Protein 3KOR (pdb70)

Foldseek 3Di:
DPCVVVDDDVVVVVVVVVVPQDDDVSVVVVCVVVHDPVVVLLVVLLLQLLLVQQVDDPVVSCVPSVDDPVSNVVSVCCCVPHDCPSCVCVCPSDGD/DQPCVVVDDDVVVVVVVVVVPDDDDVSVVVVCVVVDDPVVVLLVQLLLQLLCVVVVDDPVVSCVVSVDDPVSSVVSVCCVVPHDCVSCVVQCPPVHD/DLPCVVVDDDVVVVVVVVVVPDDDDVSVVVVCVVVHDPVVVLLVQLLLQLLLVQVVDDVVVSCVPSVDDPVSNVVSVCCCPPNDVVSCVCVCPSDD/DPCVVPDDDVVVVVVVVVVPDDDDVSVVVVCVVVDPPVVVLLVVLLLLLLLVQAVDDPVVSCVPRVDDPVSSVVSVVCCVPNDVVSCVCVCPPDGD

Radius of gyration: 24.64 Å; Cα contacts (8 Å, |Δi|>4): 435; chains: 4; bounding box: 50×39×80 Å

Solvent-accessible surface area: 20259 Å² total

Nearest PDB structures (foldseek):
  3kor-assembly1_A  TM=1.003E+00  e=1.310E-10  Staphylococcus aureus subsp. aureus USA300_TCH1516
  3g1c-assembly1_A-2  TM=9.788E-01  e=4.165E-06  Lachnospira eligens ATCC 27750
  3frw-assembly2_D  TM=9.743E-01  e=3.933E-06  Blautia obeum ATCC 29174
  3frw-assembly1_A  TM=9.750E-01  e=1.647E-05  Blautia obeum ATCC 29174
  3kor-assembly1_A  TM=9.391E-01  e=1.218E-10  Staphylococcus aureus subsp. aureus USA300_TCH1516

Secondary structure (DSSP, 8-state):
--GGGG-SHHHHHHHHHHHT--SHHHHHHHHHHHS-HHHHHHHHHHHHHH--TT---HHHHHHHH---HHHHHHHHHHHHSS-S------------/---GGGG-SHHHHHHHHHHHT--SHHHHHHHHHHHS-HHHHHHHHHHHHHH--TT---HHHHHHHH---HHHHHHHHHHHHHS-S--------TT--/---GGGG-SHHHHHHHHHHHT--SHHHHHHHHHHHS-HHHHHHHHHHHHHH--TT---HHHHHHHH---HHHHHHHHHHHHHS-S-----------/--GGGG-SHHHHHHHHHHHT--SHHHHHHHHHHHS-HHHHHHHHHHHHHH--TT---HHHHHHHH---HHHHHHHHHHHHHS-S------------

Structure (mmCIF, N/CA/C/O backbone):
data_3KOR
#
_entry.id   3KOR
#
_cell.length_a   42.973
_cell.length_b   68.461
_cell.length_c   73.170
_cell.angle_alpha   90.000
_cell.angle_beta   96.860
_cell.angle_gamma   90.000
#
_symmetry.space_group_name_H-M   'P 1 21 1'
#
loop_
_entity.id
_entity.type
_entity.pdbx_description
1 polymer 'Possible Trp repressor'
2 water water
#
loop_
_atom_site.group_PDB
_atom_site.id
_atom_site.type_symbol
_atom_site.label_atom_id
_atom_site.label_alt_id
_atom_site.label_comp_id
_atom_site.label_asym_id
_atom_site.label_entity_id
_atom_site.label_seq_id
_atom_site.pdbx_PDB_ins_code
_atom_site.Cartn_x
_atom_site.Cartn_y
_atom_site.Cartn_z
_atom_site.occupancy
_atom_site.B_iso_or_equiv
_atom_site.auth_seq_id
_atom_site.auth_comp_id
_atom_site.auth_asym_id
_atom_site.auth_atom_id
_atom_site.pdbx_PDB_model_num
ATOM 1 N N . SER A 1 19 ? 4.924 11.752 25.277 1.00 31.84 0 SER A N 1
ATOM 2 C CA . SER A 1 19 ? 4.082 10.726 25.967 1.00 30.69 0 SER A CA 1
ATOM 3 C C . SER A 1 19 ? 3.414 11.262 27.231 1.00 29.71 0 SER A C 1
ATOM 4 O O . SER A 1 19 ? 3.135 10.498 28.172 1.00 30.20 0 SER A O 1
ATOM 15 N N . GLN A 1 21 ? 0.350 12.376 29.456 1.00 24.09 2 GLN A N 1
ATOM 16 C CA . GLN A 1 21 ? -1.013 11.842 29.517 1.00 23.52 2 GLN A CA 1
ATOM 17 C C . GLN A 1 21 ? -2.004 12.768 28.808 1.00 22.95 2 GLN A C 1
ATOM 18 O O . GLN A 1 21 ? -2.989 12.309 28.223 1.00 22.88 2 GLN A O 1
ATOM 24 N N . ILE A 1 22 ? -1.727 14.072 28.875 1.00 22.27 3 ILE A N 1
ATOM 25 C CA . ILE A 1 22 ? -2.578 15.099 28.276 1.00 21.58 3 ILE A CA 1
ATOM 26 C C . ILE A 1 22 ? -2.664 14.988 26.747 1.00 21.81 3 ILE A C 1
ATOM 27 O O . ILE A 1 22 ? -3.570 15.556 26.152 1.00 21.04 3 ILE A O 1
ATOM 32 N N . GLU A 1 23 ? -1.727 14.265 26.121 1.00 22.92 4 GLU A N 1
ATOM 33 C CA . GLU A 1 23 ? -1.780 14.046 24.657 1.00 23.67 4 GLU A CA 1
ATOM 34 C C . GLU A 1 23 ? -3.108 13.480 24.199 1.00 24.13 4 GLU A C 1
ATOM 35 O O . GLU A 1 23 ? -3.561 13.798 23.092 1.00 24.55 4 GLU A O 1
ATOM 41 N N . LYS A 1 24 ? -3.730 12.661 25.052 1.00 24.64 5 LYS A N 1
ATOM 42 C CA . LYS A 1 24 ? -5.094 12.145 24.830 1.00 25.07 5 LYS A CA 1
ATOM 43 C C . LYS A 1 24 ? -6.106 13.242 24.474 1.00 24.52 5 LYS A C 1
ATOM 44 O O . LYS A 1 24 ? -7.019 13.022 23.669 1.00 25.07 5 LYS A O 1
ATOM 50 N N . LEU A 1 25 ? -5.922 14.426 25.059 1.00 22.68 6 LEU A N 1
ATOM 51 C CA . LEU A 1 25 ? -6.895 15.502 24.978 1.00 21.75 6 LEU A CA 1
ATOM 52 C C . LEU A 1 25 ? -6.506 16.594 23.993 1.00 20.84 6 LEU A C 1
ATOM 53 O O . LEU A 1 25 ? -7.299 17.509 23.746 1.00 21.53 6 LEU A O 1
ATOM 58 N N . ARG A 1 26 ? -5.283 16.536 23.479 1.00 20.06 7 ARG A N 1
ATOM 59 C CA . ARG A 1 26 ? -4.795 17.604 22.594 1.00 20.06 7 ARG A CA 1
ATOM 60 C C . ARG A 1 26 ? -5.752 17.817 21.422 1.00 19.62 7 ARG A C 1
ATOM 61 O O . ARG A 1 26 ? -6.110 16.871 20.726 1.00 19.93 7 ARG A O 1
ATOM 69 N N . GLY A 1 27 ? -6.158 19.064 21.215 1.00 18.69 8 GLY A N 1
ATOM 70 C CA . GLY A 1 27 ? -7.100 19.397 20.144 1.00 17.56 8 GLY A CA 1
ATOM 71 C C . GLY A 1 27 ? -7.592 20.820 20.332 1.00 17.15 8 GLY A C 1
ATOM 72 O O . GLY A 1 27 ? -7.147 21.516 21.252 1.00 16.24 8 GLY A O 1
ATOM 73 N N . ALA A 1 28 ? -8.510 21.255 19.472 1.00 17.24 9 ALA A N 1
ATOM 74 C CA . ALA A 1 28 ? -8.950 22.660 19.461 1.00 16.86 9 ALA A CA 1
ATOM 75 C C . ALA A 1 28 ? -9.541 23.158 20.784 1.00 15.81 9 ALA A C 1
ATOM 76 O O . ALA A 1 28 ? -9.277 24.281 21.172 1.00 15.39 9 ALA A O 1
ATOM 78 N N . ALA A 1 29 ? -10.372 22.345 21.445 1.00 15.41 10 ALA A N 1
ATOM 79 C CA . ALA A 1 29 ? -11.010 22.834 22.670 1.00 15.34 10 ALA A CA 1
ATOM 80 C C . ALA A 1 29 ? -9.984 23.063 23.789 1.00 14.46 10 ALA A C 1
ATOM 81 O O . ALA A 1 29 ? -10.018 24.086 24.488 1.00 14.00 10 ALA A O 1
ATOM 83 N N . LEU A 1 30 ? -9.078 22.109 23.953 1.00 14.79 11 LEU A N 1
ATOM 84 C CA . LEU A 1 30 ? -8.052 22.235 24.974 1.00 14.28 11 LEU A CA 1
ATOM 85 C C . LEU A 1 30 ? -7.104 23.398 24.627 1.00 13.89 11 LEU A C 1
ATOM 86 O O . LEU A 1 30 ? -6.748 24.204 25.498 1.00 13.62 11 LEU A O 1
ATOM 91 N N . ASP A 1 31 ? -6.752 23.525 23.344 1.00 13.44 12 ASP A N 1
ATOM 92 C CA . ASP A 1 31 ? -6.009 24.701 22.937 1.00 14.32 12 ASP A CA 1
ATOM 93 C C . ASP A 1 31 ? -6.694 26.007 23.301 1.00 14.20 12 ASP A C 1
ATOM 94 O O . ASP A 1 31 ? -6.025 26.942 23.739 1.00 14.44 12 ASP A O 1
ATOM 99 N N . GLU A 1 32 ? -8.020 26.061 23.157 1.00 13.94 13 GLU A N 1
ATOM 100 C CA . GLU A 1 32 ? -8.759 27.272 23.494 1.00 14.89 13 GLU A CA 1
ATOM 101 C C . GLU A 1 32 ? -8.745 27.586 24.990 1.00 14.85 13 GLU A C 1
ATOM 102 O O . GLU A 1 32 ? -8.646 28.756 25.384 1.00 14.14 13 GLU A O 1
ATOM 108 N N . LEU A 1 33 ? -8.858 26.554 25.819 1.00 13.99 14 LEU A N 1
ATOM 109 C CA . LEU A 1 33 ? -8.765 26.757 27.274 1.00 14.37 14 LEU A CA 1
ATOM 110 C C . LEU A 1 33 ? -7.415 27.366 27.629 1.00 14.57 14 LEU A C 1
ATOM 111 O O . LEU A 1 33 ? -7.327 28.321 28.397 1.00 13.88 14 LEU A O 1
ATOM 116 N N . PHE A 1 34 ? -6.354 26.823 27.041 1.00 14.31 15 PHE A N 1
ATOM 117 C CA . PHE A 1 34 ? -5.030 27.335 27.375 1.00 14.01 15 PHE A CA 1
ATOM 118 C C . PHE A 1 34 ? -4.835 28.744 26.815 1.00 13.90 15 PHE A C 1
ATOM 119 O O . PHE A 1 34 ? -4.305 29.619 27.493 1.00 15.13 15 PHE A O 1
ATOM 127 N N . ASP A 1 35 ? -5.305 28.981 25.599 1.00 13.50 16 ASP A N 1
ATOM 128 C CA . ASP A 1 35 ? -5.236 30.332 25.049 1.00 13.07 16 ASP A CA 1
ATOM 129 C C . ASP A 1 35 ? -6.006 31.326 25.922 1.00 13.72 16 ASP A C 1
ATOM 130 O O . ASP A 1 35 ? -5.569 32.478 26.147 1.00 14.97 16 ASP A O 1
ATOM 135 N N . ALA A 1 36 ? -7.136 30.866 26.459 1.00 13.12 17 ALA A N 1
ATOM 136 C CA . ALA A 1 36 ? -7.895 31.704 27.393 1.00 13.49 17 ALA A CA 1
ATOM 137 C C . ALA A 1 36 ? -7.088 32.074 28.648 1.00 13.69 17 ALA A C 1
ATOM 138 O O . ALA A 1 36 ? -7.044 33.232 29.050 1.00 14.07 17 ALA A O 1
ATOM 140 N N . ILE A 1 37 ? -6.470 31.081 29.259 1.00 13.95 18 ILE A N 1
ATOM 141 C CA . ILE A 1 37 ? -5.664 31.282 30.459 1.00 14.72 18 ILE A CA 1
ATOM 142 C C . ILE A 1 37 ? -4.496 32.251 30.162 1.00 15.42 18 ILE A C 1
ATOM 143 O O . ILE A 1 37 ? -4.160 33.102 31.000 1.00 15.89 18 ILE A O 1
ATOM 148 N N . LEU A 1 38 ? -3.932 32.169 28.954 1.00 15.03 19 LEU A N 1
ATOM 149 C CA . LEU A 1 38 ? -2.844 33.052 28.557 1.00 15.97 19 LEU A CA 1
ATOM 150 C C . LEU A 1 38 ? -3.280 34.512 28.456 1.00 16.15 19 LEU A C 1
ATOM 151 O O . LEU A 1 38 ? -2.437 35.418 28.637 1.00 18.10 19 LEU A O 1
ATOM 156 N N . THR A 1 39 ? -4.564 34.753 28.192 1.00 16.33 20 THR A N 1
ATOM 157 C CA . THR A 1 39 ? -5.066 36.132 28.134 1.00 16.79 20 THR A CA 1
ATOM 158 C C . THR A 1 39 ? -5.202 36.812 29.484 1.00 16.98 20 THR A C 1
ATOM 159 O O . THR A 1 39 ? -5.360 38.036 29.526 1.00 17.44 20 THR A O 1
ATOM 163 N N . LEU A 1 40 ? -5.154 36.045 30.577 1.00 16.27 21 LEU A N 1
ATOM 164 C CA . LEU A 1 40 ? -5.265 36.638 31.914 1.00 16.69 21 LEU A CA 1
ATOM 165 C C . LEU A 1 40 ? -4.041 37.523 32.153 1.00 17.50 21 LEU A C 1
ATOM 166 O O . LEU A 1 40 ? -2.907 37.139 31.824 1.00 18.12 21 LEU A O 1
ATOM 171 N N . GLU A 1 41 ? -4.285 38.723 32.662 1.00 18.03 22 GLU A N 1
ATOM 172 C CA . GLU A 1 41 ? -3.216 39.725 32.764 1.00 19.34 22 GLU A CA 1
ATOM 173 C C . GLU A 1 41 ? -2.781 40.053 34.182 1.00 18.83 22 GLU A C 1
ATOM 174 O O . GLU A 1 41 ? -1.690 40.630 34.394 1.00 20.72 22 GLU A O 1
ATOM 180 N N . ASN A 1 42 ? -3.611 39.725 35.163 1.00 18.71 23 ASN A N 1
ATOM 181 C CA . ASN A 1 42 ? -3.270 40.030 36.541 1.00 18.36 23 ASN A CA 1
ATOM 182 C C . ASN A 1 42 ? -3.951 39.068 37.493 1.00 18.65 23 ASN A C 1
ATOM 183 O O . ASN A 1 42 ? -4.786 38.255 37.081 1.00 17.64 23 ASN A O 1
ATOM 188 N N . ARG A 1 43 ? -3.587 39.161 38.764 1.00 18.72 24 ARG A N 1
ATOM 189 C CA . ARG A 1 43 ? -3.986 38.185 39.745 1.00 18.73 24 ARG A CA 1
ATOM 190 C C . ARG A 1 43 ? -5.500 38.211 39.954 1.00 18.50 24 ARG A C 1
ATOM 191 O O . ARG A 1 43 ? -6.135 37.156 40.116 1.00 18.00 24 ARG A O 1
ATOM 199 N N . GLU A 1 44 ? -6.088 39.402 39.942 1.00 18.50 25 GLU A N 1
ATOM 200 C CA . GLU A 1 44 ? -7.520 39.470 40.203 1.00 19.22 25 GLU A CA 1
ATOM 201 C C . GLU A 1 44 ? -8.340 38.932 39.039 1.00 18.47 25 GLU A C 1
ATOM 202 O O . GLU A 1 44 ? -9.397 38.343 39.265 1.00 18.52 25 GLU A O 1
ATOM 208 N N . GLU A 1 45 ? -7.862 39.117 37.809 1.00 18.35 26 GLU A N 1
ATOM 209 C CA . GLU A 1 45 ? -8.507 38.438 36.686 1.00 17.06 26 GLU A CA 1
ATOM 210 C C . GLU A 1 45 ? -8.507 36.920 36.858 1.00 16.34 26 GLU A C 1
ATOM 211 O O . GLU A 1 45 ? -9.475 36.261 36.466 1.00 16.76 26 GLU A O 1
ATOM 217 N N . CYS A 1 46 ? -7.423 36.373 37.418 1.00 16.21 27 CYS A N 1
ATOM 218 C CA . CYS A 1 46 ? -7.359 34.943 37.711 1.00 16.02 27 CYS A CA 1
ATOM 219 C C . CYS A 1 46 ? -8.405 34.566 38.758 1.00 16.07 27 CYS A C 1
ATOM 220 O O . CYS A 1 46 ? -9.078 33.541 38.626 1.00 15.55 27 CYS A O 1
ATOM 223 N N . TYR A 1 47 ? -8.534 35.367 39.827 1.00 15.22 28 TYR A N 1
ATOM 224 C CA . TYR A 1 47 ? -9.598 35.111 40.817 1.00 16.12 28 TYR A CA 1
ATOM 225 C C . TYR A 1 47 ? -10.960 35.065 40.137 1.00 16.21 28 TYR A C 1
ATOM 226 O O . TYR A 1 47 ? -11.753 34.126 40.370 1.00 16.53 28 TYR A O 1
ATOM 235 N N . GLN A 1 48 ? -11.242 36.057 39.295 1.00 16.07 29 GLN A N 1
ATOM 236 C CA . GLN A 1 48 ? -12.568 36.135 38.667 1.00 16.17 29 GLN A CA 1
ATOM 237 C C . GLN A 1 48 ? -12.798 34.951 37.721 1.00 16.34 29 GLN A C 1
ATOM 238 O O . GLN A 1 48 ? -13.856 34.319 37.752 1.00 16.54 29 GLN A O 1
ATOM 244 N N . PHE A 1 49 ? -11.790 34.634 36.897 1.00 15.63 30 PHE A N 1
ATOM 245 C CA . PHE A 1 49 ? -11.917 33.573 35.902 1.00 15.33 30 PHE A CA 1
ATOM 246 C C . PHE A 1 49 ? -12.006 32.209 36.567 1.00 15.36 30 PHE A C 1
ATOM 247 O O . PHE A 1 49 ? -12.889 31.421 36.259 1.00 15.08 30 PHE A O 1
ATOM 255 N N . PHE A 1 50 ? -11.090 31.912 37.484 1.00 14.72 31 PHE A N 1
ATOM 256 C CA . PHE A 1 50 ? -11.126 30.588 38.082 1.00 14.96 31 PHE A CA 1
ATOM 257 C C . PHE A 1 50 ? -12.303 30.400 39.029 1.00 15.26 31 PHE A C 1
ATOM 258 O O . PHE A 1 50 ? -12.758 29.278 39.193 1.00 16.04 31 PHE A O 1
ATOM 266 N N . ASP A 1 51 ? -12.821 31.483 39.619 1.00 16.12 32 ASP A N 1
ATOM 267 C CA . ASP A 1 51 ? -14.065 31.387 40.390 1.00 16.21 32 ASP A CA 1
ATOM 268 C C . ASP A 1 51 ? -15.232 30.993 39.483 1.00 16.86 32 ASP A C 1
ATOM 269 O O . ASP A 1 51 ? -16.091 30.215 39.893 1.00 16.45 32 ASP A O 1
ATOM 274 N N . ASP A 1 52 ? -15.281 31.549 38.275 1.00 16.25 33 ASP A N 1
ATOM 275 C CA . ASP A 1 52 ? -16.322 31.175 37.299 1.00 16.23 33 ASP A CA 1
ATOM 276 C C . ASP A 1 52 ? -16.126 29.720 36.844 1.00 16.00 33 ASP A C 1
ATOM 277 O O . ASP A 1 52 ? -17.054 28.922 36.876 1.00 16.39 33 ASP A O 1
ATOM 282 N N . LEU A 1 53 ? -14.899 29.380 36.461 1.00 16.18 34 LEU A N 1
ATOM 283 C CA . LEU A 1 53 ? -14.594 28.103 35.845 1.00 16.07 34 LEU A CA 1
ATOM 284 C C . LEU A 1 53 ? -14.703 26.909 36.802 1.00 16.92 34 LEU A C 1
ATOM 285 O O . LEU A 1 53 ? -15.177 25.826 36.415 1.00 17.76 34 LEU A O 1
ATOM 290 N N . CYS A 1 54 ? -14.273 27.116 38.045 1.00 16.05 35 CYS A N 1
ATOM 291 C CA . CYS A 1 54 ? -14.003 26.010 38.973 1.00 16.98 35 CYS A CA 1
ATOM 292 C C . CYS A 1 54 ? -14.778 26.120 40.270 1.00 16.95 35 CYS A C 1
ATOM 293 O O . CYS A 1 54 ? -15.195 27.204 40.672 1.00 17.32 35 CYS A O 1
ATOM 296 N N . THR A 1 55 ? -14.949 24.988 40.938 1.00 17.93 36 THR A N 1
ATOM 297 C CA . THR A 1 55 ? -15.493 24.996 42.289 1.00 18.93 36 THR A CA 1
ATOM 298 C C . THR A 1 55 ? -14.392 25.393 43.283 1.00 19.31 36 THR A C 1
ATOM 299 O O . THR A 1 55 ? -13.200 25.339 42.959 1.00 18.29 36 THR A O 1
ATOM 303 N N . VAL A 1 56 ? -14.804 25.764 44.498 1.00 19.61 37 VAL A N 1
ATOM 304 C CA . VAL A 1 56 ? -13.877 26.023 45.596 1.00 20.05 37 VAL A CA 1
ATOM 305 C C . VAL A 1 56 ? -12.980 24.811 45.888 1.00 20.56 37 VAL A C 1
ATOM 306 O O . VAL A 1 56 ? -11.763 24.968 46.085 1.00 19.56 37 VAL A O 1
ATOM 310 N N . ASN A 1 57 ? -13.556 23.614 45.911 1.00 20.04 38 ASN A N 1
ATOM 311 C CA . ASN A 1 57 ? -12.779 22.394 46.139 1.00 21.06 38 ASN A CA 1
ATOM 312 C C . ASN A 1 57 ? -11.716 22.116 45.095 1.00 20.31 38 ASN A C 1
ATOM 313 O O . ASN A 1 57 ? -10.606 21.680 45.433 1.00 20.45 38 ASN A O 1
ATOM 318 N N . GLU A 1 58 ? -12.062 22.369 43.833 1.00 19.88 39 GLU A N 1
ATOM 319 C CA . GLU A 1 58 ? -11.126 22.197 42.741 1.00 19.39 39 GLU A CA 1
ATOM 320 C C . GLU A 1 58 ? -9.962 23.162 42.873 1.00 18.38 39 GLU A C 1
ATOM 321 O O . GLU A 1 58 ? -8.806 22.747 42.742 1.00 17.53 39 GLU A O 1
ATOM 327 N N . ILE A 1 59 ? -10.271 24.441 43.091 1.00 18.47 40 ILE A N 1
ATOM 328 C CA . ILE A 1 59 ? -9.265 25.507 43.215 1.00 18.53 40 ILE A CA 1
ATOM 329 C C . ILE A 1 59 ? -8.358 25.205 44.414 1.00 18.84 40 ILE A C 1
ATOM 330 O O . ILE A 1 59 ? -7.119 25.300 44.312 1.00 18.98 40 ILE A O 1
ATOM 335 N N . GLN A 1 60 ? -8.965 24.802 45.529 1.00 19.04 41 GLN A N 1
ATOM 336 C CA . GLN A 1 60 ? -8.176 24.479 46.720 1.00 19.99 41 GLN A CA 1
ATOM 337 C C . GLN A 1 60 ? -7.167 23.373 46.423 1.00 19.42 41 GLN A C 1
ATOM 338 O O . GLN A 1 60 ? -6.021 23.443 46.867 1.00 19.65 41 GLN A O 1
ATOM 344 N N . SER A 1 61 ? -7.593 22.346 45.684 1.00 18.68 42 SER A N 1
ATOM 345 C CA A SER A 1 61 ? -6.703 21.220 45.352 0.60 18.56 42 SER A CA 1
ATOM 346 C CA B SER A 1 61 ? -6.702 21.230 45.371 0.40 18.53 42 SER A CA 1
ATOM 347 C C . SER A 1 61 ? -5.519 21.678 44.514 1.00 18.11 42 SER A C 1
ATOM 348 O O . SER A 1 61 ? -4.371 21.301 44.780 1.00 18.52 42 SER A O 1
ATOM 353 N N . LEU A 1 62 ? -5.794 22.482 43.482 1.00 17.59 43 LEU A N 1
ATOM 354 C CA . LEU A 1 62 ? -4.703 23.008 42.634 1.00 16.90 43 LEU A CA 1
ATOM 355 C C . LEU A 1 62 ? -3.723 23.848 43.451 1.00 16.00 43 LEU A C 1
ATOM 356 O O . LEU A 1 62 ? -2.501 23.744 43.279 1.00 16.65 43 LEU A O 1
ATOM 361 N N . SER A 1 63 ? -4.263 24.687 44.333 1.00 16.23 44 SER A N 1
ATOM 362 C CA . SER A 1 63 ? -3.421 25.531 45.159 1.00 17.06 44 SER A CA 1
ATOM 363 C C . SER A 1 63 ? -2.523 24.674 46.060 1.00 17.34 44 SER A C 1
ATOM 364 O O . SER A 1 63 ? -1.322 24.905 46.147 1.00 17.50 44 SER A O 1
ATOM 367 N N . GLN A 1 64 ? -3.127 23.677 46.707 1.00 16.93 45 GLN A N 1
ATOM 368 C CA . GLN A 1 64 ? -2.398 22.738 47.580 1.00 18.20 45 GLN A CA 1
ATOM 369 C C . GLN A 1 64 ? -1.267 22.035 46.831 1.00 17.42 45 GLN A C 1
ATOM 370 O O . GLN A 1 64 ? -0.143 21.898 47.362 1.00 16.92 45 GLN A O 1
ATOM 376 N N . ARG A 1 65 ? -1.542 21.610 45.594 1.00 16.31 46 ARG A N 1
ATOM 377 C CA . ARG A 1 65 ? -0.556 20.867 44.834 1.00 16.28 46 ARG A CA 1
ATOM 378 C C . ARG A 1 65 ? 0.684 21.702 44.576 1.00 16.01 46 ARG A C 1
ATOM 379 O O . ARG A 1 65 ? 1.801 21.199 44.724 1.00 16.54 46 ARG A O 1
ATOM 387 N N . LEU A 1 66 ? 0.487 22.966 44.203 1.00 15.86 47 LEU A N 1
ATOM 388 C CA . LEU A 1 66 ? 1.612 23.845 43.907 1.00 15.95 47 LEU A CA 1
ATOM 389 C C . LEU A 1 66 ? 2.410 24.111 45.194 1.00 16.93 47 LEU A C 1
ATOM 390 O O . LEU A 1 66 ? 3.652 24.125 45.153 1.00 17.25 47 LEU A O 1
ATOM 395 N N . GLN A 1 67 ? 1.708 24.321 46.317 1.00 16.53 48 GLN A N 1
ATOM 396 C CA . GLN A 1 67 ? 2.398 24.490 47.608 1.00 17.22 48 GLN A CA 1
ATOM 397 C C . GLN A 1 67 ? 3.283 23.296 47.946 1.00 17.15 48 GLN A C 1
ATOM 398 O O . GLN A 1 67 ? 4.423 23.472 48.419 1.00 17.72 48 GLN A O 1
ATOM 404 N N . VAL A 1 68 ? 2.768 22.085 47.720 1.00 16.33 49 VAL A N 1
ATOM 405 C CA . VAL A 1 68 ? 3.522 20.85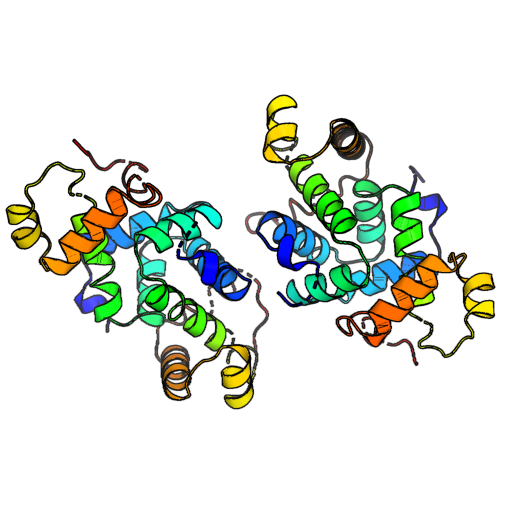6 47.942 1.00 16.79 49 VAL A CA 1
ATOM 406 C C . VAL A 1 68 ? 4.754 20.832 47.067 1.00 16.91 49 VAL A C 1
ATOM 407 O O . VAL A 1 68 ? 5.846 20.629 47.564 1.00 16.37 49 VAL A O 1
ATOM 411 N N . ALA A 1 69 ? 4.584 21.065 45.763 1.00 16.88 50 ALA A N 1
ATOM 412 C CA . ALA A 1 69 ? 5.726 21.093 44.861 1.00 17.03 50 ALA A CA 1
ATOM 413 C C . ALA A 1 69 ? 6.763 22.129 45.319 1.00 17.32 50 ALA A C 1
ATOM 414 O O . ALA A 1 69 ? 7.946 21.846 45.322 1.00 17.86 50 ALA A O 1
ATOM 416 N N . LYS A 1 70 ? 6.308 23.323 45.690 1.00 17.03 51 LYS A N 1
ATOM 417 C CA . LYS A 1 70 ? 7.195 24.403 46.145 1.00 17.75 51 LYS A CA 1
ATOM 418 C C . LYS A 1 70 ? 7.978 23.950 47.367 1.00 18.26 51 LYS A C 1
ATOM 419 O O . LYS A 1 70 ? 9.200 24.117 47.426 1.00 18.17 51 LYS A O 1
ATOM 433 N N . ILE A 1 72 ? 8.577 20.825 48.508 1.00 18.65 53 ILE A N 1
ATOM 434 C CA . ILE A 1 72 ? 9.517 19.751 48.195 1.00 19.50 53 ILE A CA 1
ATOM 435 C C . ILE A 1 72 ? 10.804 20.346 47.655 1.00 20.37 53 ILE A C 1
ATOM 436 O O . ILE A 1 72 ? 11.912 19.968 48.065 1.00 19.73 53 ILE A O 1
ATOM 441 N N . LYS A 1 73 ? 10.647 21.289 46.731 1.00 20.35 54 LYS A N 1
ATOM 442 C CA . LYS A 1 73 ? 11.782 21.928 46.093 1.00 22.16 54 L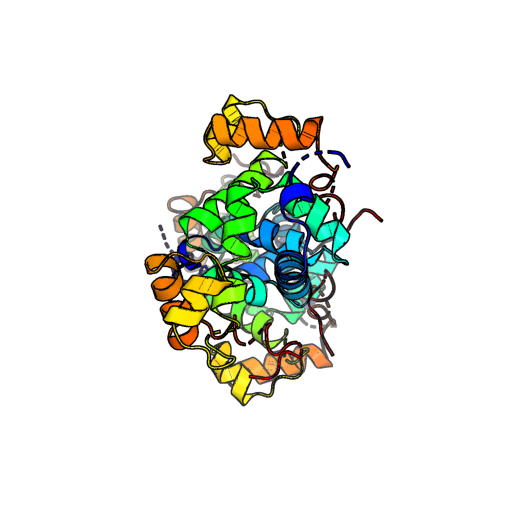YS A CA 1
ATOM 443 C C . LYS A 1 73 ? 12.567 22.791 47.073 1.00 21.59 54 LYS A C 1
ATOM 444 O O . LYS A 1 73 ? 13.785 22.908 46.953 1.00 22.93 54 LYS A O 1
ATOM 450 N N . GLN A 1 74 ? 11.873 23.387 48.046 1.00 21.06 55 GLN A N 1
ATOM 451 C CA . GLN A 1 74 ? 12.540 24.148 49.111 1.00 21.50 55 GLN A CA 1
ATOM 452 C C . GLN A 1 74 ? 13.307 23.260 50.072 1.00 21.42 55 GLN A C 1
ATOM 453 O O . GLN A 1 74 ? 14.160 23.743 50.805 1.00 21.85 55 GLN A O 1
ATOM 459 N N . GLY A 1 75 ? 13.013 21.966 50.053 1.00 20.77 56 GLY A N 1
ATOM 460 C CA . GLY A 1 75 ? 13.762 21.001 50.834 1.00 21.25 56 GLY A CA 1
ATOM 461 C C . GLY A 1 75 ? 13.144 20.640 52.170 1.00 21.93 56 GLY A C 1
ATOM 462 O O . GLY A 1 75 ? 13.856 20.213 53.084 1.00 22.19 56 GLY A O 1
ATOM 463 N N . TYR A 1 76 ? 11.828 20.786 52.286 1.00 20.97 57 TYR A N 1
ATOM 464 C CA . TYR A 1 76 ? 11.132 20.385 53.513 1.00 21.66 57 TYR A CA 1
ATOM 465 C C . TYR A 1 76 ? 10.799 18.903 53.536 1.00 22.21 57 TYR A C 1
ATOM 466 O O . TYR A 1 76 ? 10.551 18.295 52.492 1.00 21.68 57 TYR A O 1
ATOM 475 N N . THR A 1 77 ? 10.804 18.322 54.736 1.00 23.12 58 THR A N 1
ATOM 476 C CA . THR A 1 77 ? 10.339 16.944 54.938 1.00 24.83 58 THR A CA 1
ATOM 477 C C . THR A 1 77 ? 8.847 16.813 54.631 1.00 25.00 58 THR A C 1
ATOM 478 O O . THR A 1 77 ? 8.077 17.774 54.795 1.00 24.73 58 THR A O 1
ATOM 482 N N . TYR A 1 78 ? 8.439 15.615 54.212 1.00 27.13 59 TYR A N 1
ATOM 483 C CA . TYR A 1 78 ? 7.045 15.361 53.856 1.00 28.46 59 TYR A CA 1
ATOM 484 C C . TYR A 1 78 ? 6.138 15.529 55.078 1.00 28.86 59 TYR A C 1
ATOM 485 O O . TYR A 1 78 ? 4.996 15.973 54.961 1.00 29.11 59 TYR A O 1
ATOM 494 N N . ALA A 1 79 ? 6.677 15.216 56.256 1.00 29.86 60 ALA A N 1
ATOM 495 C CA . ALA A 1 79 ? 5.988 15.454 57.526 1.00 30.11 60 ALA A CA 1
ATOM 496 C C . ALA A 1 79 ? 5.636 16.930 57.716 1.00 29.92 60 ALA A C 1
ATOM 497 O O . ALA A 1 79 ? 4.517 17.260 58.096 1.00 30.91 60 ALA A O 1
ATOM 499 N N . THR A 1 80 ? 6.601 17.810 57.441 1.00 29.05 61 THR A N 1
ATOM 500 C CA . THR A 1 80 ? 6.408 19.257 57.527 1.00 28.05 61 THR A CA 1
ATOM 501 C C . THR A 1 80 ? 5.432 19.787 56.459 1.00 27.78 61 THR A C 1
ATOM 502 O O . THR A 1 80 ? 4.613 20.688 56.719 1.00 26.83 61 THR A O 1
ATOM 506 N N . ILE A 1 81 ? 5.527 19.219 55.260 1.00 28.08 62 ILE A N 1
ATOM 507 C CA . ILE A 1 81 ? 4.633 19.606 54.165 1.00 28.38 62 ILE A CA 1
ATOM 508 C C . ILE A 1 81 ? 3.161 19.361 54.518 1.00 29.32 62 ILE A C 1
ATOM 509 O O . ILE A 1 81 ? 2.320 20.240 54.290 1.00 29.08 62 ILE A O 1
ATOM 514 N N . GLU A 1 82 ? 2.880 18.193 55.103 1.00 30.66 63 GLU A N 1
ATOM 515 C CA . GLU A 1 82 ? 1.536 17.848 55.591 1.00 32.87 63 GLU A CA 1
ATOM 516 C C . GLU A 1 82 ? 0.995 18.930 56.521 1.00 33.36 63 GLU A C 1
ATOM 517 O O . GLU A 1 82 ? -0.129 19.415 56.348 1.00 33.61 63 GLU A O 1
ATOM 523 N N . GLN A 1 83 ? 1.818 19.310 57.496 1.00 34.04 64 GLN A N 1
ATOM 524 C CA . GLN A 1 83 ? 1.417 20.271 58.519 1.00 34.70 64 GLN A CA 1
ATOM 525 C C . GLN A 1 83 ? 1.202 21.696 57.978 1.00 34.51 64 GLN A C 1
ATOM 526 O O . GLN A 1 83 ? 0.213 22.346 58.322 1.00 34.70 64 GLN A O 1
ATOM 532 N N . GLU A 1 84 ? 2.101 22.176 57.120 1.00 33.62 65 GLU A N 1
ATOM 533 C CA . GLU A 1 84 ? 2.031 23.564 56.650 1.00 33.78 65 GLU A CA 1
ATOM 534 C C . GLU A 1 84 ? 1.079 23.837 55.478 1.00 32.86 65 GLU A C 1
ATOM 535 O O . GLU A 1 84 ? 0.462 24.904 55.405 1.00 33.58 65 GLU A O 1
ATOM 541 N N . SER A 1 85 ? 0.970 22.878 54.566 1.00 31.52 66 SER A N 1
ATOM 542 C CA . SER A 1 85 ? 0.143 23.035 53.375 1.00 30.16 66 SER A CA 1
ATOM 543 C C . SER A 1 85 ? -1.267 22.504 53.557 1.00 29.63 66 SER A C 1
ATOM 544 O O . SER A 1 85 ? -2.167 22.848 52.780 1.00 29.68 66 SER A O 1
ATOM 547 N N . GLY A 1 86 ? -1.444 21.649 54.564 1.00 28.65 67 GLY A N 1
ATOM 548 C CA . GLY A 1 86 ? -2.707 20.948 54.788 1.00 27.92 67 GLY A CA 1
ATOM 549 C C . GLY A 1 86 ? -3.041 19.934 53.702 1.00 27.59 67 GLY A C 1
ATOM 550 O O . GLY A 1 86 ? -4.165 19.448 53.629 1.00 27.22 67 GLY A O 1
ATOM 551 N N . ALA A 1 87 ? -2.065 19.618 52.852 1.00 27.07 68 ALA A N 1
ATOM 552 C CA . ALA A 1 87 ? -2.235 18.582 51.830 1.00 26.79 68 ALA A CA 1
ATOM 553 C C . ALA A 1 87 ? -2.253 17.194 52.458 1.00 26.85 68 ALA A C 1
ATOM 554 O O . ALA A 1 87 ? -1.533 16.936 53.410 1.00 27.35 68 ALA A O 1
ATOM 556 N N . SER A 1 88 ? -3.067 16.305 51.900 1.00 27.10 69 SER A N 1
ATOM 557 C CA . SER A 1 88 ? -3.103 14.897 52.322 1.00 27.52 69 SER A CA 1
ATOM 558 C C . SER A 1 88 ? -1.857 14.145 51.856 1.00 28.33 69 SER A C 1
ATOM 559 O O . SER A 1 88 ? -1.103 14.626 50.990 1.00 28.36 69 SER A O 1
ATOM 562 N N . THR A 1 89 ? -1.643 12.963 52.431 1.00 28.91 70 THR A N 1
ATOM 563 C CA . THR A 1 89 ? -0.495 12.133 52.074 1.00 29.66 70 THR A CA 1
ATOM 564 C C . THR A 1 89 ? -0.611 11.643 50.627 1.00 29.13 70 THR A C 1
ATOM 565 O O . THR A 1 89 ? 0.398 11.550 49.912 1.00 29.67 70 THR A O 1
ATOM 569 N N . ALA A 1 90 ? -1.844 11.360 50.211 1.00 29.09 71 ALA A N 1
ATOM 570 C CA . ALA A 1 90 ? -2.147 10.918 48.852 1.00 28.39 71 ALA A CA 1
ATOM 571 C C . ALA A 1 90 ? -1.824 12.018 47.847 1.00 28.21 71 ALA A C 1
ATOM 572 O O . ALA A 1 90 ? -1.362 11.726 46.739 1.00 28.38 71 ALA A O 1
ATOM 574 N N . THR A 1 91 ? -2.087 13.270 48.229 1.00 27.41 72 THR A N 1
ATOM 575 C CA . THR A 1 91 ? -1.829 14.413 47.356 1.00 26.29 72 THR A CA 1
ATOM 576 C C . THR A 1 91 ? -0.331 14.622 47.212 1.00 26.07 72 THR A C 1
ATOM 577 O O . THR A 1 91 ? 0.173 14.812 46.095 1.00 25.45 72 THR A O 1
ATOM 581 N N . ILE A 1 92 ? 0.374 14.572 48.342 1.00 25.48 73 ILE A N 1
ATOM 582 C CA . ILE A 1 92 ? 1.820 14.736 48.391 1.00 25.92 73 ILE A CA 1
ATOM 583 C C . ILE A 1 92 ? 2.484 13.658 47.518 1.00 26.04 73 ILE A C 1
ATOM 584 O O . ILE A 1 92 ? 3.435 13.961 46.786 1.00 26.12 73 ILE A O 1
ATOM 589 N N . SER A 1 93 ? 1.948 12.434 47.585 1.00 26.81 74 SER A N 1
ATOM 590 C CA . SER A 1 93 ? 2.394 11.288 46.755 1.00 27.61 74 SER A CA 1
ATOM 591 C C . SER A 1 93 ? 2.267 11.549 45.265 1.00 27.17 74 SER A C 1
ATOM 592 O O . SER A 1 93 ? 3.203 11.284 44.515 1.00 27.59 74 SER A O 1
ATOM 595 N N . ARG A 1 94 ? 1.086 12.003 44.846 1.00 26.61 75 ARG A N 1
ATOM 596 C CA . ARG A 1 94 ? 0.834 12.381 43.454 1.00 25.72 75 ARG A CA 1
ATOM 597 C C . ARG A 1 94 ? 1.786 13.492 42.989 1.00 24.82 75 ARG A C 1
ATOM 598 O O . ARG A 1 94 ? 2.327 13.425 41.888 1.00 25.20 75 ARG A O 1
ATOM 606 N N . VAL A 1 95 ? 2.006 14.505 43.824 1.00 23.46 76 VAL A N 1
ATOM 607 C CA . VAL A 1 95 ? 2.902 15.596 43.450 1.00 22.65 76 VAL A CA 1
ATOM 608 C C . VAL A 1 95 ? 4.355 15.109 43.361 1.00 23.08 76 VAL A C 1
ATOM 609 O O . VAL A 1 95 ? 5.084 15.520 42.461 1.00 22.78 76 VAL A O 1
ATOM 613 N N . LYS A 1 96 ? 4.746 14.231 44.292 1.00 23.64 77 LYS A N 1
ATOM 614 C CA . LYS A 1 96 ? 6.060 13.560 44.274 1.00 24.95 77 LYS A CA 1
ATOM 615 C C . LYS A 1 96 ? 6.294 12.886 42.922 1.00 24.84 77 LYS A C 1
ATOM 616 O O . LYS A 1 96 ? 7.349 13.056 42.306 1.00 24.79 77 LYS A O 1
ATOM 622 N N . ARG A 1 97 ? 5.298 12.118 42.491 1.00 24.69 78 ARG A N 1
ATOM 623 C CA . ARG A 1 97 ? 5.365 11.368 41.233 1.00 24.44 78 ARG A CA 1
ATOM 624 C C . ARG A 1 97 ? 5.504 12.321 40.044 1.00 24.91 78 ARG A C 1
ATOM 625 O O . ARG A 1 97 ? 6.271 12.051 39.118 1.00 24.23 78 ARG A O 1
ATOM 633 N N . SER A 1 98 ? 4.749 13.421 40.063 1.00 24.40 79 SER A N 1
ATOM 634 C CA . SER A 1 98 ? 4.840 14.436 39.002 1.00 24.47 79 SER A CA 1
ATOM 635 C C . SER A 1 98 ? 6.197 15.137 38.914 1.00 24.32 79 SER A C 1
ATOM 636 O O . SER A 1 98 ? 6.663 15.443 37.815 1.00 23.99 79 SER A O 1
ATOM 639 N N . LEU A 1 99 ? 6.831 15.400 40.058 1.00 25.27 80 LEU A N 1
ATOM 640 C CA . LEU A 1 99 ? 8.124 16.071 40.080 1.00 26.31 80 LEU A CA 1
ATOM 641 C C . LEU A 1 99 ? 9.217 15.174 39.529 1.00 27.80 80 LEU A C 1
ATOM 642 O O . LEU A 1 99 ? 10.150 15.641 38.877 1.00 28.03 80 LEU A O 1
ATOM 647 N N . GLN A 1 100 ? 9.090 13.885 39.789 1.00 29.05 81 GLN A N 1
ATOM 648 C CA . GLN A 1 100 ? 10.123 12.945 39.371 1.00 31.17 81 GLN A CA 1
ATOM 649 C C . GLN A 1 100 ? 9.870 12.461 37.955 1.00 31.84 81 GLN A C 1
ATOM 650 O O . GLN A 1 100 ? 10.786 12.441 37.127 1.00 33.33 81 GLN A O 1
ATOM 656 N N . TRP A 1 101 ? 8.617 12.103 37.690 1.00 32.05 82 TRP A N 1
ATOM 657 C CA . TRP A 1 101 ? 8.213 11.460 36.441 1.00 31.98 82 TRP A CA 1
ATOM 658 C C . TRP A 1 101 ? 7.222 12.326 35.679 1.00 30.85 82 TRP A C 1
ATOM 659 O O . TRP A 1 101 ? 6.160 11.842 35.259 1.00 31.60 82 TRP A O 1
ATOM 670 N N . GLY A 1 102 ? 7.569 13.605 35.512 1.00 29.07 83 GLY A N 1
ATOM 671 C CA . GLY A 1 102 ? 6.702 14.561 34.820 1.00 26.34 83 GLY A CA 1
ATOM 672 C C . GLY A 1 102 ? 7.444 15.421 33.816 1.00 24.79 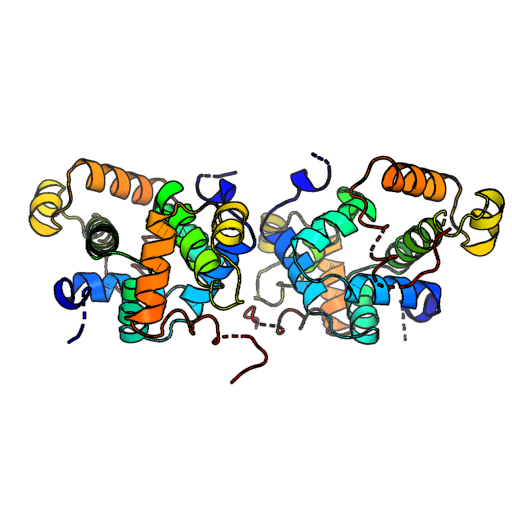83 GLY A C 1
ATOM 673 O O . GLY A 1 102 ? 8.463 15.005 33.264 1.00 24.83 83 GLY A O 1
ATOM 674 N N . ASN A 1 103 ? 6.942 16.634 33.605 1.00 23.07 84 ASN A N 1
ATOM 675 C CA . ASN A 1 103 ? 7.434 17.523 32.545 1.00 21.97 84 ASN A CA 1
ATOM 676 C C . ASN A 1 103 ? 8.427 18.585 32.982 1.00 21.90 84 ASN A C 1
ATOM 677 O O . ASN A 1 103 ? 8.850 19.427 32.169 1.00 22.13 84 ASN A O 1
ATOM 682 N N . ASP A 1 104 ? 8.802 18.535 34.256 1.00 21.10 85 ASP A N 1
ATOM 683 C CA . ASP A 1 104 ? 9.604 19.578 34.907 1.00 21.63 85 ASP A CA 1
ATOM 684 C C . ASP A 1 104 ? 8.979 20.966 34.816 1.00 20.41 85 ASP A C 1
ATOM 685 O O . ASP A 1 104 ? 9.671 21.994 34.885 1.00 20.77 85 ASP A O 1
ATOM 690 N N . ALA A 1 105 ? 7.651 20.989 34.702 1.00 19.14 86 ALA A N 1
ATOM 691 C CA . ALA A 1 105 ? 6.925 22.219 34.628 1.00 18.22 86 ALA A CA 1
ATOM 692 C C . ALA A 1 105 ? 6.783 22.929 35.964 1.00 17.58 86 ALA A C 1
ATOM 693 O O . ALA A 1 105 ? 6.771 24.154 35.996 1.00 17.44 86 ALA A O 1
ATOM 695 N N . TYR A 1 106 ? 6.649 22.188 37.069 1.00 16.78 87 TYR A N 1
ATOM 696 C CA . TYR A 1 106 ? 6.742 22.829 38.360 1.00 17.43 87 TYR A CA 1
ATOM 697 C C . TYR A 1 106 ? 8.075 23.576 38.485 1.00 17.25 87 TYR A C 1
ATOM 698 O O . TYR A 1 106 ? 8.108 24.725 38.915 1.00 18.28 87 TYR A O 1
ATOM 707 N N . THR A 1 107 ? 9.172 22.931 38.080 1.00 18.89 88 THR A N 1
ATOM 708 C CA . THR A 1 107 ? 10.479 23.589 38.137 1.00 19.86 88 THR A CA 1
ATOM 709 C C . THR A 1 107 ? 10.521 24.859 37.302 1.00 20.21 88 THR A C 1
ATOM 710 O O . THR A 1 107 ? 10.968 25.900 37.773 1.00 19.11 88 THR 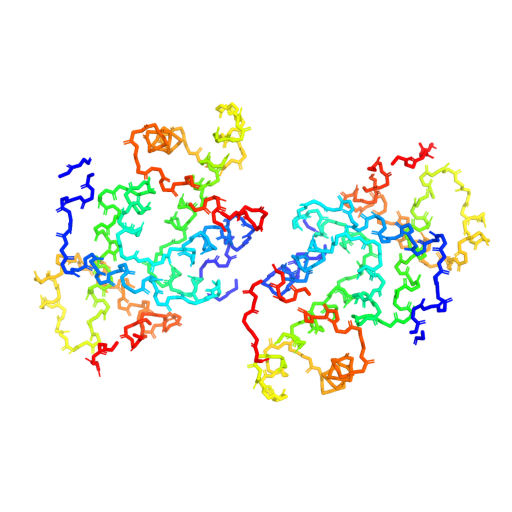A O 1
ATOM 722 N N . ILE A 1 109 ? 8.188 26.914 36.346 1.00 21.64 90 ILE A N 1
ATOM 723 C CA . ILE A 1 109 ? 7.389 28.017 36.838 1.00 21.85 90 ILE A CA 1
ATOM 724 C C . ILE A 1 109 ? 7.849 28.522 38.222 1.00 21.36 90 ILE A C 1
ATOM 725 O O . ILE A 1 109 ? 7.915 29.723 38.454 1.00 21.72 90 ILE A O 1
ATOM 730 N N . LEU A 1 110 ? 8.198 27.611 39.121 1.00 21.21 91 LEU A N 1
ATOM 731 C CA . LEU A 1 110 ? 8.798 28.019 40.401 1.00 21.89 91 LEU A CA 1
ATOM 732 C C . LEU A 1 110 ? 10.080 28.825 40.196 1.00 21.94 91 LEU A C 1
ATOM 733 O O . LEU A 1 110 ? 10.293 29.844 40.853 1.00 22.24 91 LEU A O 1
ATOM 738 N N . ASP A 1 111 ? 10.911 28.386 39.251 1.00 22.33 92 ASP A N 1
ATOM 739 C CA . ASP A 1 111 ? 12.144 29.116 38.921 1.00 22.77 92 ASP A CA 1
ATOM 740 C C . ASP A 1 111 ? 11.861 30.521 38.393 1.00 23.59 92 ASP A C 1
ATOM 741 O O . ASP A 1 111 ? 12.587 31.463 38.718 1.00 23.48 92 ASP A O 1
ATOM 746 N N . ARG A 1 112 ? 10.803 30.673 37.591 1.00 24.37 93 ARG A N 1
ATOM 747 C CA . ARG A 1 112 ? 10.393 32.003 37.096 1.00 25.74 93 ARG A CA 1
ATOM 748 C C . ARG A 1 112 ? 9.965 32.981 38.176 1.00 27.56 93 ARG A C 1
ATOM 749 O O . ARG A 1 112 ? 10.141 34.188 38.030 1.00 28.16 93 ARG A O 1
ATOM 765 N N . ASN A 1 114 ? 11.178 33.107 41.080 1.00 36.52 95 ASN A N 1
ATOM 766 C CA . ASN A 1 114 ? 12.349 33.283 41.941 1.00 38.98 95 ASN A CA 1
ATOM 767 C C . ASN A 1 114 ? 12.086 32.728 43.334 1.00 40.53 95 ASN A C 1
ATOM 768 O O . ASN A 1 114 ? 12.334 33.394 44.349 1.00 41.11 95 ASN A O 1
ATOM 773 N N . ILE A 1 115 ? 11.561 31.502 43.367 1.00 42.52 96 ILE A N 1
ATOM 774 C CA . ILE A 1 115 ? 11.363 30.769 44.607 1.00 44.16 96 ILE A CA 1
ATOM 775 C C . ILE A 1 115 ? 12.672 30.057 44.942 1.00 45.51 96 ILE A C 1
ATOM 776 O O . ILE A 1 115 ? 13.200 29.286 44.126 1.00 45.66 96 ILE A O 1
ATOM 781 N N . GLU A 1 116 ? 13.195 30.342 46.134 1.00 46.91 97 GLU A N 1
ATOM 782 C CA . GLU A 1 116 ? 14.461 29.779 46.597 1.00 48.54 97 GLU A CA 1
ATOM 783 C C . GLU A 1 116 ? 14.323 28.283 46.857 1.00 49.12 97 GLU A C 1
ATOM 784 O O . GLU A 1 116 ? 13.936 27.860 47.955 1.00 49.40 97 GLU A O 1
ATOM 790 N N . THR A 1 117 ? 14.633 27.498 45.826 1.00 49.85 98 THR A N 1
ATOM 791 C CA . THR A 1 117 ? 14.591 26.036 45.896 1.00 50.61 98 THR A CA 1
ATOM 792 C C . THR A 1 117 ? 15.993 25.483 46.175 1.00 51.16 98 THR A C 1
ATOM 793 O O . THR A 1 117 ? 16.968 25.877 45.527 1.00 51.33 98 THR A O 1
ATOM 797 N N . ASN A 1 118 ? 16.078 24.574 47.147 1.00 51.83 99 ASN A N 1
ATOM 798 C CA . ASN A 1 118 ? 17.357 24.125 47.695 1.00 52.47 99 ASN A CA 1
ATOM 799 C C . ASN A 1 118 ? 17.572 22.625 47.505 1.00 52.53 99 ASN A C 1
ATOM 800 O O . ASN A 1 118 ? 17.286 21.825 48.402 1.00 52.54 99 ASN A O 1
ATOM 805 N N . GLY B 1 18 ? 2.906 46.380 -12.743 1.00 32.51 -1 GLY B N 1
ATOM 806 C CA . GLY B 1 18 ? 3.534 46.486 -11.377 1.00 32.73 -1 GLY B CA 1
ATOM 807 C C . GLY B 1 18 ? 4.692 45.543 -11.087 1.00 31.96 -1 GLY B C 1
ATOM 808 O O . GLY B 1 18 ? 5.172 44.829 -11.975 1.00 33.25 -1 GLY B O 1
ATOM 809 N N . SER B 1 19 ? 5.137 45.523 -9.831 1.00 30.75 0 SER B N 1
ATOM 810 C CA . SER B 1 19 ? 6.329 44.748 -9.436 1.00 29.32 0 SER B CA 1
ATOM 811 C C . SER B 1 19 ? 6.100 43.288 -8.969 1.00 28.05 0 SER B C 1
ATOM 812 O O . SER B 1 19 ? 7.059 42.516 -8.849 1.00 28.58 0 SER B O 1
ATOM 823 N N . GLN B 1 21 ? 5.135 39.391 -8.924 1.00 19.21 2 GLN B N 1
ATOM 824 C CA . GLN B 1 21 ? 5.095 38.247 -9.825 1.00 19.77 2 GLN B CA 1
ATOM 825 C C . GLN B 1 21 ? 3.663 37.778 -10.031 1.00 18.31 2 GLN B C 1
ATOM 826 O O . GLN B 1 21 ? 3.299 37.354 -11.107 1.00 19.03 2 GLN B O 1
ATOM 832 N N . ILE B 1 22 ? 2.838 37.920 -9.000 1.00 17.81 3 ILE B N 1
ATOM 833 C CA . ILE B 1 22 ? 1.440 37.500 -9.088 1.00 18.18 3 ILE B CA 1
ATOM 834 C C . ILE B 1 22 ? 0.619 38.245 -10.174 1.00 19.40 3 ILE B C 1
ATOM 835 O O . ILE B 1 22 ? -0.449 37.778 -10.564 1.00 20.05 3 ILE B O 1
ATOM 840 N N . GLU B 1 23 ? 1.119 39.389 -10.646 1.00 20.73 4 GLU B N 1
ATOM 841 C CA . GLU B 1 23 ? 0.465 40.107 -11.756 1.00 21.62 4 GLU B CA 1
ATOM 842 C C . GLU B 1 23 ? 0.232 39.209 -12.973 1.00 21.37 4 GLU B C 1
ATOM 843 O O . GLU B 1 23 ? -0.765 39.377 -13.680 1.00 22.02 4 GLU B O 1
ATOM 849 N N . LYS B 1 24 ? 1.138 38.250 -13.190 1.00 21.73 5 LYS B N 1
ATOM 850 C CA . LYS B 1 24 ? 1.014 37.271 -14.272 1.00 22.48 5 LYS B CA 1
ATOM 851 C C . LYS B 1 24 ? -0.292 36.474 -14.211 1.00 22.24 5 LYS B C 1
ATOM 852 O O . LYS B 1 24 ? -0.773 36.007 -15.234 1.00 22.74 5 LYS B O 1
ATOM 858 N N . LEU B 1 25 ? -0.867 36.350 -13.011 1.00 20.80 6 LEU B N 1
ATOM 859 C CA . LEU B 1 25 ? -2.072 35.553 -12.796 1.00 19.52 6 LEU B CA 1
ATOM 860 C C . LEU B 1 25 ? -3.331 36.385 -12.554 1.00 19.15 6 LEU B C 1
ATOM 861 O O . LEU B 1 25 ? -4.428 35.836 -12.519 1.00 18.94 6 LEU B O 1
ATOM 866 N N . ARG B 1 26 ? -3.182 37.694 -12.368 1.00 19.38 7 ARG B N 1
ATOM 867 C CA . ARG B 1 26 ? -4.335 38.517 -12.042 1.00 20.09 7 ARG B CA 1
ATOM 868 C C . ARG B 1 26 ? -5.454 38.322 -13.054 1.00 20.69 7 ARG B C 1
ATOM 869 O O . ARG B 1 26 ? -5.238 38.441 -14.263 1.00 21.63 7 ARG B O 1
ATOM 877 N N . GLY B 1 27 ? -6.640 37.991 -12.552 1.00 20.44 8 GLY B N 1
ATOM 878 C CA . GLY B 1 27 ? -7.814 37.764 -13.381 1.00 20.24 8 GLY B CA 1
ATOM 879 C C . GLY B 1 27 ? -8.975 37.279 -12.538 1.00 20.44 8 GLY B C 1
ATOM 880 O O . GLY B 1 27 ? -8.876 37.204 -11.302 1.00 19.57 8 GLY B O 1
ATOM 881 N N . ALA B 1 28 ? -10.073 36.930 -13.205 1.00 20.06 9 ALA B N 1
ATOM 882 C CA . ALA B 1 28 ? -11.302 36.506 -12.530 1.00 19.80 9 ALA B CA 1
ATOM 883 C C . ALA B 1 28 ? -11.139 35.297 -11.598 1.00 19.12 9 ALA B C 1
ATOM 884 O O . ALA B 1 28 ? -11.695 35.270 -10.499 1.00 18.72 9 ALA B O 1
ATOM 886 N N . ALA B 1 29 ? -10.384 34.299 -12.041 1.00 18.47 10 ALA B N 1
ATOM 887 C CA . ALA B 1 29 ? -10.266 33.070 -11.264 1.00 17.31 10 ALA B CA 1
ATOM 888 C C . ALA B 1 29 ? -9.508 33.303 -9.948 1.00 16.32 10 ALA B C 1
ATOM 889 O O . ALA B 1 29 ? -9.915 32.828 -8.872 1.00 15.81 10 ALA B O 1
ATOM 891 N N . LEU B 1 30 ? -8.393 34.018 -10.040 1.00 15.79 11 LEU B N 1
ATOM 892 C CA . LEU B 1 30 ? -7.608 34.344 -8.851 1.00 15.38 11 LEU B CA 1
ATOM 893 C C . LEU B 1 30 ? -8.418 35.263 -7.936 1.00 15.37 11 LEU B C 1
ATOM 894 O O . LEU B 1 30 ? -8.403 35.112 -6.698 1.00 15.07 11 LEU B O 1
ATOM 899 N N . ASP B 1 31 ? -9.132 36.225 -8.527 1.00 15.29 12 ASP B N 1
ATOM 900 C CA . ASP B 1 31 ? -9.978 37.105 -7.741 1.00 15.69 12 ASP B CA 1
ATOM 901 C C . ASP B 1 31 ? -10.980 36.266 -6.940 1.00 14.95 12 ASP B C 1
ATOM 902 O O . ASP B 1 31 ? -11.282 36.583 -5.796 1.00 16.27 12 ASP B O 1
ATOM 907 N N . GLU B 1 32 ? -11.503 35.207 -7.565 1.00 16.12 13 GLU B N 1
ATOM 908 C CA . GLU B 1 32 ? -12.490 34.331 -6.925 1.00 15.44 13 GLU B CA 1
ATOM 909 C C . GLU B 1 32 ? -11.893 33.537 -5.758 1.00 15.13 13 GLU B C 1
ATOM 910 O O . GLU B 1 32 ? -12.528 33.384 -4.724 1.00 15.32 13 GLU B O 1
ATOM 916 N N . LEU B 1 33 ? -10.665 33.044 -5.921 1.00 14.50 14 LEU B N 1
ATOM 917 C CA . LEU B 1 33 ? -9.996 32.338 -4.843 1.00 14.27 14 LEU B CA 1
ATOM 918 C C . LEU B 1 33 ? -9.858 33.267 -3.647 1.00 14.04 14 LEU B C 1
ATOM 919 O O . LEU B 1 33 ? -10.108 32.876 -2.513 1.00 14.06 14 LEU B O 1
ATOM 924 N N . PHE B 1 34 ? -9.411 34.493 -3.897 1.00 13.42 15 PHE B N 1
ATOM 925 C CA . PHE B 1 34 ? -9.215 35.432 -2.784 1.00 13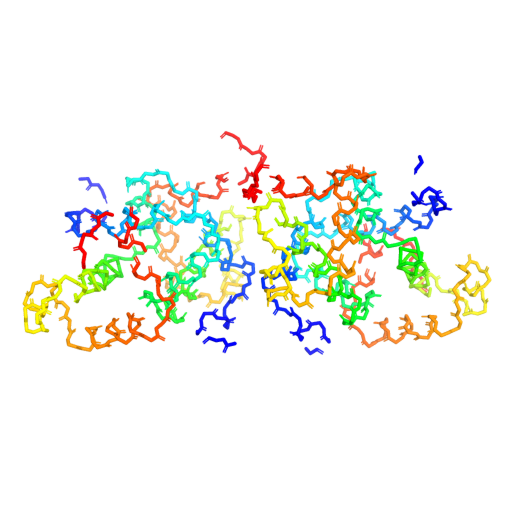.33 15 PHE B CA 1
ATOM 926 C C . PHE B 1 34 ? -10.538 35.880 -2.161 1.00 14.34 15 PHE B C 1
ATOM 927 O O . PHE B 1 34 ? -10.651 35.968 -0.937 1.00 13.12 15 PHE B O 1
ATOM 935 N N . ASP B 1 35 ? -11.546 36.116 -2.996 1.00 14.81 16 ASP B N 1
ATOM 936 C CA . ASP B 1 35 ? -12.892 36.383 -2.472 1.00 16.49 16 ASP B CA 1
ATOM 937 C C . ASP B 1 35 ? -13.365 35.249 -1.557 1.00 16.00 16 ASP B C 1
ATOM 938 O O . ASP B 1 35 ? -13.925 35.485 -0.485 1.00 16.34 16 ASP B O 1
ATOM 943 N N . ALA B 1 36 ? -13.088 34.011 -1.962 1.00 15.65 17 ALA B N 1
ATOM 944 C CA . ALA B 1 36 ? -13.441 32.832 -1.184 1.00 15.29 17 ALA B CA 1
ATOM 945 C C . ALA B 1 36 ? -12.761 32.861 0.175 1.00 14.40 17 ALA B C 1
ATOM 946 O O . ALA B 1 36 ? -13.404 32.694 1.206 1.00 15.05 17 ALA B O 1
ATOM 948 N N . ILE B 1 37 ? -11.458 33.122 0.174 1.00 14.08 18 ILE B N 1
ATOM 949 C CA . ILE B 1 37 ? -10.695 33.193 1.402 1.00 14.10 18 ILE B CA 1
ATOM 950 C C . ILE B 1 37 ? -11.210 34.284 2.327 1.00 14.78 18 ILE B C 1
ATOM 951 O O . ILE B 1 37 ? -11.256 34.108 3.558 1.00 14.43 18 ILE B O 1
ATOM 956 N N . LEU B 1 38 ? -11.637 35.393 1.725 1.00 14.11 19 LEU B N 1
ATOM 957 C CA . LEU B 1 38 ? -12.187 36.508 2.510 1.00 13.60 19 LEU B CA 1
ATOM 958 C C . LEU B 1 38 ? -13.510 36.157 3.220 1.00 14.59 19 LEU B C 1
ATOM 959 O O . LEU B 1 38 ? -13.823 36.785 4.249 1.00 16.13 19 LEU B O 1
ATOM 964 N N . THR B 1 39 ? -14.247 35.156 2.715 1.00 13.90 20 THR B N 1
ATOM 965 C CA . THR B 1 39 ? -15.522 34.765 3.351 1.00 14.57 20 THR B CA 1
ATOM 966 C C . THR B 1 39 ? -15.349 33.878 4.585 1.00 13.75 20 THR B C 1
ATOM 967 O O . THR B 1 39 ? -16.325 33.637 5.317 1.00 15.14 20 THR B O 1
ATOM 971 N N . LEU B 1 40 ? -14.138 33.368 4.800 1.00 13.59 21 LEU B N 1
ATOM 972 C CA . LEU B 1 40 ? -13.837 32.614 5.995 1.00 13.28 21 LEU B CA 1
ATOM 973 C C . LEU B 1 40 ? -13.937 33.506 7.216 1.00 13.50 21 LEU B C 1
ATOM 974 O O . LEU B 1 40 ? -13.431 34.631 7.220 1.00 15.60 21 LEU B O 1
ATOM 979 N N . GLU B 1 41 ? -14.551 32.978 8.270 1.00 14.48 22 GLU B N 1
ATOM 980 C CA . GLU B 1 41 ? -14.854 33.782 9.445 1.00 15.39 22 GLU B CA 1
ATOM 981 C C . GLU B 1 41 ? -14.208 33.355 10.752 1.00 15.02 22 GLU B C 1
ATOM 982 O O . GLU B 1 41 ? -14.183 34.128 11.699 1.00 16.50 22 GLU B O 1
ATOM 988 N N . ASN B 1 42 ? -13.726 32.121 10.841 1.00 15.00 23 ASN B N 1
ATOM 989 C CA . ASN B 1 42 ? -13.088 31.703 12.078 1.00 14.57 23 ASN B CA 1
ATOM 990 C C . ASN B 1 42 ? -12.028 30.672 11.749 1.00 14.55 23 ASN B C 1
ATOM 991 O O . ASN B 1 42 ? -11.927 30.212 10.604 1.00 13.82 23 ASN B O 1
ATOM 996 N N . ARG B 1 43 ? -11.250 30.319 12.757 1.00 14.65 24 ARG B N 1
ATOM 997 C CA . ARG B 1 43 ? -10.122 29.424 12.538 1.00 15.06 24 ARG B CA 1
ATOM 998 C C . ARG B 1 43 ? -10.560 28.012 12.101 1.00 14.81 24 ARG B C 1
ATOM 999 O O . ARG B 1 43 ? -9.915 27.396 11.235 1.00 14.46 24 ARG B O 1
ATOM 1007 N N . GLU B 1 44 ? -11.668 27.505 12.629 1.00 14.85 25 GLU B N 1
ATOM 1008 C CA . GLU B 1 44 ? -12.048 26.148 12.252 1.00 14.33 25 GLU B CA 1
ATOM 1009 C C . GLU B 1 44 ? -12.511 26.070 10.799 1.00 13.11 25 GLU B C 1
ATOM 1010 O O . GLU B 1 44 ? -12.226 25.081 10.136 1.00 14.18 25 GLU B O 1
ATOM 1016 N N . GLU B 1 45 ? -13.134 27.134 10.286 1.00 12.94 26 GLU B N 1
ATOM 1017 C CA . GLU B 1 45 ? -13.495 27.192 8.878 1.00 12.52 26 GLU B CA 1
ATOM 1018 C C . GLU B 1 45 ? -12.250 27.151 8.024 1.00 12.80 26 GLU B C 1
ATOM 1019 O O . GLU B 1 45 ? -12.277 26.550 6.953 1.00 12.38 26 GLU B O 1
ATOM 1025 N N . CYS B 1 46 ? -11.182 27.794 8.484 1.00 12.68 27 CYS B N 1
ATOM 1026 C CA . CYS B 1 46 ? -9.901 27.716 7.780 1.00 12.58 27 CYS B CA 1
ATOM 1027 C C . CYS B 1 46 ? -9.364 26.273 7.751 1.00 12.14 27 CYS B C 1
ATOM 1028 O O . CYS B 1 46 ? -8.918 25.801 6.697 1.00 11.69 27 CYS B O 1
ATOM 1031 N N . TYR B 1 47 ? -9.414 25.592 8.898 1.00 12.11 28 TYR B N 1
ATOM 1032 C CA . TYR B 1 47 ? -9.041 24.175 8.933 1.00 12.24 28 TYR B CA 1
ATOM 1033 C C . TYR B 1 47 ? -9.830 23.383 7.880 1.00 12.56 28 TYR B C 1
ATOM 1034 O O . TYR B 1 47 ? -9.241 22.623 7.103 1.00 13.72 28 TYR B O 1
ATOM 1043 N N . GLN B 1 48 ? -11.146 23.586 7.844 1.00 12.56 29 GLN B N 1
ATOM 1044 C CA . GLN B 1 48 ? -11.961 22.791 6.956 1.00 13.44 29 GLN B CA 1
ATOM 1045 C C . GLN B 1 48 ? -11.671 23.098 5.486 1.00 13.07 29 GLN B C 1
ATOM 1046 O O . GLN B 1 48 ? -11.557 22.195 4.654 1.00 13.72 29 GLN B O 1
ATOM 1052 N N . PHE B 1 49 ? -11.536 24.381 5.168 1.00 13.42 30 PHE B N 1
ATOM 1053 C CA . PHE B 1 49 ? -11.339 24.793 3.787 1.00 11.76 30 PHE B CA 1
ATOM 1054 C C . PHE B 1 49 ? -9.946 24.429 3.269 1.00 11.42 30 PHE B C 1
ATOM 1055 O O . PHE B 1 49 ? -9.821 23.886 2.184 1.00 12.62 30 PHE B O 1
ATOM 1063 N N . PHE B 1 50 ? -8.908 24.749 4.037 1.00 12.01 31 PHE B N 1
ATOM 1064 C CA . PHE B 1 50 ? -7.573 24.402 3.597 1.00 12.01 31 PHE B CA 1
ATOM 1065 C C . PHE B 1 50 ? -7.305 22.908 3.616 1.00 11.92 31 PHE B C 1
ATOM 1066 O O . PHE B 1 50 ? -6.518 22.411 2.784 1.00 10.99 31 PHE B O 1
ATOM 1074 N N . ASP B 1 51 ? -8.000 22.175 4.495 1.00 12.33 32 ASP B N 1
ATOM 1075 C CA . ASP B 1 51 ? -7.885 20.699 4.435 1.00 12.46 32 ASP B CA 1
ATOM 1076 C C . ASP B 1 51 ? -8.497 20.159 3.138 1.00 13.02 32 ASP B C 1
ATOM 1077 O O . ASP B 1 51 ? -7.926 19.247 2.493 1.00 12.12 32 ASP B O 1
ATOM 1082 N N . ASP B 1 52 ? -9.628 20.734 2.718 1.00 12.57 33 ASP B N 1
ATOM 1083 C CA . ASP B 1 52 ? -10.196 20.385 1.412 1.00 12.33 33 ASP B CA 1
ATOM 1084 C C . ASP B 1 52 ? -9.283 20.788 0.245 1.00 13.14 33 ASP B C 1
ATOM 1085 O O . ASP B 1 52 ? -8.991 19.970 -0.635 1.00 14.77 33 ASP B O 1
ATOM 1090 N N . LEU B 1 53 ? -8.820 22.038 0.259 1.00 11.72 34 LEU B N 1
ATOM 1091 C CA . LEU B 1 53 ? -8.092 22.611 -0.870 1.00 11.99 34 LEU B CA 1
ATOM 1092 C C . LEU B 1 53 ? -6.707 22.028 -1.092 1.00 12.57 34 LEU B C 1
ATOM 1093 O O . LEU B 1 53 ? -6.311 21.804 -2.258 1.00 12.27 34 LEU B O 1
ATOM 1098 N N . CYS B 1 54 ? -6.011 21.789 0.018 1.00 12.93 35 CYS B N 1
ATOM 1099 C CA . CYS B 1 54 ? -4.584 21.468 0.050 1.00 13.45 35 CYS B CA 1
ATOM 1100 C C . CYS B 1 54 ? -4.255 20.114 0.660 1.00 14.01 35 CYS B C 1
ATOM 1101 O O . CYS B 1 54 ? -5.084 19.464 1.339 1.00 14.01 35 CYS B O 1
ATOM 1104 N N . THR B 1 55 ? -3.033 19.677 0.382 1.00 14.55 36 THR B N 1
ATOM 1105 C CA . THR B 1 55 ? -2.468 18.508 1.029 1.00 15.39 36 THR B CA 1
ATOM 1106 C C . THR B 1 55 ? -1.816 18.876 2.354 1.00 15.54 36 THR B C 1
ATOM 1107 O O . THR B 1 55 ? -1.516 20.033 2.617 1.00 14.65 36 THR B O 1
ATOM 1111 N N . VAL B 1 56 ? -1.569 17.875 3.200 1.00 16.15 37 VAL B N 1
ATOM 1112 C CA . VAL B 1 56 ? -0.851 18.118 4.441 1.00 17.33 37 VAL B CA 1
ATOM 1113 C C . VAL B 1 56 ? 0.537 18.711 4.163 1.00 17.00 37 VAL B C 1
ATOM 1114 O O . VAL B 1 56 ? 0.955 19.638 4.858 1.00 17.82 37 VAL B O 1
ATOM 1118 N N . ASN B 1 57 ? 1.237 18.199 3.150 1.00 17.47 38 ASN B N 1
ATOM 1119 C CA . ASN B 1 57 ? 2.548 18.762 2.793 1.00 18.59 38 ASN B CA 1
ATOM 1120 C C . ASN B 1 57 ? 2.498 20.250 2.453 1.00 17.09 38 ASN B C 1
ATOM 1121 O O . ASN B 1 57 ? 3.351 21.014 2.887 1.00 16.90 38 ASN B O 1
ATOM 1126 N N . GLU B 1 58 ? 1.484 20.633 1.683 1.00 15.98 39 GLU B N 1
ATOM 1127 C CA . GLU B 1 58 ? 1.350 22.018 1.270 1.00 15.10 39 GLU B CA 1
ATOM 1128 C C . GLU B 1 58 ? 1.072 22.929 2.468 1.00 14.85 39 GLU B C 1
ATOM 1129 O O . GLU B 1 58 ? 1.654 24.010 2.595 1.00 14.54 39 GLU B O 1
ATOM 1135 N N . ILE B 1 59 ? 0.144 22.508 3.319 1.00 14.59 40 ILE B N 1
ATOM 1136 C CA . ILE B 1 59 ? -0.241 23.306 4.476 1.00 14.76 40 ILE B CA 1
ATOM 1137 C C . ILE B 1 59 ? 0.929 23.455 5.425 1.00 15.09 40 ILE B C 1
ATOM 1138 O O . ILE B 1 59 ? 1.201 24.565 5.882 1.00 14.33 40 ILE B O 1
ATOM 1143 N N . GLN B 1 60 ? 1.659 22.363 5.663 1.00 14.65 41 GLN B N 1
ATOM 1144 C CA . GLN B 1 60 ? 2.831 22.388 6.539 1.00 15.57 41 GLN B CA 1
ATOM 1145 C C . GLN B 1 60 ? 3.843 23.401 6.013 1.00 14.73 41 GLN B C 1
ATOM 1146 O O . GLN B 1 60 ? 4.416 24.164 6.805 1.00 14.26 41 GLN B O 1
ATOM 1152 N N . SER B 1 61 ? 4.040 23.417 4.697 1.00 14.39 42 SER B N 1
ATOM 1153 C CA . SER B 1 61 ? 5.009 24.356 4.095 1.00 14.56 42 SER B CA 1
ATOM 1154 C C . SER B 1 61 ? 4.574 25.804 4.324 1.00 14.20 42 SER B C 1
ATOM 1155 O O . SER B 1 61 ? 5.378 26.660 4.729 1.00 13.84 42 SER B O 1
ATOM 1158 N N . LEU B 1 62 ? 3.291 26.090 4.082 1.00 13.33 43 LEU B N 1
ATOM 1159 C CA . LEU B 1 62 ? 2.818 27.453 4.305 1.00 12.79 43 LEU B CA 1
ATOM 1160 C C . LEU B 1 62 ? 3.006 27.888 5.768 1.00 13.35 43 LEU B C 1
ATOM 1161 O O . LEU B 1 62 ? 3.425 28.997 6.042 1.00 13.38 43 LEU B O 1
ATOM 1166 N N . SER B 1 63 ? 2.693 26.989 6.701 1.00 12.63 44 SER B N 1
ATOM 1167 C CA . SER B 1 63 ? 2.845 27.271 8.123 1.00 13.05 44 SER B CA 1
ATOM 1168 C C . SER B 1 63 ? 4.306 27.570 8.463 1.00 12.93 44 SER B C 1
ATOM 1169 O O . SER B 1 63 ? 4.608 28.512 9.195 1.00 13.39 44 SER B O 1
ATOM 1172 N N . GLN B 1 64 ? 5.198 26.750 7.921 1.00 13.05 45 GLN B N 1
ATOM 1173 C CA . GLN B 1 64 ? 6.638 26.922 8.151 1.00 14.07 45 GLN B CA 1
ATOM 1174 C C . GLN B 1 64 ? 7.128 28.265 7.648 1.00 13.43 45 GLN B C 1
ATOM 1175 O O . GLN B 1 64 ? 7.934 28.912 8.317 1.00 14.05 45 GLN B O 1
ATOM 1181 N N . ARG B 1 65 ? 6.630 28.687 6.484 1.00 12.79 46 ARG B N 1
ATOM 1182 C CA . ARG B 1 65 ? 7.050 29.986 5.927 1.00 12.65 46 ARG B CA 1
ATOM 1183 C C . ARG B 1 65 ? 6.755 31.139 6.852 1.00 12.65 46 ARG B C 1
ATOM 1184 O O . ARG B 1 65 ? 7.628 32.018 7.079 1.00 12.19 46 ARG B O 1
ATOM 1192 N N . LEU B 1 66 ? 5.538 31.173 7.414 1.00 12.98 47 LEU B N 1
ATOM 1193 C CA . LEU B 1 66 ? 5.243 32.243 8.331 1.00 12.66 47 LEU B CA 1
ATOM 1194 C C . LEU B 1 66 ? 6.122 32.196 9.580 1.00 12.99 47 LEU B C 1
ATOM 1195 O O . LEU B 1 66 ? 6.522 33.227 10.067 1.00 13.92 47 LEU B O 1
ATOM 1200 N N . GLN B 1 67 ? 6.410 30.990 10.091 1.00 13.70 48 GLN B N 1
ATOM 1201 C CA . GLN B 1 67 ? 7.284 30.882 11.245 1.00 13.49 48 GLN B CA 1
ATOM 1202 C C . GLN B 1 67 ? 8.685 31.380 10.940 1.00 13.41 48 GLN B C 1
ATOM 1203 O O . GLN B 1 67 ? 9.275 32.080 11.733 1.00 12.95 48 GLN B O 1
ATOM 1209 N N . VAL B 1 68 ? 9.173 31.057 9.753 1.00 12.95 49 VAL B N 1
ATOM 1210 C CA . VAL B 1 68 ? 10.484 31.576 9.319 1.00 13.03 49 VAL B CA 1
ATOM 1211 C C . VAL B 1 68 ? 10.430 33.104 9.269 1.00 12.66 49 VAL B C 1
ATOM 1212 O O . VAL B 1 68 ? 11.349 33.756 9.755 1.00 13.73 49 VAL B O 1
ATOM 1216 N N . ALA B 1 69 ? 9.374 33.675 8.672 1.00 13.35 50 ALA B N 1
ATOM 1217 C CA . ALA B 1 69 ? 9.280 35.145 8.580 1.00 13.59 50 ALA B CA 1
ATOM 1218 C C . ALA B 1 69 ? 9.354 35.786 9.953 1.00 15.02 50 ALA B C 1
ATOM 1219 O O . ALA B 1 69 ? 10.066 36.776 10.141 1.00 13.77 50 ALA B O 1
ATOM 1221 N N . LYS B 1 70 ? 8.602 35.235 10.905 1.00 14.84 51 LYS B N 1
ATOM 1222 C CA . LYS B 1 70 ? 8.620 35.741 12.283 1.00 16.91 51 LYS B CA 1
ATOM 1223 C C . LYS B 1 70 ? 10.018 35.700 12.881 1.00 17.33 51 LYS B C 1
ATOM 1224 O O . LYS B 1 70 ? 10.483 36.674 13.491 1.00 17.06 51 LYS B O 1
ATOM 1238 N N . ILE B 1 72 ? 12.967 35.510 11.366 1.00 16.87 53 ILE B N 1
ATOM 1239 C CA . ILE B 1 72 ? 13.852 36.474 10.718 1.00 16.97 53 ILE B CA 1
ATOM 1240 C C . ILE B 1 72 ? 13.609 37.856 11.317 1.00 18.06 53 ILE B C 1
ATOM 1241 O O . ILE B 1 72 ? 14.559 38.559 11.659 1.00 18.70 53 ILE B O 1
ATOM 1246 N N . LYS B 1 73 ? 12.344 38.228 11.462 1.00 19.07 54 LYS B N 1
ATOM 1247 C CA . LYS B 1 73 ? 12.042 39.542 12.003 1.00 20.55 54 LYS B CA 1
ATOM 1248 C C . LYS B 1 73 ? 12.490 39.669 13.446 1.00 23.29 54 LYS B C 1
ATOM 1249 O O . LYS B 1 73 ? 12.941 40.754 13.851 1.00 25.32 54 LYS B O 1
ATOM 1255 N N . GLN B 1 74 ? 12.410 38.569 14.201 1.00 24.11 55 GLN B N 1
ATOM 1256 C CA . GLN B 1 74 ? 12.770 38.540 15.638 1.00 25.84 55 GLN B CA 1
ATOM 1257 C C . GLN B 1 74 ? 14.288 38.466 15.851 1.00 26.44 55 GLN B C 1
ATOM 1258 O O . GLN B 1 74 ? 14.771 38.434 16.997 1.00 28.29 55 GLN B O 1
ATOM 1264 N N . GLY B 1 75 ? 15.041 38.436 14.755 1.00 25.67 56 GLY B N 1
ATOM 1265 C CA . GLY B 1 75 ? 16.497 38.551 14.782 1.00 26.26 56 GLY B CA 1
ATOM 1266 C C . GLY B 1 75 ? 17.289 37.259 14.862 1.00 26.17 56 GLY B C 1
ATOM 1267 O O . GLY B 1 75 ? 18.508 37.292 15.077 1.00 27.14 56 GLY B O 1
ATOM 1268 N N . TYR B 1 76 ? 16.614 36.127 14.677 1.00 25.02 57 TYR B N 1
ATOM 1269 C CA . TYR B 1 76 ? 17.271 34.819 14.770 1.00 24.78 57 TYR B CA 1
ATOM 1270 C C . TYR B 1 76 ? 18.310 34.598 13.670 1.00 24.50 57 TYR B C 1
ATOM 1271 O O . TYR B 1 76 ? 18.199 35.150 12.572 1.00 24.40 57 TYR B O 1
ATOM 1280 N N . THR B 1 77 ? 19.312 33.771 13.957 1.00 23.95 58 THR B N 1
ATOM 1281 C CA . THR B 1 77 ? 20.307 33.406 12.951 1.00 23.79 58 THR B CA 1
ATOM 1282 C C . THR B 1 77 ? 19.759 32.261 12.098 1.00 23.62 58 THR B C 1
ATOM 1283 O O . THR B 1 77 ? 18.843 31.553 12.520 1.00 23.26 58 THR B O 1
ATOM 1287 N N . TYR B 1 78 ? 20.350 32.070 10.919 1.00 24.15 59 TYR B N 1
ATOM 1288 C CA . TYR B 1 78 ? 20.025 30.940 10.041 1.00 23.54 59 TYR B CA 1
ATOM 1289 C C . TYR B 1 78 ? 20.008 29.585 10.680 1.00 24.44 59 TYR B C 1
ATOM 1290 O O . TYR B 1 78 ? 19.081 28.811 10.459 1.00 23.61 59 TYR B O 1
ATOM 1299 N N . ALA B 1 79 ? 21.082 29.251 11.403 1.00 25.06 60 ALA B N 1
ATOM 1300 C CA . ALA B 1 79 ? 21.159 27.943 12.041 1.00 25.93 60 ALA B CA 1
ATOM 1301 C C . ALA B 1 79 ? 19.955 27.688 12.928 1.00 25.77 60 ALA B C 1
ATOM 1302 O O . ALA B 1 79 ? 19.346 26.624 12.870 1.00 27.16 60 ALA B O 1
ATOM 1304 N N . THR B 1 80 ? 19.591 28.679 13.748 1.00 25.65 61 THR B N 1
ATOM 1305 C CA . THR B 1 80 ? 18.451 28.540 14.625 1.00 24.60 61 THR B CA 1
ATOM 1306 C C . THR B 1 80 ? 17.107 28.451 13.873 1.00 24.71 61 THR B C 1
ATOM 1307 O O . THR B 1 80 ? 16.219 27.686 14.253 1.00 25.24 61 THR B O 1
ATOM 1311 N N . ILE B 1 81 ? 16.963 29.249 12.815 1.00 23.62 62 ILE B N 1
ATOM 1312 C CA . ILE B 1 81 ? 15.722 29.262 12.027 1.00 23.71 62 ILE B CA 1
ATOM 1313 C C . ILE B 1 81 ? 15.415 27.880 11.447 1.00 25.09 62 ILE B C 1
ATOM 1314 O O . ILE B 1 81 ? 14.292 27.369 11.564 1.00 25.62 62 ILE B O 1
ATOM 1319 N N . GLU B 1 82 ? 16.430 27.269 10.868 1.00 26.64 63 GLU B N 1
ATOM 1320 C CA . GLU B 1 82 ? 16.297 25.952 10.259 1.00 28.57 63 GLU B CA 1
ATOM 1321 C C . GLU B 1 82 ? 15.843 24.869 11.239 1.00 29.37 63 GLU B C 1
ATOM 1322 O O . GLU B 1 82 ? 14.912 24.106 10.947 1.00 29.59 63 GLU B O 1
ATOM 1328 N N . GLN B 1 83 ? 16.498 24.808 12.400 1.00 30.34 64 GLN B N 1
ATOM 1329 C CA . GLN B 1 83 ? 16.194 23.796 13.403 1.00 31.06 64 GLN B CA 1
ATOM 1330 C C . GLN B 1 83 ? 14.795 23.943 13.980 1.00 30.78 64 GLN B C 1
ATOM 1331 O O . GLN B 1 83 ? 14.067 22.963 14.116 1.00 30.73 64 GLN B O 1
ATOM 1337 N N . GLU B 1 84 ? 14.429 25.172 14.316 1.00 29.73 65 GLU B N 1
ATOM 1338 C CA . GLU B 1 84 ? 13.173 25.443 14.979 1.00 29.26 65 GLU B CA 1
ATOM 1339 C C . GLU B 1 84 ? 11.975 25.478 14.026 1.00 28.75 65 GLU B C 1
ATOM 1340 O O . GLU B 1 84 ? 10.850 25.186 14.437 1.00 28.80 65 GLU B O 1
ATOM 1346 N N . SER B 1 85 ? 12.221 25.810 12.758 1.00 27.76 66 SER B N 1
ATOM 1347 C CA . SER B 1 85 ? 11.116 25.935 11.798 1.00 26.81 66 SER B CA 1
ATOM 1348 C C . SER B 1 85 ? 10.817 24.644 11.058 1.00 26.72 66 SER B C 1
ATOM 1349 O O . SER B 1 85 ? 9.672 24.409 10.663 1.00 26.22 66 SER B O 1
ATOM 1352 N N . GLY B 1 86 ? 11.845 23.815 10.873 1.00 25.97 67 GLY B N 1
ATOM 1353 C CA . GLY B 1 86 ? 11.741 22.654 9.995 1.00 25.64 67 GLY B CA 1
ATOM 1354 C C . GLY B 1 86 ? 11.798 22.945 8.499 1.00 25.32 67 GLY B C 1
ATOM 1355 O O . GLY B 1 86 ? 11.668 22.031 7.672 1.00 25.40 67 GLY B O 1
ATOM 1356 N N . ALA B 1 87 ? 11.978 24.217 8.136 1.00 24.18 68 ALA B N 1
ATOM 1357 C CA . ALA B 1 87 ? 12.083 24.603 6.731 1.00 23.62 68 ALA B CA 1
ATOM 1358 C C . ALA B 1 87 ? 13.484 24.362 6.161 1.00 22.30 68 ALA B C 1
ATOM 1359 O O . ALA B 1 87 ? 14.491 24.392 6.877 1.00 22.72 68 ALA B O 1
ATOM 1361 N N . SER B 1 88 ? 13.524 24.141 4.858 1.00 21.70 69 SER B N 1
ATOM 1362 C CA . SER B 1 88 ? 14.777 23.960 4.144 1.00 20.57 69 SER B CA 1
ATOM 1363 C C . SER B 1 88 ? 15.446 25.305 3.924 1.00 20.25 69 SER B C 1
ATOM 1364 O O . SER B 1 88 ? 14.793 26.349 4.006 1.00 19.55 69 SER B O 1
ATOM 1367 N N . THR B 1 89 ? 16.739 25.284 3.612 1.00 18.78 70 THR B N 1
ATOM 1368 C CA . THR B 1 89 ? 17.433 26.539 3.289 1.00 17.90 70 THR B CA 1
ATOM 1369 C C . THR B 1 89 ? 16.881 27.245 2.040 1.00 17.49 70 THR B C 1
ATOM 1370 O O . THR B 1 89 ? 16.950 28.473 1.941 1.00 16.40 70 THR B O 1
ATOM 1374 N N . ALA B 1 90 ? 16.303 26.488 1.109 1.00 16.94 71 ALA B N 1
ATOM 1375 C CA . ALA B 1 90 ? 15.705 27.082 -0.079 1.00 17.41 71 ALA B CA 1
ATOM 1376 C C . ALA B 1 90 ? 14.421 27.819 0.309 1.00 17.46 71 ALA B C 1
ATOM 1377 O O . ALA B 1 90 ? 14.174 28.939 -0.158 1.00 17.50 71 ALA B O 1
ATOM 1379 N N . THR B 1 91 ? 13.641 27.205 1.196 1.00 17.74 72 THR B N 1
ATOM 1380 C CA . THR B 1 91 ? 12.427 27.853 1.691 1.00 17.51 72 THR B CA 1
ATOM 1381 C C . THR B 1 91 ? 12.769 29.107 2.480 1.00 16.86 72 THR B C 1
ATOM 1382 O O . THR B 1 91 ? 12.134 30.147 2.286 1.00 16.47 72 THR B O 1
ATOM 1386 N N . ILE B 1 92 ? 13.768 29.017 3.355 1.00 16.01 73 ILE B N 1
ATOM 1387 C CA . ILE B 1 92 ? 14.216 30.174 4.130 1.00 15.49 73 ILE B CA 1
ATOM 1388 C C . ILE B 1 92 ? 14.664 31.301 3.189 1.00 15.16 73 ILE B C 1
ATOM 1389 O O . ILE B 1 92 ? 14.275 32.459 3.382 1.00 15.46 73 ILE B O 1
ATOM 1394 N N . SER B 1 93 ? 15.442 30.957 2.158 1.00 15.26 74 SER B N 1
ATOM 1395 C CA . SER B 1 93 ? 15.853 31.974 1.179 1.00 16.05 74 SER B CA 1
ATOM 1396 C C . SER B 1 93 ? 14.662 32.691 0.523 1.00 15.62 74 SER B C 1
ATOM 1397 O O . SER B 1 93 ? 14.685 33.909 0.372 1.00 15.89 74 SER B O 1
ATOM 1400 N N . ARG B 1 94 ? 13.635 31.938 0.159 1.00 15.04 75 ARG B N 1
ATOM 1401 C CA . ARG B 1 94 ? 12.468 32.525 -0.494 1.00 15.09 75 ARG B CA 1
ATOM 1402 C C . ARG B 1 94 ? 11.718 33.465 0.446 1.00 14.31 75 ARG B C 1
ATOM 1403 O O . ARG B 1 94 ? 11.249 34.537 0.037 1.00 14.39 75 ARG B O 1
ATOM 1411 N N . VAL B 1 95 ? 11.635 33.082 1.718 1.00 13.40 76 VAL B N 1
ATOM 1412 C CA . VAL B 1 95 ? 10.995 33.957 2.694 1.00 13.28 76 VAL B CA 1
ATOM 1413 C C . VAL B 1 95 ? 11.777 35.262 2.829 1.00 12.90 76 VAL B C 1
ATOM 1414 O O . VAL B 1 95 ? 11.203 36.352 2.818 1.00 13.79 76 VAL B O 1
ATOM 1418 N N . LYS B 1 96 ? 13.101 35.125 2.959 1.00 13.42 77 LYS B N 1
ATOM 1419 C CA . LYS B 1 96 ? 13.971 36.272 3.054 1.00 14.00 77 LYS B CA 1
ATOM 1420 C C . LYS B 1 96 ? 13.820 37.207 1.860 1.00 14.74 77 LYS B C 1
ATOM 1421 O O . LYS B 1 96 ? 13.779 38.423 2.039 1.00 14.97 77 LYS B O 1
ATOM 1427 N N . ARG B 1 97 ? 13.741 36.651 0.657 1.00 15.37 78 ARG B N 1
ATOM 1428 C CA . ARG B 1 97 ? 13.549 37.483 -0.548 1.00 15.69 78 ARG B CA 1
ATOM 1429 C C . ARG B 1 97 ? 12.244 38.255 -0.491 1.00 15.20 78 ARG B C 1
ATOM 1430 O O . ARG B 1 97 ? 12.217 39.432 -0.868 1.00 15.90 78 ARG B O 1
ATOM 1438 N N . SER B 1 98 ? 11.182 37.614 -0.004 1.00 13.81 79 SER B N 1
ATOM 1439 C CA . SER B 1 98 ? 9.909 38.320 0.168 1.00 14.00 79 SER B CA 1
ATOM 1440 C C . SER B 1 98 ? 9.994 39.422 1.215 1.00 13.95 79 SER B C 1
ATOM 1441 O O . SER B 1 98 ? 9.398 40.491 1.051 1.00 13.50 79 SER B O 1
ATOM 1444 N N . LEU B 1 99 ? 10.708 39.179 2.307 1.00 13.30 80 LEU B N 1
ATOM 1445 C CA . LEU B 1 99 ? 10.905 40.210 3.329 1.00 14.03 80 LEU B CA 1
ATOM 1446 C C . LEU B 1 99 ? 11.708 41.410 2.844 1.00 14.89 80 LEU B C 1
ATOM 1447 O O . LEU B 1 99 ? 11.465 42.533 3.294 1.00 16.78 80 LEU B O 1
ATOM 1452 N N . GLN B 1 100 ? 12.639 41.169 1.921 1.00 14.81 81 GLN B N 1
ATOM 1453 C CA . GLN B 1 100 ? 13.516 42.220 1.382 1.00 15.06 81 GLN B CA 1
ATOM 1454 C C . GLN B 1 100 ? 12.865 42.968 0.228 1.00 15.87 81 GLN B C 1
ATOM 1455 O O . GLN B 1 100 ? 12.826 44.207 0.227 1.00 16.51 81 GLN B O 1
ATOM 1461 N N . TRP B 1 101 ? 12.363 42.226 -0.752 1.00 16.25 82 TRP B N 1
ATOM 1462 C CA . TRP B 1 101 ? 11.881 42.852 -1.990 1.00 16.73 82 TRP B CA 1
ATOM 1463 C C . TRP B 1 101 ? 10.384 42.750 -2.233 1.00 17.15 82 TRP B C 1
ATOM 1464 O O . TRP B 1 101 ? 9.892 43.175 -3.295 1.00 18.41 82 TRP B O 1
ATOM 1475 N N . GLY B 1 102 ? 9.651 42.204 -1.269 1.00 15.86 83 GLY B N 1
ATOM 1476 C CA . GLY B 1 102 ? 8.218 41.965 -1.460 1.00 14.80 83 GLY B CA 1
ATOM 1477 C C . GLY B 1 102 ? 7.299 43.116 -1.075 1.00 14.39 83 GLY B C 1
ATOM 1478 O O . GLY B 1 102 ? 7.624 44.311 -1.209 1.00 15.37 83 GLY B O 1
ATOM 1479 N N . ASN B 1 103 ? 6.128 42.722 -0.590 1.00 12.88 84 ASN B N 1
ATOM 1480 C CA . ASN B 1 103 ? 4.975 43.623 -0.466 1.00 13.60 84 ASN B CA 1
ATOM 1481 C C . ASN B 1 103 ? 4.670 44.118 0.939 1.00 12.89 84 ASN B C 1
ATOM 1482 O O . ASN B 1 103 ? 3.618 44.749 1.175 1.00 13.63 84 ASN B O 1
ATOM 1487 N N . ASP B 1 104 ? 5.604 43.883 1.852 1.00 13.31 85 ASP B N 1
ATOM 1488 C CA . ASP B 1 104 ? 5.418 44.196 3.273 1.00 13.40 85 ASP B CA 1
ATOM 1489 C C . ASP B 1 104 ? 4.231 43.443 3.885 1.00 13.81 85 ASP B C 1
ATOM 1490 O O . ASP B 1 104 ? 3.725 43.834 4.941 1.00 13.98 85 ASP B O 1
ATOM 1495 N N . ALA B 1 105 ? 3.786 42.354 3.250 1.00 13.32 86 ALA B N 1
ATOM 1496 C CA . ALA B 1 105 ? 2.590 41.664 3.769 1.00 13.27 86 ALA B CA 1
ATOM 1497 C C . ALA B 1 105 ? 2.832 40.852 5.036 1.00 13.48 86 ALA B C 1
ATOM 1498 O O . ALA B 1 105 ? 1.934 40.731 5.867 1.00 13.72 86 ALA B O 1
ATOM 1500 N N . TYR B 1 106 ? 4.032 40.285 5.198 1.00 12.69 87 TYR B N 1
ATOM 1501 C CA . TYR B 1 106 ? 4.330 39.617 6.451 1.00 13.29 87 TYR B CA 1
ATOM 1502 C C . TYR B 1 106 ? 4.266 40.644 7.579 1.00 13.52 87 TYR B C 1
ATOM 1503 O O . TYR B 1 106 ? 3.713 40.384 8.637 1.00 14.64 87 TYR B O 1
ATOM 1512 N N . THR B 1 107 ? 4.823 41.838 7.332 1.00 13.84 88 THR B N 1
ATOM 1513 C CA . THR B 1 107 ? 4.768 42.912 8.327 1.00 13.83 88 THR B CA 1
ATOM 1514 C C . THR B 1 107 ? 3.332 43.242 8.675 1.00 13.81 88 THR B C 1
ATOM 1515 O O . THR B 1 107 ? 2.983 43.367 9.846 1.00 14.87 88 THR B O 1
ATOM 1527 N N . ILE B 1 109 ? 0.482 41.388 8.357 1.00 15.01 90 ILE B N 1
ATOM 1528 C CA . ILE B 1 109 ? -0.282 40.395 9.111 1.00 16.23 90 ILE B CA 1
ATOM 1529 C C . ILE B 1 109 ? 0.254 40.172 10.529 1.00 16.05 90 ILE B C 1
ATOM 1530 O O . ILE B 1 109 ? -0.529 39.970 11.457 1.00 16.89 90 ILE B O 1
ATOM 1535 N N . LEU B 1 110 ? 1.573 40.247 10.711 1.00 16.68 91 LEU B N 1
ATOM 1536 C CA . LEU B 1 110 ? 2.145 40.100 12.059 1.00 16.55 91 LEU B CA 1
ATOM 1537 C C . LEU B 1 110 ? 1.730 41.278 12.937 1.00 17.05 91 LEU B C 1
ATOM 1538 O O . LEU B 1 110 ? 1.451 41.113 14.124 1.00 17.40 91 LEU B O 1
ATOM 1543 N N . ASP B 1 111 ? 1.683 42.470 12.341 1.00 16.18 92 ASP B N 1
ATOM 1544 C CA . ASP B 1 111 ? 1.202 43.629 13.079 1.00 16.98 92 ASP B CA 1
ATOM 1545 C C . ASP B 1 111 ? -0.273 43.504 13.423 1.00 17.01 92 ASP B C 1
ATOM 1546 O O . ASP B 1 111 ? -0.660 43.842 14.536 1.00 17.53 92 ASP B O 1
ATOM 1551 N N . ARG B 1 112 ? -1.087 43.005 12.501 1.00 16.92 93 ARG B N 1
ATOM 1552 C CA . ARG B 1 112 ? -2.531 42.874 12.770 1.00 18.00 93 ARG B CA 1
ATOM 1553 C C . ARG B 1 112 ? -2.801 41.850 13.869 1.00 19.80 93 ARG B C 1
ATOM 1554 O O . ARG B 1 112 ? -3.820 41.952 14.565 1.00 21.32 93 ARG B O 1
ATOM 1570 N N . ASN B 1 114 ? -0.912 41.521 16.401 1.00 24.70 95 ASN B N 1
ATOM 1571 C CA . ASN B 1 114 ? -0.473 42.123 17.638 1.00 26.53 95 ASN B CA 1
ATOM 1572 C C . ASN B 1 114 ? -1.633 42.974 18.194 1.00 27.16 95 ASN B C 1
ATOM 1573 O O . ASN B 1 114 ? -1.855 44.094 17.754 1.00 26.23 95 ASN B O 1
ATOM 1578 N N . ILE B 1 115 ? -2.392 42.395 19.128 1.00 29.14 96 ILE B N 1
ATOM 1579 C CA . ILE B 1 115 ? -3.494 43.080 19.838 1.00 30.72 96 ILE B CA 1
ATOM 1580 C C . ILE B 1 115 ? -3.119 44.375 20.552 1.00 31.01 96 ILE B C 1
ATOM 1581 O O . ILE B 1 115 ? -4.004 45.154 20.901 1.00 30.61 96 ILE B O 1
ATOM 1586 N N . GLU B 1 116 ? -1.824 44.596 20.770 1.00 31.67 97 GLU B N 1
ATOM 1587 C CA . GLU B 1 116 ? -1.342 45.799 21.455 1.00 32.30 97 GLU B CA 1
ATOM 1588 C C . GLU B 1 116 ? -1.076 46.984 20.516 1.00 32.33 97 GLU B C 1
ATOM 1589 O O . GLU B 1 116 ? -0.822 48.101 20.981 1.00 32.15 97 GLU B O 1
ATOM 1595 N N . THR B 1 117 ? -1.131 46.747 19.207 1.00 32.61 98 THR B N 1
ATOM 1596 C CA . THR B 1 117 ? -0.871 47.816 18.238 1.00 33.01 98 THR B CA 1
ATOM 1597 C C . THR B 1 117 ? -2.120 48.148 17.413 1.00 33.80 98 THR B C 1
ATOM 1598 O O . THR B 1 117 ? -2.985 47.289 17.190 1.00 33.73 98 THR B O 1
ATOM 1602 N N . ASN B 1 118 ? -2.212 49.407 16.988 1.00 34.64 99 ASN B N 1
ATOM 1603 C CA . ASN B 1 118 ? -3.281 49.868 16.112 1.00 35.65 99 ASN B CA 1
ATOM 1604 C C . ASN B 1 118 ? -2.673 50.615 14.930 1.00 35.90 99 ASN B C 1
ATOM 1605 O O . ASN B 1 118 ? -2.185 49.998 13.980 1.00 36.11 99 ASN B O 1
ATOM 1610 N N . GLY C 1 18 ? -6.989 12.395 13.583 1.00 38.07 -1 GLY C N 1
ATOM 1611 C CA . GLY C 1 18 ? -8.464 12.174 13.756 1.00 37.85 -1 GLY C CA 1
ATOM 1612 C C . GLY C 1 18 ? -9.232 11.892 12.467 1.00 37.33 -1 GLY C C 1
ATOM 1613 O O . GLY C 1 18 ? -9.084 10.819 11.860 1.00 38.48 -1 GLY C O 1
ATOM 1614 N N . SER C 1 19 ? -10.059 12.845 12.049 1.00 36.08 0 SER C N 1
ATOM 1615 C CA . SER C 1 19 ? -10.885 12.678 10.853 1.00 34.24 0 SER C CA 1
ATOM 1616 C C . SER C 1 19 ? -10.216 13.318 9.629 1.00 32.08 0 SER C C 1
ATOM 1617 O O . SER C 1 19 ? -9.947 12.640 8.625 1.00 32.45 0 SER C O 1
ATOM 1628 N N . GLN C 1 21 ? -7.200 15.000 7.432 1.00 22.12 2 GLN C N 1
ATOM 1629 C CA . GLN C 1 21 ? -5.743 14.844 7.273 1.00 21.31 2 GLN C CA 1
ATOM 1630 C C . GLN C 1 21 ? -4.978 15.935 8.039 1.00 21.18 2 GLN C C 1
ATOM 1631 O O . GLN C 1 21 ? -3.918 15.683 8.612 1.00 20.88 2 GLN C O 1
ATOM 1637 N N . ILE C 1 22 ? -5.541 17.148 8.055 1.00 19.59 3 ILE C N 1
ATOM 1638 C CA . ILE C 1 22 ? -4.896 18.332 8.653 1.00 18.77 3 ILE C CA 1
ATOM 1639 C C . ILE C 1 22 ? -4.688 18.227 10.174 1.00 19.42 3 ILE C C 1
ATOM 1640 O O . ILE C 1 22 ? -3.906 18.977 10.755 1.00 18.73 3 ILE C O 1
ATOM 1645 N N . GLU C 1 23 ? -5.374 17.269 10.802 1.00 20.55 4 GLU C N 1
ATOM 1646 C CA . GLU C 1 23 ? -5.237 17.046 12.244 1.00 22.23 4 GLU C CA 1
ATOM 1647 C C . GLU C 1 23 ? -3.807 16.813 12.680 1.00 22.17 4 GLU C C 1
ATOM 1648 O O . GLU C 1 23 ? -3.431 17.210 13.787 1.00 23.67 4 GLU C O 1
ATOM 1654 N N . LYS C 1 24 ? -3.023 16.173 11.823 1.00 22.83 5 LYS C N 1
ATOM 1655 C CA . LYS C 1 24 ? -1.642 15.902 12.168 1.00 23.59 5 LYS C CA 1
ATOM 1656 C C . LYS C 1 24 ? -0.829 17.188 12.377 1.00 22.40 5 LYS C C 1
ATOM 1657 O O . LYS C 1 24 ? 0.148 17.180 13.122 1.00 22.32 5 LYS C O 1
ATOM 1663 N N . LEU C 1 25 ? -1.279 18.297 11.776 1.00 20.44 6 LEU C N 1
ATOM 1664 C CA . LEU C 1 25 ? -0.564 19.577 11.886 1.00 18.64 6 LEU C CA 1
ATOM 1665 C C . LEU C 1 25 ? -1.161 20.553 12.886 1.00 18.37 6 LEU C C 1
ATOM 1666 O O . LEU C 1 25 ? -0.549 21.571 13.187 1.00 18.89 6 LEU C O 1
ATOM 1671 N N . ARG C 1 26 ? -2.359 20.261 13.405 1.00 18.47 7 ARG C N 1
ATOM 1672 C CA . ARG C 1 26 ? -3.019 21.190 14.313 1.00 19.03 7 ARG C CA 1
ATOM 1673 C C . ARG C 1 26 ? -2.102 21.567 15.459 1.00 19.03 7 ARG C C 1
ATOM 1674 O O . ARG C 1 26 ? -1.495 20.696 16.117 1.00 20.05 7 ARG C O 1
ATOM 1682 N N . GLY C 1 27 ? -1.963 22.867 15.681 1.00 18.22 8 GLY C N 1
ATOM 1683 C CA . GLY C 1 27 ? -1.108 23.401 16.720 1.00 17.30 8 GLY C CA 1
ATOM 1684 C C . GLY C 1 27 ? -0.907 24.890 16.568 1.00 17.64 8 GLY C C 1
ATOM 1685 O O . GLY C 1 27 ? -1.492 25.500 15.671 1.00 17.13 8 GLY C O 1
ATOM 1686 N N . ALA C 1 28 ? -0.098 25.477 17.443 1.00 16.74 9 ALA C N 1
ATOM 1687 C CA . ALA C 1 28 ? 0.029 26.931 17.508 1.00 16.57 9 ALA C CA 1
ATOM 1688 C C . ALA C 1 28 ? 0.513 27.548 16.178 1.00 15.72 9 ALA C C 1
ATOM 1689 O O . ALA C 1 28 ? -0.001 28.583 15.794 1.00 16.23 9 ALA C O 1
ATOM 1691 N N . ALA C 1 29 ? 1.469 26.916 15.491 1.00 15.98 10 ALA C N 1
ATOM 1692 C CA . ALA C 1 29 ? 2.016 27.532 14.266 1.00 15.00 10 ALA C CA 1
ATOM 1693 C C . ALA C 1 29 ? 0.958 27.579 13.165 1.00 14.01 10 ALA C C 1
ATOM 1694 O O . ALA C 1 29 ? 0.753 28.634 12.522 1.00 13.43 10 ALA C O 1
ATOM 1696 N N . LEU C 1 30 ? 0.248 26.472 12.990 1.00 13.98 11 LEU C N 1
ATOM 1697 C CA . LEU C 1 30 ? -0.809 26.458 11.973 1.00 13.23 11 LEU C CA 1
ATOM 1698 C C . LEU C 1 30 ? -1.950 27.408 12.363 1.00 13.17 11 LEU C C 1
ATOM 1699 O O . LEU C 1 30 ? -2.535 28.090 11.506 1.00 13.87 11 LEU C O 1
ATOM 1704 N N . ASP C 1 31 ? -2.293 27.454 13.650 1.00 13.71 12 ASP C N 1
ATOM 1705 C CA . ASP C 1 31 ? -3.302 28.415 14.096 1.00 13.73 12 ASP C CA 1
ATOM 1706 C C . ASP C 1 31 ? -2.910 29.844 13.743 1.00 13.42 12 ASP C C 1
ATOM 1707 O O . ASP C 1 31 ? -3.787 30.643 13.370 1.00 14.66 12 ASP C O 1
ATOM 1712 N N . GLU C 1 32 ? -1.607 30.151 13.832 1.00 13.47 13 GLU C N 1
ATOM 1713 C CA . GLU C 1 32 ? -1.109 31.500 13.555 1.00 13.60 13 GLU C CA 1
ATOM 1714 C C . GLU C 1 32 ? -1.252 31.792 12.053 1.00 12.80 13 GLU C C 1
ATOM 1715 O O . GLU C 1 32 ? -1.651 32.892 11.663 1.00 12.89 13 GLU C O 1
ATOM 1721 N N . LEU C 1 33 ? -0.966 30.800 11.212 1.00 12.57 14 LEU C N 1
ATOM 1722 C CA . LEU C 1 33 ? -1.176 30.969 9.768 1.00 12.14 14 LEU C CA 1
ATOM 1723 C C . LEU C 1 33 ? -2.624 31.313 9.455 1.00 12.56 14 LEU C C 1
ATOM 1724 O O . LEU C 1 33 ? -2.901 32.248 8.693 1.00 12.99 14 LEU C O 1
ATOM 1729 N N . PHE C 1 34 ? -3.547 30.547 10.035 1.00 12.54 15 PHE C N 1
ATOM 1730 C CA . PHE C 1 34 ? -4.952 30.785 9.740 1.00 12.45 15 PHE C CA 1
ATOM 1731 C C . PHE C 1 34 ? -5.434 32.113 10.321 1.00 12.76 15 PHE C C 1
ATOM 1732 O O . PHE C 1 34 ? -6.177 32.858 9.658 1.00 13.29 15 PHE C O 1
ATOM 1740 N N . ASP C 1 35 ? -4.975 32.430 11.532 1.00 12.83 16 ASP C N 1
ATOM 1741 C CA . ASP C 1 35 ? -5.277 33.738 12.108 1.00 14.08 16 ASP C CA 1
ATOM 1742 C C . ASP C 1 35 ? -4.781 34.856 11.192 1.00 13.50 16 ASP C C 1
ATOM 1743 O O . ASP C 1 35 ? -5.485 35.858 11.020 1.00 14.28 16 ASP C O 1
ATOM 1748 N N . ALA C 1 36 ? -3.594 34.683 10.590 1.00 13.45 17 ALA C N 1
ATOM 1749 C CA . ALA C 1 36 ? -3.031 35.678 9.668 1.00 13.57 17 ALA C CA 1
ATOM 1750 C C . ALA C 1 36 ? -3.934 35.877 8.468 1.00 13.47 17 ALA C C 1
ATOM 1751 O O . ALA C 1 36 ? -4.256 37.012 8.082 1.00 14.25 17 ALA C O 1
ATOM 1753 N N . ILE C 1 37 ? -4.395 34.766 7.915 1.00 12.72 18 ILE C N 1
ATOM 1754 C CA . ILE C 1 37 ? -5.269 34.813 6.755 1.00 12.63 18 ILE C CA 1
ATOM 1755 C C . ILE C 1 37 ? -6.600 35.505 7.110 1.00 13.13 18 ILE C C 1
ATOM 1756 O O . ILE C 1 37 ? -7.150 36.266 6.290 1.00 12.87 18 ILE C O 1
ATOM 1761 N N . LEU C 1 38 ? -7.085 35.280 8.330 1.00 12.66 19 LEU C N 1
ATOM 1762 C CA . LEU C 1 38 ? -8.340 35.923 8.794 1.00 13.29 19 LEU C CA 1
ATOM 1763 C C . LEU C 1 38 ? -8.210 37.451 8.939 1.00 14.43 19 LEU C C 1
ATOM 1764 O O . LEU C 1 38 ? -9.223 38.179 8.822 1.00 16.41 19 LEU C O 1
ATOM 1769 N N . THR C 1 39 ? -6.987 37.936 9.120 1.00 14.48 20 THR C N 1
ATOM 1770 C CA . THR C 1 39 ? -6.782 39.397 9.245 1.00 14.66 20 THR C CA 1
ATOM 1771 C C . THR C 1 39 ? -6.864 40.114 7.891 1.00 15.07 20 THR C C 1
ATOM 1772 O O . THR C 1 39 ? -6.935 41.349 7.859 1.00 15.52 20 THR C O 1
ATOM 1776 N N . LEU C 1 40 ? -6.824 39.371 6.780 1.00 14.28 21 LEU C N 1
ATOM 1777 C CA . LEU C 1 40 ? -6.929 39.991 5.451 1.00 14.74 21 LEU C CA 1
ATOM 1778 C C . LEU C 1 40 ? -8.332 40.572 5.284 1.00 15.69 21 LEU C C 1
ATOM 1779 O O . LEU C 1 40 ? -9.308 39.908 5.609 1.00 15.97 21 LEU C O 1
ATOM 1784 N N . GLU C 1 41 ? -8.411 41.803 4.771 1.00 16.81 22 GLU C N 1
ATOM 1785 C CA A GLU C 1 41 ? -9.673 42.543 4.729 0.50 17.56 22 GLU C CA 1
ATOM 1786 C CA B GLU C 1 41 ? -9.667 42.551 4.736 0.50 17.66 22 GLU C CA 1
ATOM 1787 C C . GLU C 1 41 ? -10.228 42.757 3.326 1.00 17.66 22 GLU C C 1
ATOM 1788 O O . GLU C 1 41 ? -11.432 42.979 3.156 1.00 19.16 22 GLU C O 1
ATOM 1799 N N . ASN C 1 42 ? -9.365 42.682 2.316 1.00 16.91 23 ASN C N 1
ATOM 1800 C CA . ASN C 1 42 ? -9.800 42.919 0.938 1.00 16.41 23 ASN C CA 1
ATOM 1801 C C . ASN C 1 42 ? -8.961 42.162 -0.060 1.00 16.24 23 ASN C C 1
ATOM 1802 O O . ASN C 1 42 ? -7.922 41.590 0.282 1.00 16.65 23 ASN C O 1
ATOM 1807 N N . ARG C 1 43 ? -9.418 42.145 -1.293 1.00 17.34 24 ARG C N 1
ATOM 1808 C CA . ARG C 1 43 ? -8.810 41.316 -2.324 1.00 15.96 24 ARG C CA 1
ATOM 1809 C C . ARG C 1 43 ? -7.343 41.716 -2.591 1.00 15.97 24 ARG C C 1
ATOM 1810 O O . ARG C 1 43 ? -6.482 40.857 -2.757 1.00 15.75 24 ARG C O 1
ATOM 1818 N N . GLU C 1 44 ? -7.043 43.012 -2.599 1.00 15.80 25 GLU C N 1
ATOM 1819 C CA . GLU C 1 44 ? -5.680 43.424 -2.916 1.00 15.23 25 GLU C CA 1
ATOM 1820 C C . GLU C 1 44 ? -4.695 43.022 -1.806 1.00 15.03 25 GLU C C 1
ATOM 1821 O O . GLU C 1 44 ? -3.549 42.653 -2.100 1.00 14.56 25 GLU C O 1
ATOM 1827 N N . GLU C 1 45 ? -5.137 43.065 -0.551 1.00 15.11 26 GLU C N 1
ATOM 1828 C CA . GLU C 1 45 ? -4.326 42.537 0.564 1.00 14.41 26 GLU C CA 1
ATOM 1829 C C . GLU C 1 45 ? -4.010 41.067 0.357 1.00 13.64 26 GLU C C 1
ATOM 1830 O O . GLU C 1 45 ? -2.893 40.635 0.653 1.00 14.19 26 GLU C O 1
ATOM 1836 N N . CYS C 1 46 ? -4.979 40.310 -0.155 1.00 13.38 27 CYS C N 1
ATOM 1837 C CA . CYS C 1 46 ? -4.735 38.908 -0.510 1.00 13.46 27 CYS C CA 1
ATOM 1838 C C . CYS C 1 46 ? -3.672 38.768 -1.617 1.00 13.96 27 CYS C C 1
ATOM 1839 O O . CYS C 1 46 ? -2.779 37.896 -1.556 1.00 13.06 27 CYS C O 1
ATOM 1842 N N . TYR C 1 47 ? -3.749 39.619 -2.639 1.00 13.54 28 TYR C N 1
ATOM 1843 C CA . TYR C 1 47 ? -2.713 39.603 -3.689 1.00 13.21 28 TYR C CA 1
ATOM 1844 C C . TYR C 1 47 ? -1.326 39.808 -3.067 1.00 13.42 28 TYR C C 1
ATOM 1845 O O . TYR C 1 47 ? -0.389 39.038 -3.350 1.00 13.36 28 TYR C O 1
ATOM 1854 N N . GLN C 1 48 ? -1.223 40.821 -2.195 1.00 14.04 29 GLN C N 1
ATOM 1855 C CA . GLN C 1 48 ? 0.051 41.152 -1.561 1.00 13.37 29 GLN C CA 1
ATOM 1856 C C . GLN C 1 48 ? 0.544 40.025 -0.670 1.00 13.20 29 GLN C C 1
ATOM 1857 O O . GLN C 1 48 ? 1.719 39.651 -0.724 1.00 13.22 29 GLN C O 1
ATOM 1863 N N . PHE C 1 49 ? -0.361 39.465 0.135 1.00 12.97 30 PHE C N 1
ATOM 1864 C CA . PHE C 1 49 ? 0.047 38.422 1.054 1.00 13.11 30 PHE C CA 1
ATOM 1865 C C . PHE C 1 49 ? 0.393 37.122 0.357 1.00 12.57 30 PHE C C 1
ATOM 1866 O O . PHE C 1 49 ? 1.429 36.522 0.647 1.00 12.92 30 PHE C O 1
ATOM 1874 N N . PHE C 1 50 ? -0.467 36.669 -0.549 1.00 12.18 31 PHE C N 1
ATOM 1875 C CA . PHE C 1 50 ? -0.173 35.415 -1.241 1.00 12.91 31 PHE C CA 1
ATOM 1876 C C . PHE C 1 50 ? 1.005 35.533 -2.199 1.00 13.03 31 PHE C C 1
ATOM 1877 O O . PHE C 1 50 ? 1.754 34.579 -2.368 1.00 14.10 31 PHE C O 1
ATOM 1885 N N . ASP C 1 51 ? 1.234 36.733 -2.748 1.00 12.96 32 ASP C N 1
ATOM 1886 C CA . ASP C 1 51 ? 2.467 36.964 -3.491 1.00 14.01 32 ASP C CA 1
ATOM 1887 C C . ASP C 1 51 ? 3.717 36.871 -2.616 1.00 13.86 32 ASP C C 1
ATOM 1888 O O . ASP C 1 51 ? 4.737 36.313 -3.048 1.00 14.07 32 ASP C O 1
ATOM 1893 N N . ASP C 1 52 ? 3.650 37.380 -1.388 1.00 13.53 33 ASP C N 1
ATOM 1894 C CA . ASP C 1 52 ? 4.789 37.220 -0.457 1.00 13.33 33 ASP C CA 1
ATOM 1895 C C . ASP C 1 52 ? 4.955 35.749 -0.049 1.00 13.61 33 ASP C C 1
ATOM 1896 O O . ASP C 1 52 ? 6.078 35.253 0.027 1.00 14.04 33 ASP C O 1
ATOM 1901 N N . LEU C 1 53 ? 3.843 35.063 0.220 1.00 13.17 34 LEU C N 1
ATOM 1902 C CA . LEU C 1 53 ? 3.900 33.718 0.794 1.00 12.50 34 LEU C CA 1
ATOM 1903 C C . LEU C 1 53 ? 4.259 32.632 -0.217 1.00 13.81 34 LEU C C 1
ATOM 1904 O O . LEU C 1 53 ? 4.974 31.692 0.129 1.00 13.69 34 LEU C O 1
ATOM 1909 N N . CYS C 1 54 ? 3.791 32.785 -1.455 1.00 13.29 35 CYS C N 1
ATOM 1910 C CA . CYS C 1 54 ? 3.773 31.675 -2.415 1.00 14.37 35 CYS C CA 1
ATOM 1911 C C . CYS C 1 54 ? 4.402 32.024 -3.732 1.00 15.05 35 CYS C C 1
ATOM 1912 O O . CYS C 1 54 ? 4.525 33.196 -4.079 1.00 14.96 35 CYS C O 1
ATOM 1915 N N . THR C 1 55 ? 4.798 30.999 -4.478 1.00 15.59 36 THR C N 1
ATOM 1916 C CA . THR C 1 55 ? 5.219 31.202 -5.853 1.00 16.51 36 THR C CA 1
ATOM 1917 C C . THR C 1 55 ? 4.000 31.327 -6.777 1.00 16.54 36 THR C C 1
ATOM 1918 O O . THR C 1 55 ? 2.869 30.990 -6.398 1.00 15.28 36 THR C O 1
ATOM 1922 N N . VAL C 1 56 ? 4.228 31.827 -7.987 1.00 16.95 37 VAL C N 1
ATOM 1923 C CA . VAL C 1 56 ? 3.198 31.872 -9.012 1.00 18.15 37 VAL C CA 1
ATOM 1924 C C . VAL C 1 56 ? 2.610 30.473 -9.273 1.00 17.23 37 VAL C C 1
ATOM 1925 O O . VAL C 1 56 ? 1.390 30.309 -9.350 1.00 16.81 37 VAL C O 1
ATOM 1929 N N . ASN C 1 57 ? 3.459 29.454 -9.387 1.00 17.13 38 ASN C N 1
ATOM 1930 C CA . ASN C 1 57 ? 2.948 28.101 -9.659 1.00 17.58 38 ASN C CA 1
ATOM 1931 C C . ASN C 1 57 ? 2.023 27.595 -8.549 1.00 16.85 38 ASN C C 1
ATOM 1932 O O . ASN C 1 57 ? 0.957 27.016 -8.817 1.00 17.23 38 ASN C O 1
ATOM 1937 N N . GLU C 1 58 ? 2.417 27.851 -7.308 1.00 16.38 39 GLU C N 1
ATOM 1938 C CA . GLU C 1 58 ? 1.603 27.453 -6.161 1.00 14.80 39 GLU C CA 1
ATOM 1939 C C . GLU C 1 58 ? 0.235 28.110 -6.191 1.00 14.50 39 GLU C C 1
ATOM 1940 O O . GLU C 1 58 ? -0.771 27.437 -5.971 1.00 14.28 39 GLU C O 1
ATOM 1946 N N . ILE C 1 59 ? 0.214 29.425 -6.404 1.00 14.21 40 ILE C N 1
ATOM 1947 C CA . ILE C 1 59 ? -1.027 30.215 -6.397 1.00 15.12 40 ILE C CA 1
ATOM 1948 C C . ILE C 1 59 ? -1.927 29.756 -7.535 1.00 15.00 40 ILE C C 1
ATOM 1949 O O . ILE C 1 59 ? -3.136 29.602 -7.356 1.00 15.25 40 ILE C O 1
ATOM 1954 N N . GLN C 1 60 ? -1.333 29.557 -8.705 1.00 16.68 41 GLN C N 1
ATOM 1955 C CA . GLN C 1 60 ? -2.067 29.115 -9.873 1.00 17.75 41 GLN C CA 1
ATOM 1956 C C . GLN C 1 60 ? -2.738 27.788 -9.598 1.00 17.57 41 GLN C C 1
ATOM 1957 O O . GLN C 1 60 ? -3.909 27.599 -9.933 1.00 18.25 41 GLN C O 1
ATOM 1963 N N . SER C 1 61 ? -2.008 26.881 -8.955 1.00 16.55 42 SER C N 1
ATOM 1964 C CA . SER C 1 61 ? -2.570 25.589 -8.618 1.00 16.63 42 SER C CA 1
ATOM 1965 C C . SER C 1 61 ? -3.766 25.695 -7.661 1.00 15.90 42 SER C C 1
ATOM 1966 O O . SER C 1 61 ? -4.762 24.994 -7.836 1.00 16.16 42 SER C O 1
ATOM 1969 N N . LEU C 1 62 ? -3.686 26.568 -6.658 1.00 14.89 43 LEU C N 1
ATOM 1970 C CA . LEU C 1 62 ? -4.808 26.742 -5.733 1.00 14.60 43 LEU C CA 1
ATOM 1971 C C . LEU C 1 62 ? -6.014 27.354 -6.446 1.00 14.11 43 LEU C C 1
ATOM 1972 O O . LEU C 1 62 ? -7.154 26.923 -6.245 1.00 13.75 43 LEU C O 1
ATOM 1977 N N . SER C 1 63 ? -5.764 28.352 -7.295 1.00 13.83 44 SER C N 1
ATOM 1978 C CA . SER C 1 63 ? -6.858 28.964 -8.052 1.00 14.41 44 SER C CA 1
ATOM 1979 C C . SER C 1 63 ? -7.545 27.931 -8.943 1.00 14.33 44 SER C C 1
ATOM 1980 O O . SER C 1 63 ? -8.782 27.886 -9.030 1.00 14.49 44 SER C O 1
ATOM 1983 N N . GLN C 1 64 ? -6.751 27.072 -9.574 1.00 14.42 45 GLN C N 1
ATOM 1984 C CA A GLN C 1 64 ? -7.290 26.043 -10.457 0.60 14.85 45 GLN C CA 1
ATOM 1985 C CA B GLN C 1 64 ? -7.308 26.063 -10.464 0.40 14.51 45 GLN C CA 1
ATOM 1986 C C . GLN C 1 64 ? -8.202 25.074 -9.717 1.00 14.31 45 G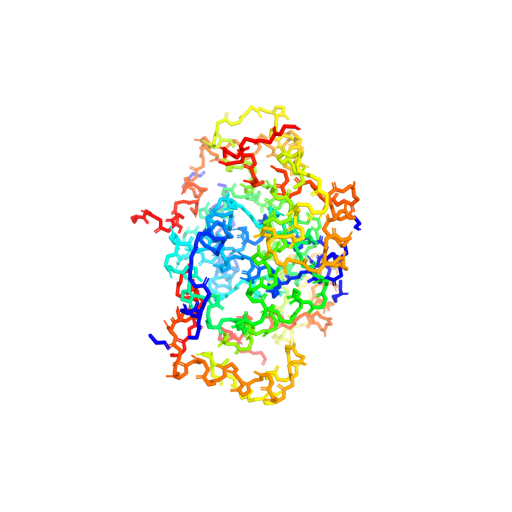LN C C 1
ATOM 1987 O O . GLN C 1 64 ? -9.283 24.706 -10.218 1.00 14.30 45 GLN C O 1
ATOM 1998 N N . ARG C 1 65 ? -7.777 24.652 -8.525 1.00 13.46 46 ARG C N 1
ATOM 1999 C CA . ARG C 1 65 ? -8.582 23.713 -7.752 1.00 12.76 46 ARG C CA 1
ATOM 2000 C C . ARG C 1 65 ? -9.961 24.280 -7.401 1.00 13.09 46 ARG C C 1
ATOM 2001 O O . ARG C 1 65 ? -10.965 23.571 -7.506 1.00 13.01 46 ARG C O 1
ATOM 2009 N N . LEU C 1 66 ? -10.020 25.537 -6.956 1.00 13.58 47 LEU C N 1
ATOM 2010 C CA . LEU C 1 66 ? -11.322 26.130 -6.672 1.00 13.62 47 LEU C CA 1
ATOM 2011 C C . LEU C 1 66 ? -12.191 26.213 -7.938 1.00 13.89 47 LEU C C 1
ATOM 2012 O O . LEU C 1 66 ? -13.407 25.951 -7.886 1.00 14.13 47 LEU C O 1
ATOM 2017 N N . GLN C 1 67 ? -11.579 26.537 -9.075 1.00 14.23 48 GLN C N 1
ATOM 2018 C CA . GLN C 1 67 ? -12.306 26.583 -10.352 1.00 14.33 48 GLN C CA 1
ATOM 2019 C C . GLN C 1 67 ? -12.882 25.215 -10.695 1.00 14.53 48 GLN C C 1
ATOM 2020 O O . GLN C 1 67 ? -14.027 25.107 -11.122 1.00 15.37 48 GLN C O 1
ATOM 2026 N N . VAL C 1 68 ? -12.092 24.168 -10.502 1.00 14.34 49 VAL C N 1
ATOM 2027 C CA . VAL C 1 68 ? -12.593 22.816 -10.701 1.00 13.87 49 VAL C CA 1
ATOM 2028 C C . VAL C 1 68 ? -13.797 22.510 -9.816 1.00 14.35 49 VAL C C 1
ATOM 2029 O O . VAL C 1 68 ? -14.817 21.980 -10.287 1.00 14.58 49 VAL C O 1
ATOM 2033 N N . ALA C 1 69 ? -13.680 22.816 -8.522 1.00 13.39 50 ALA C N 1
ATOM 2034 C CA . ALA C 1 69 ? -14.752 22.559 -7.574 1.00 13.59 50 ALA C CA 1
ATOM 2035 C C . ALA C 1 69 ? -16.029 23.297 -7.990 1.00 13.73 50 ALA C C 1
ATOM 2036 O O . ALA C 1 69 ? -17.105 22.720 -8.003 1.00 15.31 50 ALA C O 1
ATOM 2038 N N . LYS C 1 70 ? -15.878 24.556 -8.366 1.00 14.37 51 LYS C N 1
ATOM 2039 C CA . LYS C 1 70 ? -16.999 25.372 -8.798 1.00 14.56 51 LYS C CA 1
ATOM 2040 C C . LYS C 1 70 ? -17.633 24.746 -10.031 1.00 15.04 51 LYS C C 1
ATOM 2041 O O . LYS C 1 70 ? -18.841 24.576 -10.062 1.00 15.68 51 LYS C O 1
ATOM 2055 N N . ILE C 1 72 ? -17.540 21.634 -11.166 1.00 15.12 53 ILE C N 1
ATOM 2056 C CA . ILE C 1 72 ? -18.234 20.381 -10.845 1.00 16.26 53 ILE C CA 1
ATOM 2057 C C . ILE C 1 72 ? -19.618 20.706 -10.291 1.00 17.18 53 ILE C C 1
ATOM 2058 O O . ILE C 1 72 ? -20.619 20.148 -10.733 1.00 17.64 53 ILE C O 1
ATOM 2063 N N . LYS C 1 73 ? -19.676 21.624 -9.333 1.00 17.81 54 LYS C N 1
ATOM 2064 C CA . LYS C 1 73 ? -20.953 21.971 -8.706 1.00 18.63 54 LYS C CA 1
ATOM 2065 C C . LYS C 1 73 ? -21.912 22.640 -9.702 1.00 19.30 54 LYS C C 1
ATOM 2066 O O . LYS C 1 73 ? -23.133 22.463 -9.597 1.00 20.90 54 LYS C O 1
ATOM 2072 N N . GLN C 1 74 ? -21.367 23.368 -10.683 1.00 19.49 55 GLN C N 1
ATOM 2073 C CA . GLN C 1 74 ? -22.195 24.007 -11.728 1.00 20.05 55 GLN C CA 1
ATOM 2074 C C . GLN C 1 74 ? -22.690 23.001 -12.742 1.00 20.45 55 GLN C C 1
ATOM 2075 O O . GLN C 1 74 ? -23.521 23.345 -13.591 1.00 21.44 55 GLN C O 1
ATOM 2081 N N . GLY C 1 75 ? -22.154 21.784 -12.690 1.00 20.09 56 GLY C N 1
ATOM 2082 C CA . GLY C 1 75 ? -22.676 20.676 -13.479 1.00 20.63 56 GLY C CA 1
ATOM 2083 C C . GLY C 1 75 ? -21.986 20.483 -14.811 1.00 21.18 56 GLY C C 1
ATOM 2084 O O . GLY C 1 75 ? -22.569 19.912 -15.738 1.00 21.09 56 GLY C O 1
ATOM 2085 N N . TYR C 1 76 ? -20.748 20.951 -14.934 1.00 20.42 57 TYR C N 1
ATOM 2086 C CA . TYR C 1 76 ? -19.993 20.700 -16.155 1.00 20.28 57 TYR C CA 1
ATOM 2087 C C . TYR C 1 76 ? -19.399 19.297 -16.186 1.00 21.33 57 TYR C C 1
ATOM 2088 O O . TYR C 1 76 ? -19.100 18.715 -15.141 1.00 21.92 57 TYR C O 1
ATOM 2097 N N . THR C 1 77 ? -19.232 18.761 -17.392 1.00 21.81 58 THR C N 1
ATOM 2098 C CA . THR C 1 77 ? -18.577 17.461 -17.575 1.00 23.72 58 THR C CA 1
ATOM 2099 C C . THR C 1 77 ? -17.069 17.591 -17.344 1.00 23.80 58 THR C C 1
ATOM 2100 O O . THR C 1 77 ? -16.504 18.684 -17.464 1.00 23.53 58 THR C O 1
ATOM 2104 N N . TYR C 1 78 ? -16.410 16.471 -17.038 1.00 25.52 59 TYR C N 1
ATOM 2105 C CA . TYR C 1 78 ? -14.973 16.516 -16.763 1.00 26.88 59 TYR C CA 1
ATOM 2106 C C . TYR C 1 78 ? -14.173 16.949 -17.985 1.00 26.38 59 TYR C C 1
ATOM 2107 O O . TYR C 1 78 ? -13.225 17.713 -17.851 1.00 26.58 59 TYR C O 1
ATOM 2116 N N . ALA C 1 79 ? -14.599 16.532 -19.180 1.00 26.33 60 ALA C N 1
ATOM 2117 C CA . ALA C 1 79 ? -13.984 17.026 -20.421 1.00 26.10 60 ALA C CA 1
ATOM 2118 C C . ALA C 1 79 ? -14.004 18.547 -20.490 1.00 25.23 60 ALA C C 1
ATOM 2119 O O . ALA C 1 79 ? -12.994 19.179 -20.794 1.00 25.60 60 ALA C O 1
ATOM 2121 N N . THR C 1 80 ? -15.155 19.149 -20.191 1.00 24.20 61 THR C N 1
ATOM 2122 C CA . THR C 1 80 ? -15.257 20.601 -20.206 1.00 23.37 61 THR C CA 1
ATOM 2123 C C . THR C 1 80 ? -14.370 21.246 -19.137 1.00 23.46 61 THR C C 1
ATOM 2124 O O . THR C 1 80 ? -13.771 22.306 -19.355 1.00 22.83 61 THR C O 1
ATOM 2128 N N . ILE C 1 81 ? -14.286 20.602 -17.983 1.00 22.59 62 ILE C N 1
ATOM 2129 C CA . ILE C 1 81 ? -13.466 21.143 -16.902 1.00 23.32 62 ILE C CA 1
ATOM 2130 C C . ILE C 1 81 ? -11.989 21.079 -17.278 1.00 24.56 62 ILE C C 1
ATOM 2131 O O . ILE C 1 81 ? -11.272 22.027 -17.067 1.00 24.51 62 ILE C O 1
ATOM 2136 N N . GLU C 1 82 ? -11.566 19.961 -17.853 1.00 26.93 63 GLU C N 1
ATOM 2137 C CA . GLU C 1 82 ? -10.210 19.813 -18.369 1.00 29.58 63 GLU C CA 1
ATOM 2138 C C . GLU C 1 82 ? -9.880 20.971 -19.295 1.00 30.76 63 GLU C C 1
ATOM 2139 O O . GLU C 1 82 ? -8.871 21.661 -19.128 1.00 31.72 63 GLU C O 1
ATOM 2145 N N . GLN C 1 83 ? -10.753 21.168 -20.280 1.00 31.70 64 GLN C N 1
ATOM 2146 C CA . GLN C 1 83 ? -10.580 22.181 -21.303 1.00 33.08 64 GLN C CA 1
ATOM 2147 C C . GLN C 1 83 ? -10.442 23.570 -20.698 1.00 32.88 64 GLN C C 1
ATOM 2148 O O . GLN C 1 83 ? -9.494 24.291 -21.008 1.00 33.18 64 GLN C O 1
ATOM 2154 N N . GLU C 1 84 ? -11.365 23.935 -19.812 1.00 32.60 65 GLU C N 1
ATOM 2155 C CA . GLU C 1 84 ? -11.475 25.310 -19.319 1.00 32.96 65 GLU C CA 1
ATOM 2156 C C . GLU C 1 84 ? -10.598 25.714 -18.131 1.00 32.78 65 GLU C C 1
ATOM 2157 O O . GLU C 1 84 ? -10.152 26.860 -18.061 1.00 32.68 65 GLU C O 1
ATOM 2163 N N . SER C 1 85 ? -10.386 24.804 -17.183 1.00 32.29 66 SER C N 1
ATOM 2164 C CA . SER C 1 85 ? -9.700 25.168 -15.930 1.00 31.93 66 SER C CA 1
ATOM 2165 C C . SER C 1 85 ? -8.181 25.127 -16.071 1.00 32.43 66 SER C C 1
ATOM 2166 O O . SER C 1 85 ? -7.451 25.746 -15.272 1.00 32.97 66 SER C O 1
ATOM 2169 N N . GLY C 1 86 ? -7.731 24.404 -17.095 1.00 32.59 67 GLY C N 1
ATOM 2170 C CA . GLY C 1 86 ? -6.340 23.985 -17.248 1.00 33.17 67 GLY C CA 1
ATOM 2171 C C . GLY C 1 86 ? -6.134 22.626 -16.588 1.00 33.93 67 GLY C C 1
ATOM 2172 O O . GLY C 1 86 ? -5.308 21.806 -17.034 1.00 34.00 67 GLY C O 1
ATOM 2173 N N . ALA C 1 87 ? -6.914 22.383 -15.537 1.00 33.71 68 ALA C N 1
ATOM 2174 C CA . ALA C 1 87 ? -6.666 21.272 -14.614 1.00 34.07 68 ALA C CA 1
ATOM 2175 C C . ALA C 1 87 ? -6.295 19.962 -15.267 1.00 33.39 68 ALA C C 1
ATOM 2176 O O . ALA C 1 87 ? -6.952 19.479 -16.202 1.00 33.77 68 ALA C O 1
ATOM 2178 N N . SER C 1 88 ? -5.216 19.391 -14.742 1.00 33.91 69 SER C N 1
ATOM 2179 C CA . SER C 1 88 ? -4.840 18.036 -15.039 1.00 33.02 69 SER C CA 1
ATOM 2180 C C . SER C 1 88 ? -5.929 17.097 -14.540 1.00 32.79 69 SER C C 1
ATOM 2181 O O . SER C 1 88 ? -6.690 17.410 -13.618 1.00 32.62 69 SER C O 1
ATOM 2184 N N . THR C 1 89 ? -6.000 15.939 -15.162 1.00 31.69 70 THR C N 1
ATOM 2185 C CA . THR C 1 89 ? -7.018 14.953 -14.855 1.00 30.93 70 THR C CA 1
ATOM 2186 C C . THR C 1 89 ? -6.867 14.368 -13.420 1.00 29.15 70 THR C C 1
ATOM 2187 O O . THR C 1 89 ? -7.866 14.048 -12.767 1.00 28.37 70 THR C O 1
ATOM 2191 N N . ALA C 1 90 ? -5.626 14.281 -12.943 1.00 28.14 71 ALA C N 1
ATOM 2192 C CA . ALA C 1 90 ? -5.345 13.887 -11.556 1.00 26.26 71 ALA C CA 1
ATOM 2193 C C . ALA C 1 90 ? -5.869 14.952 -10.573 1.00 24.78 71 ALA C C 1
ATOM 2194 O O . ALA C 1 90 ? -6.416 14.622 -9.514 1.00 23.82 71 ALA C O 1
ATOM 2196 N N . THR C 1 91 ? -5.703 16.221 -10.940 1.00 23.72 72 THR C N 1
ATOM 2197 C CA . THR C 1 91 ? -6.149 17.333 -10.092 1.00 22.29 72 THR C CA 1
ATOM 2198 C C . THR C 1 91 ? -7.665 17.283 -9.947 1.00 21.07 72 THR C C 1
ATOM 2199 O O . THR C 1 91 ? -8.194 17.417 -8.824 1.00 19.48 72 THR C O 1
ATOM 2203 N N . ILE C 1 92 ? -8.358 17.092 -11.074 1.00 19.62 73 ILE C N 1
ATOM 2204 C CA . ILE C 1 92 ? -9.790 16.993 -11.072 1.00 19.89 73 ILE C CA 1
ATOM 2205 C C . ILE C 1 92 ? -10.245 15.840 -10.181 1.00 18.89 73 ILE C C 1
ATOM 2206 O O . ILE C 1 92 ? -11.197 15.972 -9.394 1.00 18.98 73 ILE C O 1
ATOM 2211 N N . SER C 1 93 ? -9.526 14.714 -10.262 1.00 18.85 74 SER C N 1
ATOM 2212 C CA . SER C 1 93 ? -9.876 13.581 -9.429 1.00 18.81 74 SER C CA 1
ATOM 2213 C C . SER C 1 93 ? -9.761 13.907 -7.933 1.00 17.76 74 SER C C 1
ATOM 2214 O O . SER C 1 93 ? -10.621 13.512 -7.135 1.00 18.42 74 SER C O 1
ATOM 2217 N N . ARG C 1 94 ? -8.686 14.599 -7.566 1.00 17.33 75 ARG C N 1
ATOM 2218 C CA . ARG C 1 94 ? -8.439 14.947 -6.155 1.00 15.86 75 ARG C CA 1
ATOM 2219 C C . ARG C 1 94 ? -9.489 15.954 -5.644 1.00 15.51 75 ARG C C 1
ATOM 2220 O O . ARG C 1 94 ? -9.972 15.844 -4.517 1.00 15.67 75 ARG C O 1
ATOM 2228 N N . VAL C 1 95 ? -9.832 16.932 -6.486 1.00 15.25 76 VAL C N 1
ATOM 2229 C CA . VAL C 1 95 ? -10.852 17.914 -6.113 1.00 15.48 76 VAL C CA 1
ATOM 2230 C C . VAL C 1 95 ? -12.242 17.276 -5.999 1.00 16.21 76 VAL C C 1
ATOM 2231 O O . VAL C 1 95 ? -12.994 17.558 -5.066 1.00 15.83 76 VAL C O 1
ATOM 2235 N N . LYS C 1 96 ? -12.587 16.449 -6.978 1.00 16.57 77 LYS C N 1
ATOM 2236 C CA . LYS C 1 96 ? -13.844 15.722 -6.938 1.00 17.72 77 LYS C CA 1
ATOM 2237 C C . LYS C 1 96 ? -13.965 14.916 -5.642 1.00 17.58 77 LYS C C 1
ATOM 2238 O O . LYS C 1 96 ? -15.019 14.907 -5.022 1.00 17.52 77 LYS C O 1
ATOM 2244 N N . ARG C 1 97 ? -12.884 14.245 -5.243 1.00 16.77 78 ARG C N 1
ATOM 2245 C CA . ARG C 1 97 ? -12.905 13.452 -4.029 1.00 16.32 78 ARG C CA 1
ATOM 2246 C C . ARG C 1 97 ? -13.158 14.315 -2.800 1.00 16.91 78 ARG C C 1
ATOM 2247 O O . ARG C 1 97 ? -14.030 14.011 -1.986 1.00 16.65 78 ARG C O 1
ATOM 2255 N N . SER C 1 98 ? -12.452 15.437 -2.714 1.00 16.34 79 SER C N 1
ATOM 2256 C CA . SER C 1 98 ? -12.637 16.371 -1.611 1.00 17.22 79 SER C CA 1
ATOM 2257 C C . SER C 1 98 ? -14.045 16.925 -1.588 1.00 17.15 79 SER C C 1
ATOM 2258 O O . SER C 1 98 ? -14.655 17.077 -0.532 1.00 17.11 79 SER C O 1
ATOM 2261 N N . LEU C 1 99 ? -14.563 17.222 -2.767 1.00 17.66 80 LEU C N 1
ATOM 2262 C CA . LEU C 1 99 ? -15.878 17.824 -2.885 1.00 18.39 80 LEU C CA 1
ATOM 2263 C C . LEU C 1 99 ? -16.974 16.905 -2.354 1.00 18.71 80 LEU C C 1
ATOM 2264 O O . LEU C 1 99 ? -17.903 17.353 -1.672 1.00 19.78 80 LEU C O 1
ATOM 2269 N N . GLN C 1 100 ? -16.855 15.613 -2.660 1.00 19.78 81 GLN C N 1
ATOM 2270 C CA . GLN C 1 100 ? -17.879 14.631 -2.330 1.00 20.59 81 GLN C CA 1
ATOM 2271 C C . GLN C 1 100 ? -17.722 14.022 -0.949 1.00 20.67 81 GLN C C 1
ATOM 2272 O O . GLN C 1 100 ? -18.710 13.721 -0.281 1.00 21.24 81 GLN C O 1
ATOM 2278 N N . TRP C 1 101 ? -16.471 13.842 -0.521 1.00 18.80 82 TRP C N 1
ATOM 2279 C CA . TRP C 1 101 ? -16.177 13.041 0.657 1.00 18.58 82 TRP C CA 1
ATOM 2280 C C . TRP C 1 101 ? -15.328 13.754 1.685 1.00 17.88 82 TRP C C 1
ATOM 2281 O O . TRP C 1 101 ? -14.881 13.143 2.658 1.00 19.59 82 TRP C O 1
ATOM 2292 N N . GLY C 1 102 ? -15.136 15.059 1.484 1.00 17.48 83 GLY C N 1
ATOM 2293 C CA . GLY C 1 102 ? -14.337 15.893 2.398 1.00 15.80 83 GLY C CA 1
ATOM 2294 C C . GLY C 1 102 ? -15.160 16.648 3.425 1.00 15.98 83 GLY C C 1
ATOM 2295 O O . GLY C 1 102 ? -16.092 16.091 4.033 1.00 16.24 83 GLY C O 1
ATOM 2296 N N . ASN C 1 103 ? -14.817 17.917 3.620 1.00 15.42 84 ASN C N 1
ATOM 2297 C CA . ASN C 1 103 ? -15.350 18.698 4.742 1.00 15.84 84 ASN C CA 1
ATOM 2298 C C . ASN C 1 103 ? -16.536 19.586 4.414 1.00 15.68 84 ASN C C 1
ATOM 2299 O O . ASN C 1 103 ? -16.957 20.392 5.263 1.00 17.48 84 ASN C O 1
ATOM 2304 N N . ASP C 1 104 ? -17.045 19.474 3.180 1.00 16.20 85 ASP C N 1
ATOM 2305 C CA . ASP C 1 104 ? -18.120 20.322 2.670 1.00 16.33 85 ASP C CA 1
ATOM 2306 C C . ASP C 1 104 ? -17.700 21.778 2.613 1.00 14.94 85 ASP C C 1
ATOM 2307 O O . ASP C 1 104 ? -18.538 22.672 2.506 1.00 15.21 85 ASP C O 1
ATOM 2312 N N . ALA C 1 105 ? -16.388 22.035 2.649 1.00 14.56 86 ALA C N 1
ATOM 2313 C CA . ALA C 1 105 ? -15.932 23.411 2.722 1.00 13.91 86 ALA C CA 1
ATOM 2314 C C . ALA C 1 105 ? -15.933 24.166 1.383 1.00 13.92 86 ALA C C 1
ATOM 2315 O O . ALA C 1 105 ? -16.078 25.384 1.349 1.00 14.09 86 ALA C O 1
ATOM 2317 N N . TYR C 1 106 ? -15.714 23.456 0.272 1.00 14.32 87 TYR C N 1
ATOM 2318 C CA . TYR C 1 106 ? -15.873 24.056 -1.024 1.00 14.14 87 TYR C CA 1
ATOM 2319 C C . TYR C 1 106 ? -17.295 24.601 -1.178 1.00 14.72 87 TYR C C 1
ATOM 2320 O O . TYR C 1 106 ? -17.454 25.725 -1.596 1.00 15.26 87 TYR C O 1
ATOM 2329 N N . THR C 1 107 ? -18.299 23.794 -0.822 1.00 15.63 88 THR C N 1
ATOM 2330 C CA . THR C 1 107 ? -19.705 24.167 -0.904 1.00 17.05 88 THR C CA 1
ATOM 2331 C C . THR C 1 107 ? -19.951 25.339 0.030 1.00 16.82 88 THR C C 1
ATOM 2332 O O . THR C 1 107 ? -20.582 26.323 -0.357 1.00 16.15 88 THR C O 1
ATOM 2344 N N . ILE C 1 109 ? -17.967 27.767 1.013 1.00 17.48 90 ILE C N 1
ATOM 2345 C CA . ILE C 1 109 ? -17.491 29.036 0.471 1.00 18.40 90 ILE C CA 1
ATOM 2346 C C . ILE C 1 109 ? -18.140 29.434 -0.857 1.00 17.78 90 ILE C C 1
ATOM 2347 O O . ILE C 1 109 ? -18.380 30.623 -1.100 1.00 18.92 90 ILE C O 1
ATOM 2352 N N . LEU C 1 110 ? -18.427 28.453 -1.720 1.00 17.73 91 LEU C N 1
ATOM 2353 C CA . LEU C 1 110 ? -19.086 28.756 -2.984 1.00 17.53 91 LEU C CA 1
ATOM 2354 C C . LEU C 1 110 ? -20.469 29.354 -2.694 1.00 17.63 91 LEU C C 1
ATOM 2355 O O . LEU C 1 110 ? -20.902 30.310 -3.375 1.00 17.47 91 LEU C O 1
ATOM 2360 N N . ASP C 1 111 ? -21.128 28.837 -1.655 1.00 17.67 92 ASP C N 1
ATOM 2361 C CA . ASP C 1 111 ? -22.448 29.366 -1.276 1.00 17.71 92 ASP C CA 1
ATOM 2362 C C . ASP C 1 111 ? -22.350 30.787 -0.739 1.00 17.80 92 ASP C C 1
ATOM 2363 O O . ASP C 1 111 ? -23.193 31.638 -1.050 1.00 18.42 92 ASP C O 1
ATOM 2368 N N . ARG C 1 112 ? -21.309 31.065 0.040 1.00 18.22 93 ARG C N 1
ATOM 2369 C CA . ARG C 1 112 ? -21.108 32.410 0.581 1.00 18.75 93 ARG C CA 1
ATOM 2370 C C . ARG C 1 112 ? -20.805 33.423 -0.495 1.00 19.81 93 ARG C C 1
ATOM 2371 O O . ARG C 1 112 ? -21.042 34.612 -0.301 1.00 20.38 93 ARG C O 1
ATOM 2387 N N . ASN C 1 114 ? -22.322 33.356 -3.367 1.00 23.44 95 ASN C N 1
ATOM 2388 C CA . ASN C 1 114 ? -23.587 33.467 -4.124 1.00 24.91 95 ASN C CA 1
ATOM 2389 C C . ASN C 1 114 ? -23.486 32.815 -5.491 1.00 26.56 95 ASN C C 1
ATOM 2390 O O . ASN C 1 114 ? -24.194 33.183 -6.435 1.00 26.65 95 ASN C O 1
ATOM 2395 N N . ILE C 1 115 ? -22.612 31.820 -5.582 1.00 27.63 96 ILE C N 1
ATOM 2396 C CA . ILE C 1 115 ? -22.494 31.045 -6.800 1.00 29.26 96 ILE C CA 1
ATOM 2397 C C . ILE C 1 115 ? -23.650 30.045 -6.794 1.00 31.06 96 ILE C C 1
ATOM 2398 O O . ILE C 1 115 ? -23.780 29.239 -5.874 1.00 31.25 96 ILE C O 1
ATOM 2403 N N . GLU C 1 116 ? -24.522 30.139 -7.794 1.00 33.38 97 GLU C N 1
ATOM 2404 C CA . GLU C 1 116 ? -25.671 29.236 -7.877 1.00 35.49 97 GLU C CA 1
ATOM 2405 C C . GLU C 1 116 ? -25.263 27.892 -8.467 1.00 36.04 97 GLU C C 1
ATOM 2406 O O . GLU C 1 116 ? -24.729 27.832 -9.573 1.00 36.61 97 GLU C O 1
ATOM 2412 N N . THR C 1 117 ? -25.494 26.817 -7.714 1.00 36.78 98 THR C N 1
ATOM 2413 C CA . THR C 1 117 ? -25.076 25.471 -8.135 1.00 37.28 98 THR C CA 1
ATOM 2414 C C . THR C 1 117 ? -26.160 24.421 -7.910 1.00 37.46 98 THR C C 1
ATOM 2415 O O . THR C 1 117 ? -27.288 24.749 -7.536 1.00 37.71 98 THR C O 1
ATOM 2419 N N . SER D 1 19 ? -18.025 38.804 47.558 1.00 33.15 0 SER D N 1
ATOM 2420 C CA . SER D 1 19 ? -18.927 37.631 47.753 1.00 32.14 0 SER D CA 1
ATOM 2421 C C . SER D 1 19 ? -18.768 36.547 46.671 1.00 30.87 0 SER D C 1
ATOM 2422 O O . SER D 1 19 ? -19.669 35.729 46.475 1.00 31.40 0 SER D O 1
ATOM 2433 N N . GLN D 1 21 ? -17.412 32.967 45.774 1.00 24.51 2 GLN D N 1
ATOM 2434 C CA . GLN D 1 21 ? -17.120 31.772 46.573 1.00 24.20 2 GLN D CA 1
ATOM 2435 C C . GLN D 1 21 ? -15.621 31.633 46.875 1.00 23.85 2 GLN D C 1
ATOM 2436 O O . GLN D 1 21 ? -15.230 31.242 47.977 1.00 23.35 2 GLN D O 1
ATOM 2442 N N . ILE D 1 22 ? -14.791 31.993 45.899 1.00 23.03 3 ILE D N 1
ATOM 2443 C CA . ILE D 1 22 ? -13.335 31.887 46.020 1.00 22.63 3 ILE D CA 1
ATOM 2444 C C . ILE D 1 22 ? -12.753 32.725 47.174 1.00 23.33 3 ILE D C 1
ATOM 2445 O O . ILE D 1 22 ? -11.619 32.484 47.599 1.00 23.48 3 ILE D O 1
ATOM 2450 N N . GLU D 1 23 ? -13.524 33.705 47.664 1.00 24.15 4 GLU D N 1
ATOM 2451 C CA . GLU D 1 23 ? -13.114 34.502 48.829 1.00 24.30 4 GLU D CA 1
ATOM 2452 C C . GLU D 1 23 ? -12.779 33.621 50.035 1.00 24.59 4 GLU D C 1
ATOM 2453 O O . GLU D 1 23 ? -11.925 33.991 50.840 1.00 24.42 4 GLU D O 1
ATOM 2459 N N . LYS D 1 24 ? -13.439 32.461 50.133 1.00 24.80 5 LYS D N 1
ATOM 2460 C CA . LYS D 1 24 ? -13.151 31.458 51.163 1.00 25.64 5 LYS D CA 1
ATOM 2461 C C . LYS D 1 24 ? -11.668 31.112 51.173 1.00 24.96 5 LYS D C 1
ATOM 2462 O O . LYS D 1 24 ? -11.096 30.894 52.238 1.00 26.39 5 LYS D O 1
ATOM 2468 N N . LEU D 1 25 ? -11.045 31.094 49.988 1.00 23.99 6 LEU D N 1
ATOM 2469 C CA . LEU D 1 25 ? -9.658 30.637 49.823 1.00 23.02 6 LEU D CA 1
ATOM 2470 C C . LEU D 1 25 ? -8.602 31.720 49.658 1.00 22.71 6 LEU D C 1
ATOM 2471 O O . LEU D 1 25 ? -7.409 31.399 49.618 1.00 22.74 6 LEU D O 1
ATOM 2476 N N . ARG D 1 26 ? -9.025 32.970 49.498 1.00 22.18 7 ARG D N 1
ATOM 2477 C CA . ARG D 1 26 ? -8.099 34.051 49.178 1.00 22.37 7 ARG D CA 1
ATOM 2478 C C . ARG D 1 26 ? -6.983 34.095 50.207 1.00 22.65 7 ARG D C 1
ATOM 2479 O O . ARG D 1 26 ? -7.239 34.044 51.424 1.00 23.44 7 ARG D O 1
ATOM 2487 N N . GLY D 1 27 ? -5.752 34.206 49.726 1.00 22.39 8 GLY D N 1
ATOM 2488 C CA . GLY D 1 27 ? -4.602 34.267 50.620 1.00 22.18 8 GLY D CA 1
ATOM 2489 C C . GLY D 1 27 ? -3.321 33.982 49.877 1.00 21.93 8 GLY D C 1
ATOM 2490 O O . GLY D 1 27 ? -3.309 33.862 48.654 1.00 21.32 8 GLY D O 1
ATOM 2491 N N . ALA D 1 28 ? -2.228 33.899 50.623 1.00 22.01 9 ALA D N 1
ATOM 2492 C CA . ALA D 1 28 ? -0.910 33.742 50.035 1.00 21.43 9 ALA D CA 1
ATOM 2493 C C . ALA D 1 28 ? -0.768 32.544 49.081 1.00 20.96 9 ALA D C 1
ATOM 2494 O O . ALA D 1 28 ? -0.169 32.696 48.018 1.00 20.77 9 ALA D O 1
ATOM 2496 N N . ALA D 1 29 ? -1.296 31.378 49.450 1.00 20.72 10 ALA D N 1
ATOM 2497 C CA . ALA D 1 29 ? -1.113 30.180 48.620 1.00 19.72 10 ALA D CA 1
ATOM 2498 C C . ALA D 1 29 ? -1.819 30.304 47.274 1.00 19.31 10 ALA D C 1
ATOM 2499 O O . ALA D 1 29 ? -1.246 29.968 46.239 1.00 18.10 10 ALA D O 1
ATOM 2501 N N . LEU D 1 30 ? -3.046 30.809 47.300 1.00 18.47 11 LEU D N 1
ATOM 2502 C CA . LEU D 1 30 ? -3.844 30.947 46.094 1.00 18.03 11 LEU D CA 1
ATOM 2503 C C . LEU D 1 30 ? -3.260 32.039 45.213 1.00 17.77 11 LEU D C 1
ATOM 2504 O O . LEU D 1 30 ? -3.171 31.876 43.988 1.00 17.33 11 LEU D O 1
ATOM 2509 N N . ASP D 1 31 ? -2.829 33.142 45.833 1.00 17.40 12 ASP D N 1
ATOM 2510 C CA . ASP D 1 31 ? -2.102 34.176 45.093 1.00 17.93 12 ASP D CA 1
ATOM 2511 C C . ASP D 1 31 ? -0.907 33.584 44.367 1.00 17.98 12 ASP D C 1
ATOM 2512 O O . ASP D 1 31 ? -0.619 33.957 43.225 1.00 17.49 12 ASP D O 1
ATOM 2517 N N . GLU D 1 32 ? -0.178 32.700 45.042 1.00 17.85 13 GLU D N 1
ATOM 2518 C CA . GLU D 1 32 ? 0.983 32.073 44.431 1.00 18.44 13 GLU D CA 1
ATOM 2519 C C . GLU D 1 32 ? 0.617 31.199 43.225 1.00 17.54 13 GLU D C 1
ATOM 2520 O O . GLU D 1 32 ? 1.334 31.209 42.226 1.00 17.40 13 GLU D O 1
ATOM 2526 N N . LEU D 1 33 ? -0.482 30.444 43.330 1.00 16.82 14 LEU D N 1
ATOM 2527 C CA . LEU D 1 33 ? -0.974 29.654 42.191 1.00 16.67 14 LEU D CA 1
ATOM 2528 C C . LEU D 1 33 ? -1.266 30.561 40.987 1.00 16.03 14 LEU D C 1
ATOM 2529 O O . LEU D 1 33 ? -0.847 30.277 39.845 1.00 16.30 14 LEU D O 1
ATOM 2534 N N . PHE D 1 34 ? -1.957 31.670 41.239 1.00 15.23 15 PHE D N 1
ATOM 2535 C CA . PHE D 1 34 ? -2.278 32.560 40.130 1.00 15.92 15 PHE D CA 1
ATOM 2536 C C . PHE D 1 34 ? -1.045 33.260 39.566 1.00 16.23 15 PHE D C 1
ATOM 2537 O O . PHE D 1 34 ? -0.912 33.384 38.333 1.00 16.24 15 PHE D O 1
ATOM 2545 N N . ASP D 1 35 ? -0.141 33.700 40.455 1.00 17.01 16 ASP D N 1
ATOM 2546 C CA . ASP D 1 35 ? 1.139 34.255 39.999 1.00 17.85 16 ASP D CA 1
ATOM 2547 C C . ASP D 1 35 ? 1.884 33.262 39.118 1.00 17.03 16 ASP D C 1
ATOM 2548 O O . ASP D 1 35 ? 2.453 33.666 38.105 1.00 18.06 16 ASP D O 1
ATOM 2553 N N . ALA D 1 36 ? 1.834 31.968 39.463 1.00 17.05 17 ALA D N 1
ATOM 2554 C CA . ALA D 1 36 ? 2.460 30.911 38.653 1.00 17.34 17 ALA D CA 1
ATOM 2555 C C . ALA D 1 36 ? 1.830 30.857 37.270 1.00 18.05 17 ALA D C 1
ATOM 2556 O O . ALA D 1 36 ? 2.525 30.828 36.259 1.00 17.96 17 ALA D O 1
ATOM 2558 N N . ILE D 1 37 ? 0.500 30.875 37.246 1.00 17.59 18 ILE D N 1
ATOM 2559 C CA . ILE D 1 37 ? -0.239 30.785 35.986 1.00 16.99 18 ILE D CA 1
ATOM 2560 C C . ILE D 1 37 ? 0.068 31.992 35.079 1.00 17.26 18 ILE D C 1
ATOM 2561 O O . ILE D 1 37 ? 0.206 31.840 33.862 1.00 16.54 18 ILE D O 1
ATOM 2566 N N . LEU D 1 38 ? 0.226 33.168 35.688 1.00 17.00 19 LEU D N 1
ATOM 2567 C CA . LEU D 1 38 ? 0.550 34.390 34.947 1.00 17.19 19 LEU D CA 1
ATOM 2568 C C . LEU D 1 38 ? 1.947 34.333 34.310 1.00 18.06 19 LEU D C 1
ATOM 2569 O O . LEU D 1 38 ? 2.184 34.999 33.295 1.00 19.59 19 LEU D O 1
ATOM 2574 N N . THR D 1 39 ? 2.843 33.522 34.869 1.00 18.19 20 THR D N 1
ATOM 2575 C CA . THR D 1 39 ? 4.186 33.350 34.266 1.00 18.81 20 THR D CA 1
ATOM 2576 C C . THR D 1 39 ? 4.208 32.490 33.007 1.00 17.96 20 THR D C 1
ATOM 2577 O O . THR D 1 39 ? 5.209 32.489 32.291 1.00 18.45 20 THR D O 1
ATOM 2581 N N . LEU D 1 40 ? 3.132 31.747 32.723 1.00 16.84 21 LEU D N 1
ATOM 2582 C CA . LEU D 1 40 ? 3.077 30.939 31.490 1.00 17.06 21 LEU D CA 1
ATOM 2583 C C . LEU D 1 40 ? 3.087 31.890 30.289 1.00 17.25 21 LEU D C 1
ATOM 2584 O O . LEU D 1 40 ? 2.406 32.932 30.314 1.00 18.30 21 LEU D O 1
ATOM 2589 N N . GLU D 1 41 ? 3.871 31.542 29.263 1.00 17.83 22 GLU D N 1
ATOM 2590 C CA A GLU D 1 41 ? 4.134 32.430 28.126 0.50 18.49 22 GLU D CA 1
ATOM 2591 C CA B GLU D 1 41 ? 4.055 32.460 28.137 0.50 18.34 22 GLU D CA 1
ATOM 2592 C C . GLU D 1 41 ? 3.527 31.953 26.804 1.00 18.16 22 GLU D C 1
ATOM 2593 O O . GLU D 1 41 ? 3.301 32.749 25.897 1.00 19.26 22 GLU D O 1
ATOM 2604 N N . ASN D 1 42 ? 3.314 30.645 26.673 1.00 17.08 23 ASN D N 1
ATOM 2605 C CA . ASN D 1 42 ? 2.788 30.120 25.429 1.00 16.60 23 ASN D CA 1
ATOM 2606 C C . ASN D 1 42 ? 1.950 28.882 25.675 1.00 15.93 23 ASN D C 1
ATOM 2607 O O . ASN D 1 42 ? 1.930 28.354 26.803 1.00 15.60 23 ASN D O 1
ATOM 2612 N N . ARG D 1 43 ? 1.328 28.391 24.612 1.00 15.78 24 ARG D N 1
ATOM 2613 C CA . ARG D 1 43 ? 0.369 27.314 24.737 1.00 15.91 24 ARG D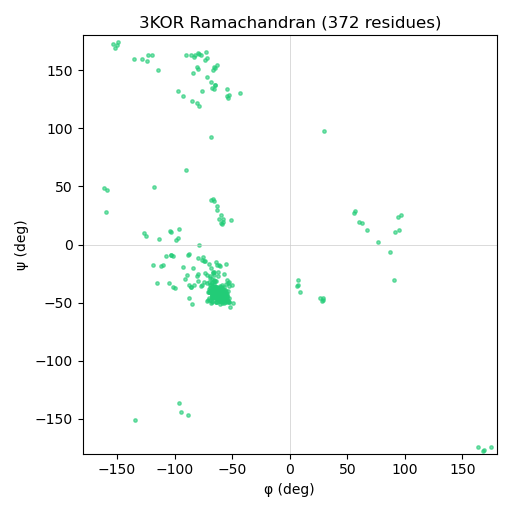 CA 1
ATOM 2614 C C . ARG D 1 43 ? 1.039 26.009 25.158 1.00 15.84 24 ARG D C 1
ATOM 2615 O O . ARG D 1 43 ? 0.477 25.263 25.970 1.00 16.24 24 ARG D O 1
ATOM 2623 N N . GLU D 1 44 ? 2.234 25.717 24.634 1.00 16.06 25 GLU D N 1
ATOM 2624 C CA . GLU D 1 44 ? 2.871 24.454 24.986 1.00 15.86 25 GLU D CA 1
ATOM 2625 C C . GLU D 1 44 ? 3.290 24.408 26.446 1.00 15.25 25 GLU D C 1
ATOM 2626 O O . GLU D 1 44 ? 3.215 23.348 27.048 1.00 15.35 25 GLU D O 1
ATOM 2632 N N . GLU D 1 45 ? 3.728 25.539 26.981 1.00 14.88 26 GLU D N 1
ATOM 2633 C CA . GLU D 1 45 ? 4.008 25.623 28.422 1.00 14.52 26 GLU D CA 1
ATOM 2634 C C . GLU D 1 45 ? 2.759 25.291 29.234 1.00 14.41 26 GLU D C 1
ATOM 2635 O O . GLU D 1 45 ? 2.871 24.679 30.299 1.00 15.04 26 GLU D O 1
ATOM 2641 N N . CYS D 1 46 ? 1.579 25.697 28.751 1.00 14.58 27 CYS D N 1
ATOM 2642 C CA . CYS D 1 46 ? 0.322 25.362 29.441 1.00 14.52 27 CYS D CA 1
ATOM 2643 C C . CYS D 1 46 ? 0.092 23.845 29.429 1.00 14.69 27 CYS D C 1
ATOM 2644 O O . CYS D 1 46 ? -0.290 23.244 30.443 1.00 15.24 27 CYS D O 1
ATOM 2647 N N . TYR D 1 47 ? 0.332 23.227 28.276 1.00 14.73 28 TYR D N 1
ATOM 2648 C CA . TYR D 1 47 ? 0.253 21.767 28.181 1.00 14.41 28 TYR D CA 1
ATOM 2649 C C . TYR D 1 47 ? 1.151 21.102 29.220 1.00 15.38 28 TYR D C 1
ATOM 2650 O O . TYR D 1 47 ? 0.709 20.207 29.954 1.00 15.65 28 TYR D O 1
ATOM 2659 N N . GLN D 1 48 ? 2.397 21.546 29.295 1.00 15.51 29 GLN D N 1
ATOM 2660 C CA . GLN D 1 48 ? 3.342 20.930 30.229 1.00 15.41 29 GLN D CA 1
ATOM 2661 C C . GLN D 1 48 ? 2.961 21.187 31.684 1.00 15.18 29 GLN D C 1
ATOM 2662 O O . GLN D 1 48 ? 2.975 20.265 32.493 1.00 15.62 29 GLN D O 1
ATOM 2668 N N . PHE D 1 49 ? 2.584 22.420 31.994 1.00 14.80 30 PHE D N 1
ATOM 2669 C CA . PHE D 1 49 ? 2.257 22.780 33.377 1.00 14.24 30 PHE D CA 1
ATOM 2670 C C . PHE D 1 49 ? 0.983 22.125 33.865 1.00 14.23 30 PHE D C 1
ATOM 2671 O O . PHE D 1 49 ? 0.956 21.548 34.967 1.00 15.56 30 PHE D O 1
ATOM 2679 N N . PHE D 1 50 ? -0.072 22.186 33.062 1.00 14.74 31 PHE D N 1
ATOM 2680 C CA . PHE D 1 50 ? -1.319 21.589 33.505 1.00 13.65 31 PHE D CA 1
ATOM 2681 C C . PHE D 1 50 ? -1.302 20.070 33.463 1.00 13.68 31 PHE D C 1
ATOM 2682 O O . PHE D 1 50 ? -2.041 19.428 34.218 1.00 15.04 31 PHE D O 1
ATOM 2690 N N . ASP D 1 51 ? -0.455 19.487 32.610 1.00 13.99 32 ASP D N 1
ATOM 2691 C CA . ASP D 1 51 ? -0.251 18.039 32.644 1.00 15.20 32 ASP D CA 1
ATOM 2692 C C . ASP D 1 51 ? 0.393 17.621 33.966 1.00 15.29 32 ASP D C 1
ATOM 2693 O O . ASP D 1 51 ? -0.001 16.588 34.539 1.00 15.48 32 ASP D O 1
ATOM 2698 N N . ASP D 1 52 ? 1.348 18.419 34.451 1.00 14.74 33 ASP D N 1
ATOM 2699 C CA . ASP D 1 52 ? 1.984 18.162 35.777 1.00 14.95 33 ASP D CA 1
ATOM 2700 C C . ASP D 1 52 ? 0.960 18.379 36.891 1.00 14.75 33 ASP D C 1
ATOM 2701 O O . ASP D 1 52 ? 0.806 17.522 37.794 1.00 15.52 33 ASP D O 1
ATOM 2706 N N . LEU D 1 53 ? 0.258 19.519 36.825 1.00 13.88 34 LEU D N 1
ATOM 2707 C CA . LEU D 1 53 ? -0.651 19.949 37.893 1.00 13.99 34 LEU D CA 1
ATOM 2708 C C . LEU D 1 53 ? -1.893 19.095 38.052 1.00 14.71 34 LEU D C 1
ATOM 2709 O O . LEU D 1 53 ? -2.276 18.795 39.195 1.00 15.69 34 LEU D O 1
ATOM 2714 N N . CYS D 1 54 ? -2.490 18.676 36.926 1.00 14.99 35 CYS D N 1
ATOM 2715 C CA . CYS D 1 54 ? -3.850 18.107 36.920 1.00 15.50 35 CYS D CA 1
ATOM 2716 C C . CYS D 1 54 ? -3.893 16.722 36.327 1.00 15.81 35 CYS D C 1
ATOM 2717 O O . CYS D 1 54 ? -2.976 16.315 35.624 1.00 15.88 35 CYS D O 1
ATOM 2720 N N . THR D 1 55 ? -4.976 16.001 36.595 1.00 16.32 36 THR D N 1
ATOM 2721 C CA . THR D 1 55 ? -5.196 14.738 35.919 1.00 17.09 36 THR D CA 1
ATOM 2722 C C . THR D 1 55 ? -5.810 15.006 34.557 1.00 16.92 36 THR D C 1
ATOM 2723 O O . THR D 1 55 ? -6.366 16.088 34.314 1.00 17.28 36 THR D O 1
ATOM 2727 N N . VAL D 1 56 ? -5.750 14.002 33.688 1.00 18.11 37 VAL D N 1
ATOM 2728 C CA . VAL D 1 56 ? -6.493 14.061 32.412 1.00 19.20 37 VAL D CA 1
ATOM 2729 C C . VAL D 1 56 ? -7.979 14.369 32.612 1.00 19.48 37 VAL D C 1
ATOM 2730 O O . VAL D 1 56 ? -8.528 15.237 31.940 1.00 19.25 37 VAL D O 1
ATOM 2734 N N . ASN D 1 57 ? -8.631 13.697 33.561 1.00 19.65 38 ASN D N 1
ATOM 2735 C CA . ASN D 1 57 ? -10.039 13.960 33.832 1.00 20.19 38 ASN D CA 1
ATOM 2736 C C . ASN D 1 57 ? -10.360 15.398 34.263 1.00 18.52 38 ASN D C 1
ATOM 2737 O O . ASN D 1 57 ? -11.361 15.982 33.810 1.00 18.78 38 ASN D O 1
ATOM 2742 N N . GLU D 1 58 ? -9.517 15.968 35.133 1.00 17.34 39 GLU D N 1
ATOM 2743 C CA . GLU D 1 58 ? -9.678 17.367 35.540 1.00 16.31 39 GLU D CA 1
ATOM 2744 C C . GLU D 1 58 ? -9.558 18.314 34.360 1.00 16.39 39 GLU D C 1
ATOM 2745 O O . GLU D 1 58 ? -10.380 19.204 34.218 1.00 16.72 39 GLU D O 1
ATOM 2751 N N . ILE D 1 59 ? -8.516 18.122 33.546 1.00 16.23 40 ILE D N 1
ATOM 2752 C CA . ILE D 1 59 ? -8.272 19.017 32.400 1.00 17.14 40 ILE D CA 1
ATOM 2753 C C . ILE D 1 59 ? -9.429 18.948 31.412 1.00 17.18 40 ILE D C 1
ATOM 2754 O O . ILE D 1 59 ? -9.877 19.983 30.901 1.00 17.33 40 ILE D O 1
ATOM 2759 N N . GLN D 1 60 ? -9.915 17.746 31.160 1.00 17.65 41 GLN D N 1
ATOM 2760 C CA . GLN D 1 60 ? -11.034 17.557 30.239 1.00 19.11 41 GLN D CA 1
ATOM 2761 C C . GLN D 1 60 ? -12.268 18.298 30.750 1.00 18.64 41 GLN D C 1
ATOM 2762 O O . GLN D 1 60 ? -12.981 18.942 29.977 1.00 18.89 41 GLN D O 1
ATOM 2768 N N . SER D 1 61 ? -12.507 18.220 32.060 1.00 18.16 42 SER D N 1
ATOM 2769 C CA A SER D 1 61 ? -13.642 18.914 32.664 0.50 18.00 42 SER D CA 1
ATOM 2770 C CA B SER D 1 61 ? -13.654 18.892 32.624 0.50 17.84 42 SER D CA 1
ATOM 2771 C C . SER D 1 61 ? -13.552 20.411 32.451 1.00 17.60 42 SER D C 1
ATOM 2772 O O . SER D 1 61 ? -14.531 21.059 32.092 1.00 17.99 42 SER D O 1
ATOM 2777 N N . LEU D 1 62 ? 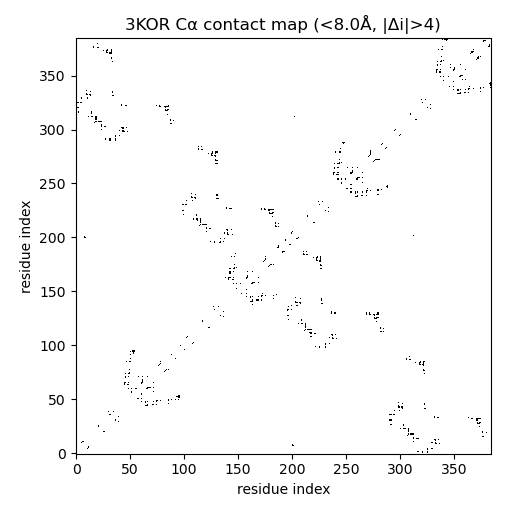-12.372 20.974 32.681 1.00 17.04 43 LEU D N 1
ATOM 2778 C CA . LEU D 1 62 ? -12.210 22.410 32.539 1.00 16.92 43 LEU D CA 1
ATOM 2779 C C . LEU D 1 62 ? -12.378 22.835 31.083 1.00 16.18 43 LEU D C 1
ATOM 2780 O O . LEU D 1 62 ? -13.039 23.832 30.819 1.00 15.69 43 LEU D O 1
ATOM 2785 N N . SER D 1 63 ? -11.804 22.064 30.157 1.00 16.16 44 SER D N 1
ATOM 2786 C CA . SER D 1 63 ? -11.953 22.358 28.726 1.00 15.77 44 SER D CA 1
ATOM 2787 C C . SER D 1 63 ? -13.421 22.351 28.305 1.00 16.41 44 SER D C 1
ATOM 2788 O O . SER D 1 63 ? -13.864 23.228 27.560 1.00 15.82 44 SER D O 1
ATOM 2791 N N . GLN D 1 64 ? -14.166 21.370 28.808 1.00 15.79 45 GLN D N 1
ATOM 2792 C CA . GLN D 1 64 ? -15.581 21.199 28.461 1.00 16.66 45 GLN D CA 1
ATOM 2793 C C . GLN D 1 64 ? -16.382 22.398 28.938 1.00 15.94 45 GLN D C 1
ATOM 2794 O O . GLN D 1 64 ? -17.230 22.901 28.208 1.00 15.69 45 GLN D O 1
ATOM 2800 N N . ARG D 1 65 ? -16.096 22.880 30.149 1.00 15.18 46 ARG D N 1
ATOM 2801 C CA . ARG D 1 65 ? -16.827 24.018 30.694 1.00 15.29 46 ARG D CA 1
ATOM 2802 C C . ARG D 1 65 ? -16.662 25.264 29.828 1.00 15.06 46 ARG D C 1
ATOM 2803 O O . ARG D 1 65 ? -17.638 25.986 29.550 1.00 15.12 46 ARG D O 1
ATOM 2811 N N . LEU D 1 66 ? -15.438 25.504 29.351 1.00 14.24 47 LEU D N 1
ATOM 2812 C CA . LEU D 1 66 ? -15.213 26.680 28.535 1.00 14.35 47 LEU D CA 1
ATOM 2813 C C . LEU D 1 66 ? -15.937 26.540 27.187 1.00 14.34 47 LEU D C 1
ATOM 2814 O O . LEU D 1 66 ? -16.517 27.529 26.696 1.00 15.65 47 LEU D O 1
ATOM 2819 N N . GLN D 1 67 ? -15.921 25.328 26.621 1.00 14.43 48 GLN D N 1
ATOM 2820 C CA . GLN D 1 67 ? -16.604 25.065 25.341 1.00 15.55 48 GLN D CA 1
ATOM 2821 C C . GLN D 1 67 ? -18.091 25.322 25.491 1.00 15.83 48 GLN D C 1
ATOM 2822 O O . GLN D 1 67 ? -18.700 25.950 24.626 1.00 15.81 48 GLN D O 1
ATOM 2828 N N . VAL D 1 68 ? -18.662 24.849 26.595 1.00 15.46 49 VAL D N 1
ATOM 2829 C CA . VAL D 1 68 ? -20.068 25.124 26.893 1.00 15.96 49 VAL D CA 1
ATOM 2830 C C . VAL D 1 68 ? -20.354 26.620 26.998 1.00 16.09 49 VAL D C 1
ATOM 2831 O O . VAL D 1 68 ? -21.296 27.130 26.378 1.00 15.78 49 VAL D O 1
ATOM 2835 N N . ALA D 1 69 ? -19.530 27.342 27.764 1.00 16.04 50 ALA D N 1
ATOM 2836 C CA . ALA D 1 69 ? -19.713 28.779 27.898 1.00 15.79 50 ALA D CA 1
ATOM 2837 C C . ALA D 1 69 ? -19.747 29.488 26.548 1.00 15.80 50 ALA D C 1
ATOM 2838 O O . ALA D 1 69 ? -20.632 30.290 26.303 1.00 16.22 50 ALA D O 1
ATOM 2840 N N . LYS D 1 70 ? -18.758 29.177 25.708 1.00 15.24 51 LYS D N 1
ATOM 2841 C CA . LYS D 1 70 ? -18.612 29.766 24.392 1.00 15.49 51 LYS D CA 1
ATOM 2842 C C . LYS D 1 70 ? -19.870 29.476 23.587 1.00 16.01 51 LYS D C 1
ATOM 2843 O O . LYS D 1 70 ? -20.465 30.396 23.020 1.00 16.73 51 LYS D O 1
ATOM 2857 N N . ILE D 1 72 ? -22.921 28.536 24.515 1.00 17.18 53 ILE D N 1
ATOM 2858 C CA . ILE D 1 72 ? -24.080 29.272 25.046 1.00 17.82 53 ILE D CA 1
ATOM 2859 C C . ILE D 1 72 ? -24.079 30.719 24.543 1.00 18.44 53 ILE D C 1
ATOM 2860 O O . ILE D 1 72 ? -25.093 31.222 24.042 1.00 19.40 53 ILE D O 1
ATOM 2865 N N . LYS D 1 73 ? -22.934 31.378 24.640 1.00 18.98 54 LYS D N 1
ATOM 2866 C CA . LYS D 1 73 ? -22.817 32.765 24.229 1.00 19.56 54 LYS D CA 1
ATOM 2867 C C . LYS D 1 73 ? -22.949 32.972 22.710 1.00 20.40 54 LYS D C 1
ATOM 2868 O O . LYS D 1 73 ? -23.277 34.068 22.268 1.00 20.73 54 LYS D O 1
ATOM 2874 N N . GLN D 1 74 ? -22.727 31.912 21.937 1.00 21.24 55 GLN D N 1
ATOM 2875 C CA . GLN D 1 74 ? -22.917 31.934 20.485 1.00 22.16 55 GLN D CA 1
ATOM 2876 C C . GLN D 1 74 ? -24.358 31.604 20.075 1.00 22.39 55 GLN D C 1
ATOM 2877 O O . GLN D 1 74 ? -24.709 31.717 18.906 1.00 23.02 55 GLN D O 1
ATOM 2883 N N . GLY D 1 75 ? -25.182 31.184 21.027 1.00 22.76 56 GLY D N 1
ATOM 2884 C CA . GLY D 1 75 ? -26.596 30.947 20.748 1.00 23.23 56 GLY D CA 1
ATOM 2885 C C . GLY D 1 75 ? -26.971 29.512 20.412 1.00 24.40 56 GLY D C 1
ATOM 2886 O O . GLY D 1 75 ? -28.079 29.267 19.920 1.00 24.02 56 GLY D O 1
ATOM 2887 N N . TYR D 1 76 ? -26.066 28.558 20.648 1.00 23.89 57 TYR D N 1
ATOM 2888 C CA . TYR D 1 76 ? -26.418 27.129 20.522 1.00 24.17 57 TYR D CA 1
ATOM 2889 C C . TYR D 1 76 ? -27.435 26.688 21.601 1.00 25.15 57 TYR D C 1
ATOM 2890 O O . TYR D 1 76 ? -27.479 27.246 22.694 1.00 25.11 57 TYR D O 1
ATOM 2899 N N . THR D 1 77 ? -28.264 25.701 21.280 1.00 25.37 58 THR D N 1
ATOM 2900 C CA . THR D 1 77 ? -29.209 25.153 22.257 1.00 26.29 58 THR D CA 1
ATOM 2901 C C . THR D 1 77 ? -28.538 24.008 23.006 1.00 25.86 58 THR D C 1
ATOM 2902 O O . THR D 1 77 ? -27.527 23.469 22.539 1.00 25.66 58 THR D O 1
ATOM 2906 N N . TYR D 1 78 ? -29.109 23.632 24.152 1.00 25.51 59 TYR D N 1
ATOM 2907 C CA . TYR D 1 78 ? -28.511 22.600 25.010 1.00 26.15 59 TYR D CA 1
ATOM 2908 C C . TYR D 1 78 ? -28.227 21.287 24.271 1.00 26.24 59 TYR D C 1
ATOM 2909 O O . TYR D 1 78 ? -27.178 20.677 24.486 1.00 26.06 59 TYR D O 1
ATOM 2918 N N . ALA D 1 79 ? -29.136 20.861 23.386 1.00 27.28 60 ALA D N 1
ATOM 2919 C CA . ALA D 1 79 ? -28.924 19.601 22.647 1.00 27.48 60 ALA D CA 1
ATOM 2920 C C . ALA D 1 79 ? -27.680 19.601 21.764 1.00 27.61 60 ALA D C 1
ATOM 2921 O O . ALA D 1 79 ? -26.943 18.616 21.727 1.00 27.70 60 ALA D O 1
ATOM 2923 N N . THR D 1 80 ? -27.442 20.707 21.060 1.00 27.52 61 THR D N 1
ATOM 2924 C CA . THR D 1 80 ? -26.255 20.837 20.216 1.00 27.29 61 THR D CA 1
ATOM 2925 C C . THR D 1 80 ? -24.990 20.866 21.066 1.00 26.92 61 THR D C 1
ATOM 2926 O O . THR D 1 80 ? -23.962 20.283 20.702 1.00 26.86 61 THR D O 1
ATOM 2930 N N . ILE D 1 81 ? -25.079 21.557 22.197 1.00 26.25 62 ILE D N 1
ATOM 2931 C CA . ILE D 1 81 ? -23.958 21.640 23.123 1.00 26.39 62 ILE D CA 1
ATOM 2932 C C . ILE D 1 81 ? -23.585 20.267 23.668 1.00 27.41 62 ILE D C 1
ATOM 2933 O O . ILE D 1 81 ? -22.403 19.939 23.723 1.00 27.49 62 ILE D O 1
ATOM 2938 N N . GLU D 1 82 ? -24.591 19.489 24.066 1.00 28.82 63 GLU D N 1
ATOM 2939 C CA . GLU D 1 82 ? -24.390 18.115 24.549 1.00 30.72 63 GLU D CA 1
ATOM 2940 C C . GLU D 1 82 ? -23.687 17.260 23.480 1.00 31.58 63 GLU D C 1
ATOM 2941 O O . GLU D 1 82 ? -22.720 16.547 23.770 1.00 31.90 63 GLU D O 1
ATOM 2947 N N . GLN D 1 83 ? -24.153 17.373 22.239 1.00 32.22 64 GLN D N 1
ATOM 2948 C CA . GLN D 1 83 ? -23.575 16.640 21.111 1.00 33.23 64 GLN D CA 1
ATOM 2949 C C . GLN D 1 83 ? -22.106 17.001 20.813 1.00 32.94 64 GLN D C 1
ATOM 2950 O O . GLN D 1 83 ? -21.289 16.117 20.572 1.00 33.15 64 GLN D O 1
ATOM 2956 N N . GLU D 1 84 ? -21.762 18.289 20.855 1.00 32.69 65 GLU D N 1
ATOM 2957 C CA . GLU D 1 84 ? -20.438 18.748 20.411 1.00 32.55 65 GLU D CA 1
ATOM 2958 C C . GLU D 1 84 ? -19.347 18.767 21.482 1.00 31.80 65 GLU D C 1
ATOM 2959 O O . GLU D 1 84 ? -18.150 18.683 21.167 1.00 31.70 65 GLU D O 1
ATOM 2965 N N . SER D 1 85 ? -19.756 18.912 22.738 1.00 30.61 66 SER D N 1
ATOM 2966 C CA . SER D 1 85 ? -18.802 19.095 23.824 1.00 29.49 66 SER D CA 1
ATOM 2967 C C . SER D 1 85 ? -18.709 17.891 24.748 1.00 29.58 66 SER D C 1
ATOM 2968 O O . SER D 1 85 ? -17.744 17.771 25.512 1.00 28.93 66 SER D O 1
ATOM 2971 N N . GLY D 1 86 ? -19.712 17.016 24.682 1.00 29.23 67 GLY D N 1
ATOM 2972 C CA . GLY D 1 86 ? -19.780 15.844 25.545 1.00 29.54 67 GLY D CA 1
ATOM 2973 C C . GLY D 1 86 ? -20.460 16.135 26.870 1.00 29.59 67 GLY D C 1
ATOM 2974 O O . GLY D 1 86 ? -20.710 15.222 27.660 1.00 29.98 67 GLY D O 1
ATOM 2975 N N . ALA D 1 87 ? -20.768 17.408 27.112 1.00 28.75 68 ALA D N 1
ATOM 2976 C CA . ALA D 1 87 ? -21.227 17.846 28.420 1.00 28.80 68 ALA D CA 1
ATOM 2977 C C . ALA D 1 87 ? -22.608 17.320 28.795 1.00 28.32 68 ALA D C 1
ATOM 2978 O O . ALA D 1 87 ? -23.519 17.280 27.960 1.00 28.43 68 ALA D O 1
ATOM 2980 N N . SER D 1 88 ? -22.751 16.935 30.063 1.00 28.44 69 SER D N 1
ATOM 2981 C CA . SER D 1 88 ? -24.048 16.562 30.624 1.00 28.63 69 SER D CA 1
ATOM 2982 C C . SER D 1 88 ? -24.942 17.789 30.803 1.00 28.48 69 SER D C 1
ATOM 2983 O O . SER D 1 88 ? -24.439 18.908 30.859 1.00 27.52 69 SER D O 1
ATOM 2986 N N . THR D 1 89 ? -26.258 17.581 30.917 1.00 28.23 70 THR D N 1
ATOM 2987 C CA . THR D 1 89 ? -27.196 18.687 31.172 1.00 28.31 70 THR D CA 1
ATOM 2988 C C . THR D 1 89 ? -26.819 19.391 32.479 1.00 27.82 70 THR D C 1
ATOM 2989 O O . THR D 1 89 ? -26.940 20.609 32.572 1.00 27.66 70 THR D O 1
ATOM 2993 N N . ALA D 1 90 ? -26.334 18.628 33.460 1.00 27.50 71 ALA D N 1
ATOM 2994 C CA . ALA D 1 90 ? -25.935 19.187 34.765 1.00 26.89 71 ALA D CA 1
ATOM 2995 C C . ALA D 1 90 ? -24.769 20.162 34.626 1.00 26.25 71 ALA D C 1
ATOM 2996 O O . ALA D 1 90 ? -24.822 21.273 35.167 1.00 25.76 71 ALA D O 1
ATOM 2998 N N . THR D 1 91 ? -23.729 19.725 33.911 1.00 25.29 72 THR D N 1
ATOM 2999 C CA . THR D 1 91 ? -22.579 20.576 33.601 1.00 24.32 72 THR D CA 1
ATOM 3000 C C . THR D 1 91 ? -23.022 21.846 32.877 1.00 23.06 72 THR D C 1
ATOM 3001 O O . THR D 1 91 ? -22.634 22.956 33.272 1.00 22.88 72 THR D O 1
ATOM 3005 N N . ILE D 1 92 ? -23.841 21.684 31.833 1.00 21.31 73 ILE D N 1
ATOM 3006 C CA . ILE D 1 92 ? -24.349 22.821 31.069 1.00 20.52 73 ILE D CA 1
ATOM 3007 C C . ILE D 1 92 ? -25.120 23.790 31.970 1.00 20.12 73 ILE D C 1
ATOM 3008 O O . ILE D 1 92 ? -24.932 24.995 31.888 1.00 18.58 73 ILE D O 1
ATOM 3013 N N . SER D 1 93 ? -25.983 23.243 32.823 1.00 20.35 74 SER D N 1
ATOM 3014 C CA . SER D 1 93 ? -26.728 24.041 33.783 1.00 20.29 74 SER D CA 1
ATOM 3015 C C . SER D 1 93 ? -25.851 24.885 34.687 1.00 19.48 74 SER D C 1
ATOM 3016 O O . SER D 1 93 ? -26.152 26.057 34.916 1.00 18.37 74 SER D O 1
ATOM 3019 N N . ARG D 1 94 ? -24.793 24.278 35.217 1.00 19.50 75 ARG D N 1
ATOM 3020 C CA . ARG D 1 94 ? -23.859 24.991 36.089 1.00 19.44 75 ARG D CA 1
ATOM 3021 C C . ARG D 1 94 ? -23.122 26.101 35.355 1.00 18.75 75 ARG D C 1
ATOM 3022 O O . ARG D 1 94 ? -22.954 27.199 35.898 1.00 18.35 75 ARG D O 1
ATOM 3030 N N . VAL D 1 95 ? -22.701 25.831 34.124 1.00 18.03 76 VAL D N 1
ATOM 3031 C CA . VAL D 1 95 ? -22.086 26.893 33.321 1.00 17.20 76 VAL D CA 1
ATOM 3032 C C . VAL D 1 95 ? -23.074 28.021 33.080 1.00 17.09 76 VAL D C 1
ATOM 3033 O O . VAL D 1 95 ? -22.727 29.192 33.252 1.00 16.72 76 VAL D O 1
ATOM 3037 N N . LYS D 1 96 ? -24.305 27.684 32.677 1.00 16.86 77 LYS D N 1
ATOM 3038 C CA . LYS D 1 96 ? -25.304 28.704 32.473 1.00 18.05 77 LYS D CA 1
ATOM 3039 C C . LYS D 1 96 ? -25.503 29.588 33.704 1.00 18.38 77 LYS D C 1
ATOM 3040 O O . LYS D 1 96 ? -25.590 30.802 33.570 1.00 19.79 77 LYS D O 1
ATOM 3046 N N . ARG D 1 97 ? -25.571 28.967 34.884 1.00 18.79 78 ARG D N 1
ATOM 3047 C CA . ARG D 1 97 ? -25.720 29.715 36.129 1.00 20.01 78 ARG D CA 1
ATOM 3048 C C . ARG D 1 97 ? -24.576 30.690 36.324 1.00 19.45 78 ARG D C 1
ATOM 3049 O O . ARG D 1 97 ? -24.798 31.834 36.685 1.00 20.33 78 ARG D O 1
ATOM 3057 N N . SER D 1 98 ? -23.356 30.236 36.058 1.00 19.09 79 SER D N 1
ATOM 3058 C CA . SER D 1 98 ? -22.181 31.085 36.228 1.00 19.22 79 SER D CA 1
ATOM 3059 C C . SER D 1 98 ? -22.166 32.244 35.211 1.00 19.03 79 SER D C 1
ATOM 3060 O O . SER D 1 98 ? -21.646 33.319 35.503 1.00 20.06 79 SER D O 1
ATOM 3063 N N . LEU D 1 99 ? -22.751 32.045 34.029 1.00 19.64 80 LEU D N 1
ATOM 3064 C CA . LEU D 1 99 ? -22.862 33.134 33.060 1.00 20.16 80 LEU D CA 1
ATOM 3065 C C . LEU D 1 99 ? -23.801 34.237 33.515 1.00 20.93 80 LEU D C 1
ATOM 3066 O O . LEU D 1 99 ? -23.599 35.398 33.189 1.00 21.25 80 LEU D O 1
ATOM 3071 N N . GLN D 1 100 ? -24.836 33.866 34.251 1.00 21.98 81 GLN D N 1
ATOM 3072 C CA . GLN D 1 100 ? -25.835 34.832 34.688 1.00 23.71 81 GLN D CA 1
ATOM 3073 C C . GLN D 1 100 ? -25.439 35.537 35.984 1.00 24.27 81 GLN D C 1
ATOM 3074 O O . GLN D 1 100 ? -25.691 36.737 36.133 1.00 25.87 81 GLN D O 1
ATOM 3080 N N . TRP D 1 101 ? -24.801 34.804 36.902 1.00 24.23 82 TRP D N 1
ATOM 3081 C CA . TRP D 1 101 ? -24.613 35.260 38.281 1.00 24.65 82 TRP D CA 1
ATOM 3082 C C . TRP D 1 101 ? -23.155 35.274 38.749 1.00 24.07 82 TRP D C 1
ATOM 3083 O O . TRP D 1 101 ? -22.882 35.512 39.930 1.00 25.61 82 TRP D O 1
ATOM 3094 N N . GLY D 1 102 ? -22.233 35.017 37.827 1.00 22.97 83 GLY D N 1
ATOM 3095 C CA . GLY D 1 102 ? -20.800 34.942 38.166 1.00 21.29 83 GLY D CA 1
ATOM 3096 C C . GLY D 1 102 ? -20.105 36.271 37.947 1.00 21.36 83 GLY D C 1
ATOM 3097 O O . GLY D 1 102 ? -20.688 37.340 38.176 1.00 21.51 83 GLY D O 1
ATOM 3098 N N . ASN D 1 103 ? -18.856 36.189 37.502 1.00 20.04 84 ASN D N 1
ATOM 3099 C CA . ASN D 1 103 ? -17.979 37.354 37.393 1.00 20.08 84 ASN D CA 1
ATOM 3100 C C . ASN D 1 103 ? -17.815 37.866 35.978 1.00 19.84 84 ASN D C 1
ATOM 3101 O O . ASN D 1 103 ? -16.950 38.714 35.699 1.00 19.62 84 ASN D O 1
ATOM 3106 N N . ASP D 1 104 ? -18.644 37.344 35.073 1.00 20.20 85 ASP D N 1
ATOM 3107 C CA . ASP D 1 104 ? -18.590 37.711 33.671 1.00 20.46 85 ASP D CA 1
ATOM 3108 C C . ASP D 1 104 ? -17.193 37.444 33.085 1.00 19.53 85 ASP D C 1
ATOM 3109 O O . ASP D 1 104 ? -16.740 38.110 32.140 1.00 20.04 85 ASP D O 1
ATOM 3114 N N . ALA D 1 105 ? -16.499 36.464 33.649 1.00 19.20 86 ALA D N 1
ATOM 3115 C CA . ALA D 1 105 ? -15.117 36.232 33.238 1.00 18.23 86 ALA D CA 1
ATOM 3116 C C . ALA D 1 105 ? -15.010 35.456 31.924 1.00 17.93 86 ALA D C 1
ATOM 3117 O O . ALA D 1 105 ? -14.025 35.560 31.202 1.00 18.16 86 ALA D O 1
ATOM 3119 N N . TYR D 1 106 ? -16.024 34.666 31.598 1.00 17.75 87 TYR D N 1
ATOM 3120 C CA . TYR D 1 106 ? -16.017 34.039 30.299 1.00 17.80 87 TYR D CA 1
ATOM 3121 C C . TYR D 1 106 ? -16.154 35.112 29.212 1.00 18.73 87 TYR D C 1
ATOM 3122 O O . TYR D 1 106 ? -15.466 35.066 28.188 1.00 20.20 87 TYR D O 1
ATOM 3131 N N . THR D 1 107 ? -17.064 36.065 29.416 1.00 19.56 88 THR D N 1
ATOM 3132 C CA . THR D 1 107 ? -17.169 37.221 28.515 1.00 21.02 88 THR D CA 1
ATOM 3133 C C . THR D 1 107 ? -15.812 37.893 28.304 1.00 21.27 88 THR D C 1
ATOM 3134 O O . THR D 1 107 ? -15.384 38.084 27.167 1.00 21.36 88 THR D O 1
ATOM 3146 N N . ILE D 1 109 ? -12.605 36.762 28.687 1.00 21.74 90 ILE D N 1
ATOM 3147 C CA . ILE D 1 109 ? -11.636 36.018 27.893 1.00 22.16 90 ILE D CA 1
ATOM 3148 C C . ILE D 1 109 ? -12.094 35.762 26.457 1.00 21.62 90 ILE D C 1
ATOM 3149 O O . ILE D 1 109 ? -11.266 35.673 25.560 1.00 22.00 90 ILE D O 1
ATOM 3154 N N . LEU D 1 110 ? -13.407 35.627 26.235 1.00 21.56 91 LEU D N 1
ATOM 3155 C CA . LEU D 1 110 ? -13.876 35.378 24.873 1.00 21.84 91 LEU D CA 1
ATOM 3156 C C . LEU D 1 110 ? -13.669 36.614 23.991 1.00 22.82 91 LEU D C 1
ATOM 3157 O O . LEU D 1 110 ? -13.297 36.500 22.816 1.00 22.19 91 LEU D O 1
ATOM 3162 N N . ASP D 1 111 ? -13.886 37.778 24.592 1.00 24.15 92 ASP D N 1
ATOM 3163 C CA . ASP D 1 111 ? -13.603 39.052 23.949 1.00 26.32 92 ASP D CA 1
ATOM 3164 C C . ASP D 1 111 ? -12.123 39.179 23.576 1.00 26.19 92 ASP D C 1
ATOM 3165 O O . ASP D 1 111 ? -11.808 39.595 22.462 1.00 26.99 92 ASP D O 1
ATOM 3170 N N . ARG D 1 112 ? -11.218 38.785 24.475 1.00 26.38 93 ARG D N 1
ATOM 3171 C CA . ARG D 1 112 ? -9.768 38.862 24.174 1.00 25.53 93 ARG D CA 1
ATOM 3172 C C . ARG D 1 112 ? -9.275 37.892 23.108 1.00 26.63 93 ARG D C 1
ATOM 3173 O O . ARG D 1 112 ? -8.248 38.138 22.462 1.00 27.10 93 ARG D O 1
ATOM 3189 N N . ASN D 1 114 ? -11.018 37.252 20.562 1.00 27.34 95 ASN D N 1
ATOM 3190 C CA . ASN D 1 114 ? -11.837 37.737 19.439 1.00 28.13 95 ASN D CA 1
ATOM 3191 C C . ASN D 1 114 ? -12.768 36.650 18.896 1.00 27.25 95 ASN D C 1
ATOM 3192 O O . ASN D 1 114 ? -12.854 36.394 17.688 1.00 27.57 95 ASN D O 1
ATOM 3197 N N . ILE D 1 115 ? -13.448 35.980 19.828 1.00 26.32 96 ILE D N 1
ATOM 3198 C CA . ILE D 1 115 ? -14.436 34.979 19.465 1.00 24.98 96 ILE D CA 1
ATOM 3199 C C . ILE D 1 115 ? -15.760 35.718 19.405 1.00 24.63 96 ILE D C 1
ATOM 3200 O O . ILE D 1 115 ? -16.108 36.436 20.331 1.00 23.30 96 ILE D O 1
ATOM 3205 N N . GLU D 1 116 ? -16.481 35.571 18.296 1.00 23.84 97 GLU D N 1
ATOM 3206 C CA . GLU D 1 116 ? -17.724 36.307 18.117 1.00 24.69 97 GLU D CA 1
ATOM 3207 C C . GLU D 1 116 ? -18.837 35.683 18.952 1.00 24.30 97 GLU D C 1
ATOM 3208 O O . GLU D 1 116 ? -19.015 34.460 18.935 1.00 24.00 97 GLU D O 1
ATOM 3214 N N . THR D 1 117 ? -19.560 36.532 19.685 1.00 24.17 98 THR D N 1
ATOM 3215 C CA . THR D 1 117 ? -20.661 36.100 20.551 1.00 25.22 98 THR D CA 1
ATOM 3216 C C . THR D 1 117 ? -21.878 37.010 20.388 1.00 26.67 98 THR D C 1
ATOM 3217 O O . THR D 1 117 ? -21.753 38.144 19.923 1.00 26.49 98 THR D O 1
ATOM 3221 N N . ASN D 1 118 ? -23.049 36.513 20.780 1.00 27.65 99 ASN D N 1
ATOM 3222 C CA . ASN D 1 118 ? -24.293 37.300 20.719 1.00 29.45 99 ASN D CA 1
ATOM 3223 C C . ASN D 1 118 ? -24.392 38.422 21.746 1.00 30.58 99 ASN D C 1
ATOM 3224 O O . ASN D 1 118 ? -23.920 38.287 22.874 1.00 31.49 99 ASN D O 1
#

CATH classification: 1.10.1270.10

Sequence (385 aa):
SQIEKLRGAALDELFDAILTLENREECYQFFDDLCTVNEIQSSLSQRLQVAKIKQGYTYATIEQESGASTATISRVKRSLQWGNDAYTILDRNIETNGSQIEKLRGAALDELFDAILTLENREECYQFFDDLCTVNEIQSLSQRLQVAKIKQGYTYATIEQESGASTATISRVKRSLQWGNDAYTILDRNIETNGSQIEKLRGAALDELFDAILTLEENREECYQFFDDLCTVNEIQSLSQQRLQVAKIKQGYTYATIEQESGASTATISRVKRSLQWGNDAYTILDRNIETSQIEKLRGAALDELFDAILTLEENREECYQFFDDLCTVNEIQSSLSQRLQVAKIKQGYTYATIEQESGASTATISRVKRSLQWGNDAYTILDRNIETN

B-factor: mean 22.05, std 7.45, range [10.99, 54.46]